Protein AF-A0A359E866-F1 (afdb_monomer_lite)

Secondary structure (DSSP, 8-state):
-PPPPP----EEEEEEEES--BTT-EEEEEEEEE-TT-PPPBS-EEEEEEESSTTSPPEE-TT--SSEEE--TTTBT-EEEEEEE-BBSS-B---EEPPPB-PBBPS-----SS-PPPPPEEEEEEEES--BTTPEEEEEEEEE-TT-PPPBS-EEEEEEESSTT-TT-EE-TT--SSEEE--GGGTT-EEEEEEE-BBSS-B---EEPPPB-PPBPP------SS--SBTTBPEEE-SHHHHHHGGG-TTSEEEE-S-EE-GGGGGSGGGTBSPPBTSSS-B-SEEE-TT-EEES-EEEETT-SSBSSEEEE-TT-EEES-EEEEEEEEESSSEESSEEEESSEEES-EEEEEEEESSEEESSEEEESSEEES-EEES-EEESSEEESSB--

Sequence (393 aa):
AQFPPPPSGPIADFLEVTGTLEVGETLTGSYDYVDPNELPEDGTTYQWYRLDSEFEPPVLIDGATAQTYTLVSADEGKLIVFEVTPSNGTETGMPTPSNPVGPIGGSGSGSGGGGGNNPPTVSNVSISGTLEVGETLTGSYDYDDLDSDPESGSVLTWYRSDDSGGTNKTAIGGADATTYTLVSADEGKYMSFSVIPSDGVDAGISGESSLVGPVQGESVSVSFAGGTGIEADPYQVETLEQLQALKDSPSSHFVLNNDLDASATSTWNSGAGFVPIGGNTPFTGSFDGQGFVITGLTIDRTTEDYVGLFAVIGDGGTVSNIGLEQLSISGGGNTGGLAGENNGTISGSYADGDVDGSAVVGGLVGLNNSNISESYSAGTVAGTQDIGGLVGL

Radius of gyration: 31.81 Å; chains: 1; bounding box: 68×52×90 Å

Foldseek 3Di:
DDDPDDQQAKDWADWDWDWALAQQIKIAIDTDIDGPVPQDWDDKWKFKWKALDPVDDTHGDPPRTDRMDHHHQVLAQIWMKMWIFTHSPPDTHDIDIDDTDDSRHYDDDDDDDDDDFDAKDKDPWAWDWALAAQTKIFTDIDIGGPVPQDWDDKWKWKWKAQDLVRHPIDTDPPPGDRMDHHHPVLANIWMKMKIFTGSVPGTHDMDMYRIDDSRHYDPPQDAAPFFDQDPVTRGEHEEVVSLLNCLVVLAGEYEYDAAYELLVQCPPPVRQGRDARQDVHARQHEYEDVQHEYENGEGRAQEAAKEENHSEHADNYEYENYEYYAYHTHYEAQWEHHISEYPYEYENYEYAHEIEYAEQKEHHTRYYPDYYYNYAYHYHIYYDYQYYDHYRD

pLDDT: mean 90.73, std 12.38, range [29.2, 98.94]

Structure (mmCIF, N/CA/C/O backbone):
data_AF-A0A359E866-F1
#
_entry.id   AF-A0A359E866-F1
#
loop_
_atom_site.group_PDB
_atom_site.id
_atom_site.type_symbol
_atom_site.label_atom_id
_atom_site.label_alt_id
_atom_site.label_comp_id
_atom_site.label_asym_id
_atom_site.label_entity_id
_atom_site.label_seq_id
_atom_site.pdbx_PDB_ins_code
_atom_site.Cartn_x
_atom_site.Cartn_y
_atom_site.Cartn_z
_atom_site.occupancy
_atom_site.B_iso_or_equiv
_atom_site.auth_seq_id
_atom_site.auth_comp_id
_atom_site.auth_asym_id
_atom_site.auth_atom_id
_atom_site.pdbx_PDB_model_num
ATOM 1 N N . ALA A 1 1 ? -17.716 32.561 -7.269 1.00 35.81 1 ALA A N 1
ATOM 2 C CA . ALA A 1 1 ? -18.581 32.656 -6.082 1.00 35.81 1 ALA A CA 1
ATOM 3 C C . ALA A 1 1 ? -18.665 31.257 -5.503 1.00 35.81 1 ALA A C 1
ATOM 5 O O . ALA A 1 1 ? -19.240 30.396 -6.154 1.00 35.81 1 ALA A O 1
ATOM 6 N N . GLN A 1 2 ? -17.977 30.996 -4.392 1.00 34.59 2 GLN A N 1
ATOM 7 C CA . GLN A 1 2 ? -18.221 29.767 -3.640 1.00 34.59 2 GLN A CA 1
ATOM 8 C C . GLN A 1 2 ? -19.612 29.903 -3.019 1.00 34.59 2 GLN A C 1
ATOM 10 O O . GLN A 1 2 ? -19.931 30.954 -2.461 1.00 34.59 2 GLN A O 1
ATOM 15 N N . PHE A 1 3 ? -20.459 28.894 -3.207 1.00 29.20 3 PHE A N 1
ATOM 16 C CA . PHE A 1 3 ? -21.690 28.788 -2.437 1.00 29.20 3 PHE A CA 1
ATOM 17 C C . PHE A 1 3 ? -21.301 28.704 -0.953 1.00 29.20 3 PHE A C 1
ATOM 19 O O . PHE A 1 3 ? -20.328 28.008 -0.652 1.00 29.20 3 PHE A O 1
ATOM 26 N N . PRO A 1 4 ? -21.991 29.410 -0.040 1.00 39.03 4 PRO A N 1
ATOM 27 C CA . PRO A 1 4 ? -21.791 29.156 1.379 1.00 39.03 4 PRO A CA 1
ATOM 28 C C . PRO A 1 4 ? -22.080 27.669 1.645 1.00 39.03 4 PRO A C 1
ATOM 30 O O . PRO A 1 4 ? -22.961 27.108 0.976 1.00 39.03 4 PRO A O 1
ATOM 33 N N . PRO A 1 5 ? -21.342 27.013 2.560 1.00 42.28 5 PRO A N 1
ATOM 34 C CA . PRO A 1 5 ? -21.731 25.686 3.012 1.00 42.28 5 PRO A CA 1
ATOM 35 C C . PRO A 1 5 ? -23.200 25.739 3.465 1.00 42.28 5 PRO A C 1
ATOM 37 O O . PRO A 1 5 ? -23.650 26.790 3.940 1.00 42.28 5 PRO A O 1
ATOM 40 N N . PRO A 1 6 ? -23.984 24.665 3.264 1.00 40.56 6 PRO A N 1
ATOM 41 C CA . PRO A 1 6 ? -25.324 24.613 3.833 1.00 40.56 6 PRO A CA 1
ATOM 42 C C . PRO A 1 6 ? -25.214 24.918 5.335 1.00 40.56 6 PRO A C 1
ATOM 44 O O . PRO A 1 6 ? -24.254 24.450 5.950 1.00 40.56 6 PRO A O 1
ATOM 47 N N . PRO A 1 7 ? -26.129 25.708 5.924 1.00 49.38 7 PRO A N 1
ATOM 48 C CA . PRO A 1 7 ? -26.137 25.891 7.365 1.00 49.38 7 PRO A CA 1
ATOM 49 C C . PRO A 1 7 ? -26.339 24.514 7.998 1.00 49.38 7 PRO A C 1
ATOM 51 O O . PRO A 1 7 ? -27.409 23.914 7.910 1.00 49.38 7 PRO A O 1
ATOM 54 N N . SER A 1 8 ? -25.268 23.960 8.554 1.00 66.38 8 SER A N 1
ATOM 55 C CA . SER A 1 8 ? -25.366 22.929 9.571 1.00 66.38 8 SER A CA 1
ATOM 56 C C . SER A 1 8 ? -25.849 23.645 10.825 1.00 66.38 8 SER A C 1
ATOM 58 O O . SER A 1 8 ? -25.196 24.589 11.268 1.00 66.38 8 SER A O 1
ATOM 60 N N . GLY A 1 9 ? -27.021 23.254 11.330 1.00 80.12 9 GLY A N 1
ATOM 61 C CA . GLY A 1 9 ? -27.549 23.775 12.589 1.00 80.12 9 GLY A CA 1
ATOM 62 C C . GLY A 1 9 ? -26.614 23.475 13.771 1.00 80.12 9 GLY A C 1
ATOM 63 O O . GLY A 1 9 ? -25.594 22.801 13.594 1.00 80.12 9 GLY A O 1
ATOM 64 N N . PRO A 1 10 ? -26.949 23.962 14.974 1.00 90.06 10 PRO A N 1
ATOM 65 C CA . PRO A 1 10 ? -26.118 23.761 16.154 1.00 90.06 10 PRO A CA 1
ATOM 66 C C . PRO A 1 10 ? -25.973 22.274 16.509 1.00 90.06 10 PRO A C 1
ATOM 68 O O . PRO A 1 10 ? -26.846 21.458 16.209 1.00 90.06 10 PRO A O 1
ATOM 71 N N . ILE A 1 11 ? -24.862 21.928 17.153 1.00 88.69 11 ILE A N 1
ATOM 72 C CA . ILE A 1 11 ? -24.461 20.567 17.523 1.00 88.69 11 ILE A CA 1
ATOM 73 C C . ILE A 1 11 ? -24.164 20.539 19.028 1.00 88.69 11 ILE A C 1
ATOM 75 O O . ILE A 1 11 ? -23.627 21.503 19.576 1.00 88.69 11 ILE A O 1
ATOM 79 N N . ALA A 1 12 ? -24.532 19.439 19.686 1.00 88.88 12 ALA A N 1
ATOM 80 C CA . ALA A 1 12 ? -24.116 19.122 21.045 1.00 88.88 12 ALA A CA 1
ATOM 81 C C . ALA A 1 12 ? -23.003 18.076 20.954 1.00 88.88 12 ALA A C 1
ATOM 83 O O . ALA A 1 12 ? -23.201 17.026 20.344 1.00 88.88 12 ALA A O 1
ATOM 84 N N . ASP A 1 13 ? -21.847 18.382 21.526 1.00 85.12 13 ASP A N 1
ATOM 85 C CA . ASP A 1 13 ? -20.667 17.522 21.535 1.00 85.12 13 ASP A CA 1
ATOM 86 C C . ASP A 1 13 ? -20.255 17.210 22.982 1.00 85.12 13 ASP A C 1
ATOM 88 O O . ASP A 1 13 ? -20.727 17.853 23.920 1.00 85.12 13 ASP A O 1
ATOM 92 N N . PHE A 1 14 ? -19.409 16.199 23.175 1.00 82.56 14 PHE A N 1
ATOM 93 C CA . PHE A 1 14 ? -18.832 15.834 24.476 1.00 82.56 14 PHE A CA 1
ATOM 94 C C . PHE A 1 14 ? -19.866 15.691 25.618 1.00 82.56 14 PHE A C 1
ATOM 96 O O . PHE A 1 14 ? -19.739 16.284 26.692 1.00 82.56 14 PHE A O 1
ATOM 103 N N . LEU A 1 15 ? -20.930 14.916 25.380 1.00 90.88 15 LEU A N 1
ATOM 104 C CA . LEU A 1 15 ? -21.977 14.699 26.379 1.00 90.88 15 LEU A CA 1
ATOM 105 C C . LEU A 1 15 ? -21.471 13.821 27.533 1.00 90.88 15 LEU A C 1
ATOM 107 O O . LEU A 1 15 ? -20.993 12.709 27.315 1.00 90.88 15 LEU A O 1
ATOM 111 N N . GLU A 1 16 ? -21.672 14.280 28.766 1.00 82.56 16 GLU A N 1
ATOM 112 C CA . GLU A 1 16 ? -21.294 13.570 29.991 1.00 82.56 16 GLU A CA 1
ATOM 113 C C . GLU A 1 16 ? -22.444 13.614 31.006 1.00 82.56 16 GLU A C 1
ATOM 115 O O . GLU A 1 16 ? -23.159 14.611 31.116 1.00 82.56 16 GLU A O 1
ATOM 120 N N . VAL A 1 17 ? -22.626 12.534 31.768 1.00 88.56 17 VAL A N 1
ATOM 121 C CA . VAL A 1 17 ? -23.554 12.490 32.904 1.00 88.56 17 VAL A CA 1
ATOM 122 C C . VAL A 1 17 ? -22.756 12.264 34.179 1.00 88.56 17 VAL A C 1
ATOM 124 O O . VAL A 1 17 ? -22.048 11.271 34.311 1.00 88.56 17 VAL A O 1
ATOM 127 N N . THR A 1 18 ? -22.904 13.175 35.139 1.00 83.69 18 THR A N 1
ATOM 128 C CA . THR A 1 18 ? -22.208 13.131 36.431 1.00 83.69 18 THR A CA 1
ATOM 129 C C . THR A 1 18 ? -23.196 13.078 37.592 1.00 83.69 18 THR A C 1
ATOM 131 O O . THR A 1 18 ? -24.327 13.550 37.485 1.00 83.69 18 THR A O 1
ATOM 134 N N . GLY A 1 19 ? -22.772 12.520 38.725 1.00 84.44 19 GLY A N 1
ATOM 135 C CA . GLY A 1 19 ? -23.576 12.409 39.942 1.00 84.44 19 GLY A CA 1
ATOM 136 C C . GLY A 1 19 ? -23.509 11.011 40.548 1.00 84.44 19 GLY A C 1
ATOM 137 O O . GLY A 1 19 ? -22.934 10.093 39.967 1.00 84.44 19 GLY A O 1
ATOM 138 N N . THR A 1 20 ? -24.082 10.856 41.737 1.00 85.19 20 THR A N 1
ATOM 139 C CA . THR A 1 20 ? -24.172 9.552 42.401 1.00 85.19 20 THR A CA 1
ATOM 140 C C . THR A 1 20 ? -25.308 8.744 41.777 1.00 85.19 20 THR A C 1
ATOM 142 O O . THR A 1 20 ? -26.437 9.225 41.693 1.00 85.19 20 THR A O 1
ATOM 145 N N . LEU A 1 21 ? -25.025 7.512 41.356 1.00 84.56 21 LEU A N 1
ATOM 146 C CA . LEU A 1 21 ? -25.993 6.605 40.731 1.00 84.56 21 LEU A CA 1
ATOM 147 C C . LEU A 1 21 ? -26.828 5.861 41.791 1.00 84.56 21 LEU A C 1
ATOM 149 O O . LEU A 1 21 ? -26.849 4.638 41.818 1.00 84.56 21 LEU A O 1
ATOM 153 N N . GLU A 1 22 ? -27.509 6.590 42.677 1.00 84.12 22 GLU A N 1
ATOM 154 C CA . GLU A 1 22 ? -28.375 6.029 43.729 1.00 84.12 22 GLU A CA 1
ATOM 155 C C . GLU A 1 22 ? -29.758 6.696 43.704 1.00 84.12 22 GLU A C 1
ATOM 157 O O . GLU A 1 22 ? -29.886 7.900 43.476 1.00 84.12 22 GLU A O 1
ATOM 162 N N . VAL A 1 23 ? -30.825 5.935 43.958 1.00 87.69 23 VAL A N 1
ATOM 163 C CA . VAL A 1 23 ? -32.182 6.482 44.054 1.00 87.69 23 VAL A CA 1
ATOM 164 C C . VAL A 1 23 ? -32.252 7.565 45.133 1.00 87.69 23 VAL A C 1
ATOM 166 O O . VAL A 1 23 ? -32.027 7.319 46.320 1.00 87.69 23 VAL A O 1
ATOM 169 N N . GLY A 1 24 ? -32.692 8.752 44.721 1.00 86.38 24 GLY A N 1
ATOM 170 C CA . GLY A 1 24 ? -32.767 9.961 45.537 1.00 86.38 24 GLY A CA 1
ATOM 171 C C . GLY A 1 24 ? -31.662 10.971 45.229 1.00 86.38 24 GLY A C 1
ATOM 172 O O . GLY A 1 24 ? -31.834 12.151 45.539 1.00 86.38 24 GLY A O 1
ATOM 173 N N . GLU A 1 25 ? -30.580 10.546 44.576 1.00 91.44 25 GLU A N 1
ATOM 174 C CA . GLU A 1 25 ? -29.482 11.415 44.159 1.00 91.44 25 GLU A CA 1
ATOM 175 C C . GLU A 1 25 ? -29.778 12.094 42.817 1.00 91.44 25 GLU A C 1
ATOM 177 O O . GLU A 1 25 ? -30.672 11.700 42.065 1.00 91.44 25 GLU A O 1
ATOM 182 N N . THR A 1 26 ? -29.067 13.188 42.539 1.00 93.19 26 THR A N 1
ATOM 183 C CA . THR A 1 26 ? -29.285 14.002 41.336 1.00 93.19 26 THR A CA 1
ATOM 184 C C . THR A 1 26 ? -28.135 13.844 40.356 1.00 93.19 26 THR A C 1
ATOM 186 O O . THR A 1 26 ? -26.991 14.159 40.680 1.00 93.19 26 THR A O 1
ATOM 189 N N . LEU A 1 27 ? -28.468 13.417 39.142 1.00 92.75 27 LEU A N 1
ATOM 190 C CA . LEU A 1 27 ? -27.574 13.419 37.995 1.00 92.75 27 LEU A CA 1
ATOM 191 C C . LEU A 1 27 ? -27.606 14.775 37.291 1.00 92.75 27 LEU A C 1
ATOM 193 O O . LEU A 1 27 ? -28.632 15.460 37.276 1.00 92.75 27 LEU A O 1
ATOM 197 N N . THR A 1 28 ? -26.478 15.152 36.701 1.00 95.31 28 THR A N 1
ATOM 198 C CA . THR A 1 28 ? -26.298 16.372 35.912 1.00 95.31 28 THR A CA 1
ATOM 199 C C . THR A 1 28 ? -25.726 16.003 34.554 1.00 95.31 28 THR A C 1
ATOM 201 O O . THR A 1 28 ? -24.661 15.394 34.485 1.00 95.31 28 THR A O 1
ATOM 204 N N . GLY A 1 29 ? -26.431 16.377 33.488 1.00 93.19 29 GLY A N 1
ATOM 205 C CA . GLY A 1 29 ? -25.945 16.267 32.119 1.00 93.19 29 GLY A CA 1
ATOM 206 C C . GLY A 1 29 ? -25.160 17.512 31.703 1.00 93.19 29 GLY A C 1
ATOM 207 O O . GLY A 1 29 ? -25.633 18.639 31.867 1.00 93.19 29 GLY A O 1
ATOM 208 N N . SER A 1 30 ? -23.971 17.324 31.146 1.00 89.75 30 SER A N 1
ATOM 209 C CA . SER A 1 30 ? -23.132 18.372 30.555 1.00 89.75 30 SER A CA 1
ATOM 210 C C . SER A 1 30 ? -22.830 18.061 29.094 1.00 89.75 30 SER A C 1
ATOM 212 O O . SER A 1 30 ? -22.891 16.907 28.682 1.00 89.75 30 SER A O 1
ATOM 214 N N . TYR A 1 31 ? -22.564 19.103 28.310 1.00 94.88 31 TYR A N 1
ATOM 215 C CA . TYR A 1 31 ? -22.236 19.026 26.889 1.00 94.88 31 TYR A CA 1
ATOM 216 C C . TYR A 1 31 ? -21.545 20.321 26.456 1.00 94.88 31 TYR A C 1
ATOM 218 O O . TYR A 1 31 ? -21.725 21.368 27.088 1.00 94.88 31 TYR A O 1
ATOM 226 N N . ASP A 1 32 ? -20.813 20.245 25.353 1.00 90.94 32 ASP A N 1
ATOM 227 C CA . ASP A 1 32 ? -20.274 21.389 24.636 1.00 90.94 32 ASP A CA 1
ATOM 228 C C . ASP A 1 32 ? -21.237 21.792 23.516 1.00 90.94 32 ASP A C 1
ATOM 230 O O . ASP A 1 32 ? -21.634 20.989 22.670 1.00 90.94 32 ASP A O 1
ATOM 234 N N . TYR A 1 33 ? -21.630 23.062 23.507 1.00 92.94 33 TYR A N 1
ATOM 235 C CA . TYR A 1 33 ? -22.449 23.627 22.442 1.00 92.94 33 TYR A CA 1
ATOM 236 C C . TYR A 1 33 ? -21.560 24.175 21.323 1.00 92.94 33 TYR A C 1
ATOM 238 O O . TYR A 1 33 ? -20.692 25.019 21.565 1.00 92.94 33 TYR A O 1
ATOM 246 N N . VAL A 1 34 ? -21.824 23.757 20.085 1.00 88.12 34 VAL A N 1
ATOM 247 C CA . VAL A 1 34 ? -21.108 24.232 18.899 1.00 88.12 34 VAL A CA 1
ATOM 248 C C . VAL A 1 34 ? -22.106 24.701 17.847 1.00 88.12 34 VAL A C 1
ATOM 250 O O . VAL A 1 34 ? -22.883 23.912 17.316 1.00 88.12 34 VAL A O 1
ATOM 253 N N . ASP A 1 35 ? -22.055 25.985 17.494 1.00 87.62 35 ASP A N 1
ATOM 254 C CA . ASP A 1 35 ? -22.767 26.522 16.333 1.00 87.62 35 ASP A CA 1
ATOM 255 C C . ASP A 1 35 ? -21.753 26.880 15.231 1.00 87.62 35 ASP A C 1
ATOM 257 O O . ASP A 1 35 ? -20.840 27.673 15.477 1.00 87.62 35 ASP A O 1
ATOM 261 N N . PRO A 1 36 ? -21.887 26.331 14.012 1.00 81.38 36 PRO A N 1
ATOM 262 C CA . PRO A 1 36 ? -20.981 26.609 12.892 1.00 81.38 36 PRO A CA 1
ATOM 263 C C . PRO A 1 36 ? -20.910 28.082 12.466 1.00 81.38 36 PRO A C 1
ATOM 265 O O . PRO A 1 36 ? -19.953 28.484 11.804 1.00 81.38 36 PRO A O 1
ATOM 268 N N . ASN A 1 37 ? -21.907 28.890 12.836 1.00 84.06 37 ASN A N 1
ATOM 269 C CA . ASN A 1 37 ? -21.952 30.332 12.603 1.00 84.06 37 ASN A CA 1
ATOM 270 C C . ASN A 1 37 ? -21.618 31.143 13.869 1.00 84.06 37 ASN A C 1
ATOM 272 O O . ASN A 1 37 ? -21.824 32.358 13.879 1.00 84.06 37 ASN A O 1
ATOM 276 N N . GLU A 1 38 ? -21.123 30.486 14.923 1.00 86.94 38 GLU A N 1
ATOM 277 C CA . GLU A 1 38 ? -20.778 31.073 16.224 1.00 86.94 38 GLU A CA 1
ATOM 278 C C . GLU A 1 38 ? -21.953 31.815 16.891 1.00 86.94 38 GLU A C 1
ATOM 280 O O . GLU A 1 38 ? -21.762 32.762 17.662 1.00 86.94 38 GLU A O 1
ATOM 285 N N . LEU A 1 39 ? -23.193 31.408 16.593 1.00 89.56 39 LEU A N 1
ATOM 286 C CA . LEU A 1 39 ? -24.372 31.964 17.251 1.00 89.56 39 LEU A CA 1
ATOM 287 C C . LEU A 1 39 ? -24.484 31.439 18.689 1.00 89.56 39 LEU A C 1
ATOM 289 O O . LEU A 1 39 ? -24.205 30.266 18.935 1.00 89.56 39 LEU A O 1
ATOM 293 N N . PRO A 1 40 ? -24.893 32.288 19.651 1.00 93.25 40 PRO A N 1
ATOM 294 C CA . PRO A 1 40 ? -25.048 31.863 21.033 1.00 93.25 40 PRO A CA 1
ATOM 295 C C . PRO A 1 40 ? -26.176 30.842 21.168 1.00 93.25 40 PRO A C 1
ATOM 297 O O . PRO A 1 40 ? -27.176 30.896 20.452 1.00 93.25 40 PRO A O 1
ATOM 300 N N . GLU A 1 41 ? -26.019 29.954 22.141 1.00 95.50 41 GLU A N 1
ATOM 301 C CA . GLU A 1 41 ? -27.053 29.005 22.521 1.00 95.50 41 GLU A CA 1
ATOM 302 C C . GLU A 1 41 ? -28.308 29.724 23.040 1.00 95.50 41 GLU A C 1
ATOM 304 O O . GLU A 1 41 ? -28.235 30.583 23.925 1.00 95.50 41 GLU A O 1
ATOM 309 N N . ASP A 1 42 ? -29.467 29.352 22.495 1.00 95.69 42 ASP A N 1
ATOM 310 C CA . ASP A 1 42 ? -30.778 29.831 22.926 1.00 95.69 42 ASP A CA 1
ATOM 311 C C . ASP A 1 42 ? -31.855 28.766 22.658 1.00 95.69 42 ASP A C 1
ATOM 313 O O . ASP A 1 42 ? -32.094 28.338 21.527 1.00 95.69 42 ASP A O 1
ATOM 317 N N . GLY A 1 4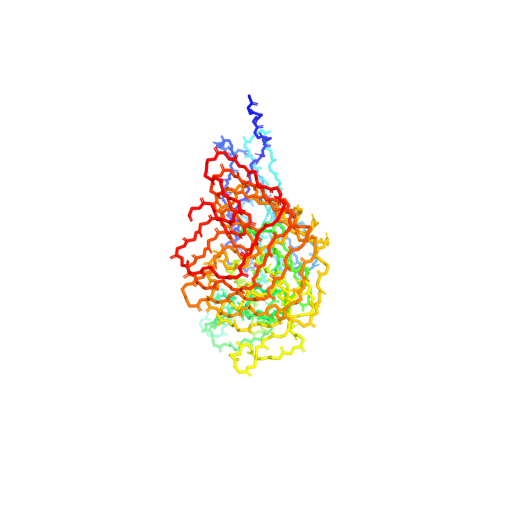3 ? -32.540 28.323 23.710 1.00 94.56 43 GLY A N 1
ATOM 318 C CA . GLY A 1 43 ? -33.654 27.377 23.595 1.00 94.56 43 GLY A CA 1
ATOM 319 C C . GLY A 1 43 ? -33.277 25.899 23.443 1.00 94.56 43 GLY A C 1
ATOM 320 O O . GLY A 1 43 ? -34.130 25.123 23.015 1.00 94.56 43 GLY A O 1
ATOM 321 N N . THR A 1 44 ? -32.049 25.492 23.785 1.00 96.81 44 THR A N 1
ATOM 322 C CA . THR A 1 44 ? -31.676 24.068 23.884 1.00 96.81 44 THR A CA 1
ATOM 323 C C . THR A 1 44 ? -32.601 23.330 24.851 1.00 96.81 44 THR A C 1
ATOM 325 O O . THR A 1 44 ? -32.977 23.852 25.904 1.00 96.81 44 THR A O 1
ATOM 328 N N . THR A 1 45 ? -32.991 22.112 24.477 1.00 97.00 45 THR A N 1
ATOM 329 C CA . THR A 1 45 ? -33.894 21.271 25.274 1.00 97.00 45 THR A CA 1
ATOM 330 C C . THR A 1 45 ? -33.238 19.956 25.659 1.00 97.00 45 THR A C 1
ATOM 332 O O . THR A 1 45 ? -32.324 19.482 24.984 1.00 97.00 45 THR A O 1
ATOM 335 N N . TYR A 1 46 ? -33.727 19.380 26.756 1.00 97.69 46 TYR A N 1
ATOM 336 C CA . TYR A 1 46 ? -33.192 18.166 27.354 1.00 97.69 46 TYR A CA 1
ATOM 337 C C . TYR A 1 46 ? -34.278 17.120 27.512 1.00 97.69 46 TYR A C 1
ATOM 339 O O . TYR A 1 46 ? -35.442 17.464 27.739 1.00 97.69 46 TYR A O 1
ATOM 347 N N . GLN A 1 47 ? -33.877 15.857 27.479 1.00 97.94 47 GLN A N 1
ATOM 348 C CA . GLN A 1 47 ? -34.739 14.743 27.830 1.00 97.94 47 GLN A CA 1
ATOM 349 C C . GLN A 1 47 ? -33.924 13.618 28.466 1.00 97.94 47 GLN A C 1
ATOM 351 O O . GLN A 1 47 ? -32.837 13.291 28.000 1.00 97.94 47 GLN A O 1
ATOM 356 N N . TRP A 1 48 ? -34.463 13.004 29.518 1.00 98.06 48 TRP A N 1
ATOM 357 C CA . TRP A 1 48 ? -33.890 11.797 30.115 1.00 98.06 48 TRP A CA 1
ATOM 358 C C . TRP A 1 48 ? -34.678 10.546 29.731 1.00 98.06 48 TRP A C 1
ATOM 360 O O . TRP A 1 48 ? -35.912 10.571 29.610 1.00 98.06 48 TRP A O 1
ATOM 370 N N . TYR A 1 49 ? -33.957 9.441 29.584 1.00 96.88 49 TYR A N 1
ATOM 371 C CA . TYR A 1 49 ? -34.492 8.131 29.236 1.00 96.88 49 TYR A CA 1
ATOM 372 C C . TYR A 1 49 ? -33.985 7.063 30.196 1.00 96.88 49 TYR A C 1
ATOM 374 O O . TYR A 1 49 ? -32.916 7.193 30.788 1.00 96.88 49 TYR A O 1
ATOM 382 N N . ARG A 1 50 ? -34.759 5.987 30.312 1.00 95.38 50 ARG A N 1
ATOM 383 C CA . ARG A 1 50 ? -34.446 4.797 31.098 1.00 95.38 50 ARG A CA 1
ATOM 384 C C . ARG A 1 50 ? -34.330 3.591 30.180 1.00 95.38 50 ARG A C 1
ATOM 386 O O . ARG A 1 50 ? -35.193 3.400 29.325 1.00 95.38 50 ARG A O 1
ATOM 393 N N . LEU A 1 51 ? -33.309 2.768 30.372 1.00 91.19 51 LEU A N 1
ATOM 394 C CA . LEU A 1 51 ? -33.104 1.539 29.611 1.00 91.19 51 LEU A CA 1
ATOM 395 C C . LEU A 1 51 ? -33.077 0.332 30.551 1.00 91.19 51 LEU A C 1
ATOM 397 O O . LEU A 1 51 ? -32.537 0.392 31.657 1.00 91.19 51 LEU A O 1
ATOM 401 N N . ASP A 1 52 ? -33.642 -0.776 30.075 1.00 77.88 52 ASP A N 1
ATOM 402 C CA . ASP A 1 52 ? -33.548 -2.078 30.745 1.00 77.88 52 ASP A CA 1
ATOM 403 C C . ASP A 1 52 ? -32.186 -2.745 30.486 1.00 77.88 52 ASP A C 1
ATOM 405 O O . ASP A 1 52 ? -31.694 -3.488 31.329 1.00 77.88 52 ASP A O 1
ATOM 409 N N . SER A 1 53 ? -31.589 -2.469 29.324 1.00 73.81 53 SER A N 1
ATOM 410 C CA . SER A 1 53 ? -30.218 -2.809 28.934 1.00 73.81 53 SER A CA 1
ATOM 411 C C . SER A 1 53 ? -29.809 -1.943 27.736 1.00 73.81 53 SER A C 1
ATOM 413 O O . SER A 1 53 ? -30.680 -1.365 27.085 1.00 73.81 53 SER A O 1
ATOM 415 N N . GLU A 1 54 ? -28.521 -1.891 27.392 1.00 73.50 54 GLU A N 1
ATOM 416 C CA . GLU A 1 54 ? -28.020 -1.125 26.233 1.00 73.50 54 GLU A CA 1
ATOM 417 C C . GLU A 1 54 ? -28.543 -1.626 24.873 1.00 73.50 54 GLU A C 1
ATOM 419 O O . GLU A 1 54 ? -28.445 -0.923 23.869 1.00 73.50 54 GLU A O 1
ATOM 424 N N . PHE A 1 55 ? -29.123 -2.830 24.828 1.00 66.19 55 PHE A N 1
ATOM 425 C CA . PHE A 1 55 ? -29.652 -3.448 23.607 1.00 66.19 55 PHE A CA 1
ATOM 426 C C . PHE A 1 55 ? -31.161 -3.250 23.419 1.00 66.19 55 PHE A C 1
ATOM 428 O O . PHE A 1 55 ? -31.709 -3.651 22.392 1.00 66.19 55 PHE A O 1
ATOM 435 N N . GLU A 1 56 ? -31.841 -2.657 24.400 1.00 73.94 56 GLU A N 1
ATOM 436 C CA . GLU A 1 56 ? -33.282 -2.408 24.369 1.00 73.94 56 GLU A CA 1
ATOM 437 C C . GLU A 1 56 ? -33.567 -0.917 24.131 1.00 73.94 56 GLU A C 1
ATOM 439 O O . GLU A 1 56 ? -32.782 -0.056 24.539 1.00 73.94 56 GLU A O 1
ATOM 444 N N . PRO A 1 57 ? -34.684 -0.571 23.466 1.00 77.81 57 PRO A N 1
ATOM 445 C CA . PRO A 1 57 ? -34.979 0.812 23.136 1.00 77.81 57 PRO A CA 1
ATOM 446 C C . PRO A 1 57 ? -35.197 1.656 24.406 1.00 77.81 57 PRO A C 1
ATOM 448 O O . PRO A 1 57 ? -35.875 1.204 25.336 1.00 77.81 57 PRO A O 1
ATOM 451 N N . PRO A 1 58 ? -34.691 2.902 24.437 1.00 89.12 58 PRO A N 1
ATOM 452 C CA . PRO A 1 58 ? -34.869 3.796 25.571 1.00 89.12 58 PRO A CA 1
ATOM 453 C C . PRO A 1 58 ? -36.344 4.113 25.821 1.00 89.12 58 PRO A C 1
ATOM 455 O O . PRO A 1 58 ? -37.109 4.443 24.912 1.00 89.12 58 PRO A O 1
ATOM 458 N N . VAL A 1 59 ? -36.740 4.047 27.089 1.00 92.69 59 VAL A N 1
ATOM 459 C CA . VAL A 1 59 ? -38.071 4.416 27.562 1.00 92.69 59 VAL A CA 1
ATOM 460 C C . VAL A 1 59 ? -38.025 5.839 28.099 1.00 92.69 59 VAL A C 1
ATOM 462 O O . VAL A 1 59 ? -37.256 6.155 29.004 1.00 92.69 59 VAL A O 1
ATOM 465 N N . LEU A 1 60 ? -38.883 6.700 27.554 1.00 95.56 60 LEU A N 1
ATOM 466 C CA . LEU A 1 60 ? -39.030 8.088 27.983 1.00 95.56 60 LEU A CA 1
ATOM 467 C C . LEU A 1 60 ? -39.324 8.187 29.489 1.00 95.56 60 LEU A C 1
ATOM 469 O O . LEU A 1 60 ? -40.269 7.564 29.985 1.00 95.56 60 LEU A O 1
ATOM 473 N N . ILE A 1 61 ? -38.570 9.029 30.198 1.00 96.62 61 ILE A N 1
ATOM 474 C CA . ILE A 1 61 ? -38.909 9.435 31.563 1.00 96.62 61 ILE A CA 1
ATOM 475 C C . ILE A 1 61 ? -39.771 10.698 31.482 1.00 96.62 61 ILE A C 1
ATOM 477 O O . ILE A 1 61 ? -39.283 11.799 31.223 1.00 96.62 61 ILE A O 1
ATOM 481 N N . ASP A 1 62 ? -41.079 10.527 31.681 1.00 93.88 62 ASP A N 1
ATOM 482 C CA . ASP A 1 62 ? -42.055 11.607 31.523 1.00 93.88 62 ASP A CA 1
ATOM 483 C C . ASP A 1 62 ? -41.733 12.817 32.420 1.00 93.88 62 ASP A C 1
ATOM 485 O O . ASP A 1 62 ? -41.527 12.686 33.628 1.00 93.88 62 ASP A O 1
ATOM 489 N N . GLY A 1 63 ? -41.668 14.003 31.809 1.00 92.12 63 GLY A N 1
ATOM 490 C CA . GLY A 1 63 ? -41.375 15.270 32.484 1.00 92.12 63 GLY A CA 1
ATOM 491 C C . GLY A 1 63 ? -39.912 15.508 32.883 1.00 92.12 63 GLY A C 1
ATOM 492 O O . GLY A 1 63 ? -39.611 16.582 33.408 1.00 92.12 63 GLY A O 1
ATOM 493 N N . ALA A 1 64 ? -38.992 14.572 32.632 1.00 96.69 64 ALA A N 1
ATOM 494 C CA . ALA A 1 64 ? -37.566 14.757 32.903 1.00 96.69 64 ALA A CA 1
ATOM 495 C C . ALA A 1 64 ? -36.893 15.570 31.784 1.00 96.69 64 ALA A C 1
ATOM 497 O O . ALA A 1 64 ? -36.159 15.033 30.962 1.00 96.69 64 ALA A O 1
ATOM 498 N N . THR A 1 65 ? -37.176 16.874 31.745 1.00 97.38 65 THR A N 1
ATOM 499 C CA . THR A 1 65 ? -36.716 17.793 30.684 1.00 97.38 65 THR A CA 1
ATOM 500 C C . THR A 1 65 ? -35.744 18.865 31.179 1.00 97.38 65 THR A C 1
ATOM 502 O O . THR A 1 65 ? -35.559 19.901 30.540 1.00 97.38 65 THR A O 1
ATOM 505 N N . ALA A 1 66 ? -35.183 18.677 32.372 1.00 97.06 66 ALA A N 1
ATOM 506 C CA . ALA A 1 66 ? -34.172 19.562 32.932 1.00 97.06 66 ALA A CA 1
ATOM 507 C C . ALA A 1 66 ? -32.771 19.010 32.648 1.00 97.06 66 ALA A C 1
ATOM 509 O O . ALA A 1 66 ? -32.595 17.817 32.415 1.00 97.06 66 ALA A O 1
ATOM 510 N N . GLN A 1 67 ? -31.763 19.877 32.725 1.00 95.75 67 GLN A N 1
ATOM 511 C CA . GLN A 1 67 ? -30.357 19.472 32.629 1.00 95.75 67 GLN A CA 1
ATOM 512 C C . GLN A 1 67 ? -29.926 18.558 33.792 1.00 95.75 67 GLN A C 1
ATOM 514 O O . GLN A 1 67 ? -28.907 17.879 33.722 1.00 95.75 67 GLN A O 1
ATOM 519 N N . THR A 1 68 ? -30.714 18.526 34.866 1.00 96.44 68 THR A N 1
ATOM 520 C CA . THR A 1 68 ? -30.536 17.616 35.992 1.00 96.44 68 THR A CA 1
ATOM 521 C C . THR A 1 68 ? -31.720 16.667 36.122 1.00 96.44 68 THR A C 1
ATOM 523 O O . THR A 1 68 ? -32.853 17.011 35.771 1.00 96.44 68 THR A O 1
ATOM 526 N N . TYR A 1 69 ? -31.468 15.482 36.670 1.00 97.69 69 TYR A N 1
ATOM 527 C CA . TYR A 1 69 ? -32.494 14.483 36.943 1.00 97.69 69 TYR A CA 1
ATOM 528 C C . TYR A 1 69 ? -32.269 13.829 38.302 1.00 97.69 69 TYR A C 1
ATOM 530 O O . TYR A 1 69 ? -31.202 13.286 38.568 1.00 97.69 69 TYR A O 1
ATOM 538 N N . THR A 1 70 ? -33.276 13.890 39.174 1.00 96.62 70 THR A N 1
ATOM 539 C CA . THR A 1 70 ? -33.249 13.180 40.456 1.00 96.62 70 THR A CA 1
ATOM 540 C C . THR A 1 70 ? -33.783 11.770 40.263 1.00 96.62 70 THR A C 1
ATOM 542 O O . THR A 1 70 ? -34.933 11.592 39.857 1.00 96.62 70 THR A O 1
ATOM 545 N N . LEU A 1 71 ? -32.948 10.791 40.591 1.00 94.81 71 LEU A N 1
ATOM 546 C CA . LEU A 1 71 ? -33.226 9.373 40.434 1.00 94.81 71 LEU A CA 1
ATOM 547 C C . LEU A 1 71 ? -34.378 8.941 41.342 1.00 94.81 71 LEU A C 1
ATOM 549 O O . LEU A 1 71 ? -34.425 9.272 42.529 1.00 94.81 71 LEU A O 1
ATOM 553 N N . VAL A 1 72 ? -35.314 8.180 40.788 1.00 93.81 72 VAL A N 1
ATOM 554 C CA . VAL A 1 72 ? -36.489 7.653 41.485 1.00 93.81 72 VAL A CA 1
ATOM 555 C C . VAL A 1 72 ? -36.414 6.138 41.613 1.00 93.81 72 VAL A C 1
ATOM 557 O O . VAL A 1 72 ? -35.688 5.468 40.894 1.00 93.81 72 VAL A O 1
ATOM 560 N N . SER A 1 73 ? -37.238 5.552 42.483 1.00 89.81 73 SER A N 1
ATOM 561 C CA . SER A 1 73 ? -37.271 4.095 42.705 1.00 89.81 73 SER A CA 1
ATOM 562 C C . SER A 1 73 ? -37.526 3.256 41.447 1.00 89.81 73 SER A C 1
ATOM 564 O O . SER A 1 73 ? -37.271 2.062 41.448 1.00 89.81 73 SER A O 1
ATOM 566 N N . ALA A 1 74 ? -38.088 3.847 40.389 1.00 89.06 74 ALA A N 1
ATOM 567 C CA . ALA A 1 74 ? -38.301 3.157 39.118 1.00 89.06 74 ALA A CA 1
ATOM 568 C C . ALA A 1 74 ? -37.018 3.032 38.275 1.00 89.06 74 ALA A C 1
ATOM 570 O O . ALA A 1 74 ? -37.014 2.272 37.308 1.00 89.06 74 ALA A O 1
ATOM 571 N N . ASP A 1 75 ? -35.970 3.781 38.622 1.00 92.56 75 ASP A N 1
ATOM 572 C CA . ASP A 1 75 ? -34.662 3.747 37.970 1.00 92.56 75 ASP A CA 1
ATOM 573 C C . ASP A 1 75 ? -33.745 2.680 38.568 1.00 92.56 75 ASP A C 1
ATOM 575 O O . ASP A 1 75 ? -32.758 2.323 37.940 1.00 92.56 75 ASP A O 1
ATOM 579 N N . GLU A 1 76 ? -34.065 2.150 39.751 1.00 87.38 76 GLU A N 1
ATOM 580 C CA . GLU A 1 76 ? -33.261 1.122 40.415 1.00 87.38 76 GLU A CA 1
ATOM 581 C C . GLU A 1 76 ? -33.023 -0.084 39.489 1.00 87.38 76 GLU A C 1
ATOM 583 O O . GLU A 1 76 ? -33.961 -0.676 38.945 1.00 87.38 76 GLU A O 1
ATOM 588 N N . GLY A 1 77 ? -31.749 -0.431 39.296 1.00 77.94 77 GLY A N 1
ATOM 589 C CA . GLY A 1 77 ? -31.299 -1.495 38.400 1.00 77.94 77 GLY A CA 1
ATOM 590 C C . GLY A 1 77 ? -31.370 -1.158 36.907 1.00 77.94 77 GLY A C 1
ATOM 591 O O . GLY A 1 77 ? -31.224 -2.057 36.082 1.00 77.94 77 GLY A O 1
ATOM 592 N N . LYS A 1 78 ? -31.638 0.097 36.537 1.00 85.44 78 LYS A N 1
ATOM 593 C CA . LYS A 1 78 ? -31.793 0.552 35.146 1.00 85.44 78 LYS A CA 1
ATOM 594 C C . LYS A 1 78 ? -30.624 1.429 34.736 1.00 85.44 78 LYS A C 1
ATOM 596 O O . LYS A 1 78 ? -29.931 1.976 35.590 1.00 85.44 78 LYS A O 1
ATOM 601 N N . LEU A 1 79 ? -30.435 1.586 33.431 1.00 90.00 79 LEU A N 1
ATOM 602 C CA . LEU A 1 79 ? -29.521 2.586 32.886 1.00 90.00 79 LEU A CA 1
ATOM 603 C C . LEU A 1 79 ? -30.288 3.872 32.584 1.00 90.00 79 LEU A C 1
ATOM 605 O O . LEU A 1 79 ? -31.484 3.838 32.280 1.00 90.00 79 LEU A O 1
ATOM 609 N N . ILE A 1 80 ? -29.588 4.995 32.640 1.00 96.06 80 ILE A N 1
ATOM 610 C CA . ILE A 1 80 ? -30.117 6.333 32.417 1.00 96.06 80 ILE A CA 1
ATOM 611 C C . ILE A 1 80 ? -29.337 6.998 31.286 1.00 96.06 80 ILE A C 1
ATOM 613 O O . ILE A 1 80 ? -28.113 6.973 31.274 1.00 96.06 80 ILE A O 1
ATOM 617 N N . VAL A 1 81 ? -30.048 7.601 30.337 1.00 96.19 81 VAL A N 1
ATOM 618 C CA . VAL A 1 81 ? -29.465 8.346 29.211 1.00 96.19 81 VAL A CA 1
ATOM 619 C C . VAL A 1 81 ? -29.954 9.784 29.255 1.00 96.19 81 VAL A C 1
ATOM 621 O O . VAL A 1 81 ? -31.143 10.030 29.470 1.00 96.19 81 VAL A O 1
ATOM 624 N N . PHE A 1 82 ? -29.039 10.720 29.025 1.00 96.81 82 PHE A N 1
ATOM 625 C CA . PHE A 1 82 ? -29.315 12.142 28.863 1.00 96.81 82 PHE A CA 1
ATOM 626 C C . PHE A 1 82 ? -29.259 12.509 27.380 1.00 96.81 82 PHE A C 1
ATOM 628 O O . PHE A 1 82 ? -28.295 12.176 26.709 1.00 96.81 82 PHE A O 1
ATOM 635 N N . GLU A 1 83 ? -30.264 13.196 26.851 1.00 96.81 83 GLU A N 1
ATOM 636 C CA . GLU A 1 83 ? -30.299 13.646 25.458 1.00 96.81 83 GLU A CA 1
ATOM 637 C C . GLU A 1 83 ? -30.420 15.164 25.383 1.00 96.81 83 GLU A C 1
ATOM 639 O O . GLU A 1 83 ? -31.218 15.778 26.100 1.00 96.81 83 GLU A O 1
ATOM 644 N N . VAL A 1 84 ? -29.650 15.756 24.472 1.00 97.19 84 VAL A N 1
ATOM 645 C CA . VAL A 1 84 ? -29.631 17.194 24.206 1.00 97.19 84 VAL A CA 1
ATOM 646 C C . VAL A 1 84 ? -30.112 17.450 22.786 1.00 97.19 84 VAL A C 1
ATOM 648 O O . VAL A 1 84 ? -29.608 16.862 21.834 1.00 97.19 84 VAL A O 1
ATOM 651 N N . THR A 1 85 ? -31.064 18.367 22.628 1.00 94.31 85 THR A N 1
ATOM 652 C CA . THR A 1 85 ? -31.423 18.940 21.323 1.00 94.31 85 THR A CA 1
ATOM 653 C C . THR A 1 85 ? -30.974 20.403 21.302 1.00 94.31 85 THR A C 1
ATOM 655 O O . THR A 1 85 ? -31.689 21.253 21.852 1.00 94.31 85 THR A O 1
ATOM 658 N N . PRO A 1 86 ? -29.790 20.708 20.734 1.00 95.06 86 PRO A N 1
ATOM 659 C CA . PRO A 1 86 ? -29.195 22.040 20.786 1.00 95.06 86 PRO A CA 1
ATOM 660 C C . PRO A 1 86 ? -29.968 23.033 19.910 1.00 95.06 86 PRO A C 1
ATOM 662 O O . PRO A 1 86 ? -30.549 22.664 18.887 1.00 95.06 86 PRO A O 1
ATOM 665 N N . SER A 1 87 ? -29.985 24.307 20.302 1.00 94.38 87 SER A N 1
ATOM 666 C CA . SER A 1 87 ? -30.691 25.366 19.574 1.00 94.38 87 SER A CA 1
ATOM 667 C C . SER A 1 87 ? -29.999 26.722 19.727 1.00 94.38 87 SER A C 1
ATOM 669 O O . SER A 1 87 ? -29.492 27.049 20.797 1.00 94.38 87 SER A O 1
ATOM 671 N N . ASN A 1 88 ? -30.040 27.529 18.663 1.00 92.56 88 ASN A N 1
ATOM 672 C CA . ASN A 1 88 ? -29.585 28.931 18.642 1.00 92.56 88 ASN A CA 1
ATOM 673 C C . ASN A 1 88 ? -30.755 29.942 18.659 1.00 92.56 88 ASN A C 1
ATOM 675 O O . ASN A 1 88 ? -30.601 31.117 18.326 1.00 92.56 88 ASN A O 1
ATOM 679 N N . GLY A 1 89 ? -31.964 29.462 18.955 1.00 91.62 89 GLY A N 1
ATOM 680 C CA . GLY A 1 89 ? -33.215 30.223 19.000 1.00 91.62 89 GLY A CA 1
ATOM 681 C C . GLY A 1 89 ? -33.940 30.298 17.654 1.00 91.62 89 GLY A C 1
ATOM 682 O O . GLY A 1 89 ? -35.137 30.594 17.613 1.00 91.62 89 GLY A O 1
ATOM 683 N N . THR A 1 90 ? -33.252 29.997 16.548 1.00 89.56 90 THR A N 1
ATOM 684 C CA . THR A 1 90 ? -33.825 30.010 15.188 1.00 89.56 90 THR A CA 1
ATOM 685 C C . THR A 1 90 ? -33.704 28.682 14.450 1.00 89.56 90 THR A C 1
ATOM 687 O O . THR A 1 90 ? -34.577 28.350 13.649 1.00 89.56 90 THR A O 1
ATOM 690 N N . GLU A 1 91 ? -32.665 27.910 14.750 1.00 89.88 91 GLU A N 1
ATOM 691 C CA . GLU A 1 91 ? -32.369 26.600 14.189 1.00 89.88 91 GLU A CA 1
ATOM 692 C C . GLU A 1 91 ? -32.184 25.606 15.334 1.00 89.88 91 GLU A C 1
ATOM 694 O O . GLU A 1 91 ? -31.630 25.935 16.384 1.00 89.88 91 GLU A O 1
ATOM 699 N N . THR A 1 92 ? -32.675 24.389 15.122 1.00 89.38 92 THR A N 1
ATOM 700 C CA . THR A 1 92 ? -32.576 23.272 16.065 1.00 89.38 92 THR A CA 1
ATOM 701 C C . THR A 1 92 ? -31.690 22.201 15.452 1.00 89.38 92 THR A C 1
ATOM 703 O O . THR A 1 92 ? -31.862 21.841 14.285 1.00 89.38 92 THR A O 1
ATOM 706 N N . GLY A 1 93 ? -30.729 21.720 16.234 1.00 86.19 93 GLY A N 1
ATOM 707 C CA . GLY A 1 93 ? -29.890 20.589 15.878 1.00 86.19 93 GLY A CA 1
ATOM 708 C C . GLY A 1 93 ? -30.612 19.259 16.038 1.00 86.19 93 GLY A C 1
ATOM 709 O O . GLY A 1 93 ? -31.764 19.187 16.473 1.00 86.19 93 GLY A O 1
ATOM 710 N N . MET A 1 94 ? -29.912 18.186 15.684 1.00 83.88 94 MET A N 1
ATOM 711 C CA . MET A 1 94 ? -30.411 16.833 15.905 1.00 83.88 94 MET A CA 1
ATOM 712 C C . MET A 1 94 ? -30.317 16.466 17.397 1.00 83.88 94 MET A C 1
ATOM 714 O O . MET A 1 94 ? -29.314 16.803 18.032 1.00 83.88 94 MET A O 1
ATOM 718 N N . PRO A 1 95 ? -31.317 15.759 17.957 1.00 87.94 95 PRO A N 1
ATOM 719 C CA . PRO A 1 95 ? -31.205 15.178 19.291 1.00 87.94 95 PRO A CA 1
ATOM 720 C C . PRO A 1 95 ? -29.987 14.255 19.374 1.00 87.94 95 PRO A C 1
ATOM 722 O O . PRO A 1 95 ? -29.793 13.404 18.504 1.00 87.94 95 PRO A O 1
ATOM 725 N N . THR A 1 96 ? -29.161 14.452 20.397 1.00 88.31 96 THR A N 1
ATOM 726 C CA . THR A 1 96 ? -27.905 13.725 20.607 1.00 88.31 96 THR A CA 1
ATOM 727 C C . THR A 1 96 ? -27.912 13.118 22.012 1.00 88.31 96 THR A C 1
ATOM 729 O O . THR A 1 96 ? -27.982 13.877 22.982 1.00 88.31 96 THR A O 1
ATOM 732 N N . PRO A 1 97 ? -27.898 11.779 22.155 1.00 90.75 97 PRO A N 1
ATOM 733 C CA . PRO A 1 97 ? -27.866 11.113 23.453 1.00 90.75 97 PRO A CA 1
ATOM 734 C C . PRO A 1 97 ? -26.439 10.964 24.002 1.00 90.75 97 PRO A C 1
ATOM 736 O O . PRO A 1 97 ? -25.477 10.836 23.247 1.00 90.75 97 PRO A O 1
ATOM 739 N N . SER A 1 98 ? -26.313 10.935 25.327 1.00 88.38 98 SER A N 1
ATOM 740 C CA . SER A 1 98 ? -25.116 10.512 26.053 1.00 88.38 98 SER A CA 1
ATOM 741 C C . SER A 1 98 ? -24.955 8.993 25.994 1.00 88.38 98 SER A C 1
ATOM 743 O O . SER A 1 98 ? -25.901 8.258 25.693 1.00 88.38 98 SER A O 1
ATOM 745 N N . ASN A 1 99 ? -23.785 8.502 26.406 1.00 85.12 99 ASN A N 1
ATOM 746 C CA . ASN A 1 99 ? -23.667 7.101 26.802 1.00 85.12 99 ASN A CA 1
ATOM 747 C C . ASN A 1 99 ? -24.598 6.818 28.005 1.00 85.12 99 ASN A C 1
ATOM 749 O O . ASN A 1 99 ? -24.786 7.712 28.845 1.00 85.12 99 ASN A O 1
ATOM 753 N N . PRO A 1 100 ? -25.199 5.617 28.104 1.00 86.56 100 PRO A N 1
ATOM 754 C CA . PRO A 1 100 ? -25.968 5.223 29.279 1.00 86.56 100 PRO A CA 1
ATOM 755 C C . PRO A 1 100 ? -25.100 5.196 30.544 1.00 86.56 100 PRO A C 1
ATOM 757 O O . PRO A 1 100 ? -23.963 4.736 30.512 1.00 86.56 100 PRO A O 1
ATOM 760 N N . VAL A 1 101 ? -25.651 5.645 31.674 1.00 83.62 101 VAL A N 1
ATOM 761 C CA . VAL A 1 101 ? -25.038 5.508 33.004 1.00 83.62 101 VAL A CA 1
ATOM 762 C C . VAL A 1 101 ? -25.909 4.653 33.913 1.00 83.62 101 VAL A C 1
ATOM 764 O O . VAL A 1 101 ? -27.133 4.767 33.909 1.00 83.62 101 VAL A O 1
ATOM 767 N N . GLY A 1 102 ? -25.291 3.789 34.704 1.00 83.75 102 GLY A N 1
ATOM 768 C CA . GLY A 1 102 ? -25.986 2.862 35.589 1.00 83.75 102 GLY A CA 1
ATOM 769 C C . GLY A 1 102 ? -25.263 1.519 35.666 1.00 83.75 102 GLY A C 1
ATOM 770 O O . GLY A 1 102 ? -24.163 1.396 35.128 1.00 83.75 102 GLY A O 1
ATOM 771 N N . PRO A 1 103 ? -25.878 0.511 36.306 1.00 86.81 103 PRO A N 1
ATOM 772 C CA . PRO A 1 103 ? -27.227 0.511 36.871 1.00 86.81 103 PRO A CA 1
ATOM 773 C C . PRO A 1 103 ? -27.367 1.425 38.099 1.00 86.81 103 PRO A C 1
ATOM 775 O O . PRO A 1 103 ? -26.419 1.622 38.851 1.00 86.81 103 PRO A O 1
ATOM 778 N N . ILE A 1 104 ? -28.557 1.991 38.314 1.00 83.56 104 ILE A N 1
ATOM 779 C CA . ILE A 1 104 ? -28.828 2.836 39.490 1.00 83.56 104 ILE A CA 1
ATOM 780 C C . ILE A 1 104 ? -29.046 1.978 40.747 1.00 83.56 104 ILE A C 1
ATOM 782 O O . ILE A 1 104 ? -29.886 1.078 40.743 1.00 83.56 104 ILE A O 1
ATOM 786 N N . GLY A 1 105 ? -28.348 2.284 41.840 1.00 73.25 105 GLY A N 1
ATOM 787 C CA . GLY A 1 105 ? -28.520 1.646 43.150 1.00 73.25 105 GLY A CA 1
ATOM 788 C C . GLY A 1 105 ? -29.789 2.095 43.895 1.00 73.25 105 GLY A C 1
ATOM 789 O O . GLY A 1 105 ? -30.299 3.188 43.662 1.00 73.25 105 GLY A O 1
ATOM 790 N N . GLY A 1 106 ? -30.325 1.263 44.795 1.00 74.62 106 GLY A N 1
ATOM 791 C CA . GLY A 1 106 ? -31.553 1.543 45.564 1.00 74.62 106 GLY A CA 1
ATOM 792 C C . GLY A 1 106 ? -31.402 2.617 46.654 1.00 74.62 106 GLY A C 1
ATOM 793 O O . GLY A 1 106 ? -30.299 2.951 47.061 1.00 74.62 106 GLY A O 1
ATOM 794 N N . SER A 1 107 ? -32.520 3.164 47.154 1.00 53.12 107 SER A N 1
ATOM 795 C CA . SER A 1 107 ? -32.503 4.320 48.074 1.00 53.12 107 SER A CA 1
ATOM 796 C C . SER A 1 107 ? -32.171 3.913 49.511 1.00 53.12 107 SER A C 1
ATOM 798 O O . SER A 1 107 ? -33.024 3.359 50.215 1.00 53.12 107 SER A O 1
ATOM 800 N N . GLY A 1 108 ? -30.966 4.243 49.978 1.00 49.75 108 GLY A N 1
ATOM 801 C CA . GLY A 1 108 ? -30.633 4.261 51.395 1.00 49.75 108 GLY A CA 1
ATOM 802 C C . GLY A 1 108 ? -29.427 3.417 51.781 1.00 49.75 108 GLY A C 1
ATOM 803 O O . GLY A 1 108 ? -29.581 2.316 52.305 1.00 49.75 108 GLY A O 1
ATOM 804 N N . SER A 1 109 ? -28.246 4.031 51.746 1.00 45.69 109 SER A N 1
ATOM 805 C CA . SER A 1 109 ? -27.199 3.732 52.729 1.00 45.69 109 SER A CA 1
ATOM 806 C C . SER A 1 109 ? -26.468 4.992 53.205 1.00 45.69 109 SER A C 1
ATOM 808 O O . SER A 1 109 ? -25.313 5.268 52.891 1.00 45.69 109 SER A O 1
ATOM 810 N N . GLY A 1 110 ? -27.146 5.776 54.046 1.00 40.41 110 GLY A N 1
ATOM 811 C CA . GLY A 1 110 ? -26.495 6.801 54.857 1.00 40.41 110 GLY A CA 1
ATOM 812 C C . GLY A 1 110 ? -25.662 6.183 55.990 1.00 40.41 110 GLY A C 1
ATOM 813 O O . GLY A 1 110 ? -26.203 5.878 57.046 1.00 40.41 110 GLY A O 1
ATOM 814 N N . SER A 1 111 ? -24.352 6.061 55.758 1.00 51.44 111 SER A N 1
ATOM 815 C CA . SER A 1 111 ? -23.222 5.983 56.708 1.00 51.44 111 SER A CA 1
ATOM 816 C C . SER A 1 111 ? -23.351 5.109 57.974 1.00 51.44 111 SER A C 1
ATOM 818 O O . SER A 1 111 ? -23.920 5.498 58.995 1.00 51.44 111 SER A O 1
ATOM 820 N N . GLY A 1 112 ? -22.623 3.990 57.970 1.00 35.44 112 GLY A N 1
ATOM 821 C CA . GLY A 1 112 ? -22.144 3.295 59.165 1.00 35.44 112 GLY A CA 1
ATOM 822 C C . GLY A 1 112 ? -20.942 2.427 58.800 1.00 35.44 112 GLY A C 1
ATOM 823 O O . GLY A 1 112 ? -21.079 1.507 58.008 1.00 35.44 112 GLY A O 1
ATOM 824 N N . GLY A 1 113 ? -19.754 2.742 59.326 1.00 44.56 113 GLY A N 1
ATOM 825 C CA . GLY A 1 113 ? -18.513 2.044 58.981 1.00 44.56 113 GLY A CA 1
ATOM 826 C C . GLY A 1 113 ? -18.590 0.524 59.178 1.00 44.56 113 GLY A C 1
ATOM 827 O O . GLY A 1 113 ? -18.850 0.058 60.288 1.00 44.56 113 GLY A O 1
ATOM 828 N N . GLY A 1 114 ? -18.313 -0.214 58.098 1.00 36.12 114 GLY A N 1
ATOM 829 C CA . GLY A 1 114 ? -18.131 -1.666 58.070 1.00 36.12 114 GLY A CA 1
ATOM 830 C C . GLY A 1 114 ? -18.733 -2.336 56.828 1.00 36.12 114 GLY A C 1
ATOM 831 O O . GLY A 1 114 ? -19.881 -2.755 56.889 1.00 36.12 114 GLY A O 1
ATOM 832 N N . GLY A 1 115 ? -17.939 -2.488 55.758 1.00 43.81 115 GLY A N 1
ATOM 833 C CA . GLY A 1 115 ? -18.122 -3.496 54.697 1.00 43.81 115 GLY A CA 1
ATOM 834 C C . GLY A 1 115 ? -19.361 -3.363 53.806 1.00 43.81 115 GLY A C 1
ATOM 835 O O . GLY A 1 115 ? -20.175 -4.285 53.782 1.00 43.81 115 GLY A O 1
ATOM 836 N N . GLY A 1 116 ? -19.513 -2.240 53.102 1.00 50.00 116 GLY A N 1
ATOM 837 C CA . GLY A 1 116 ? -20.431 -2.142 51.961 1.00 50.00 116 GLY A CA 1
ATOM 838 C C . GLY A 1 116 ? -19.622 -2.246 50.674 1.00 50.00 116 GLY A C 1
ATOM 839 O O . GLY A 1 116 ? -18.579 -1.615 50.625 1.00 50.00 116 GLY A O 1
ATOM 840 N N . ASN A 1 117 ? -20.102 -3.035 49.713 1.00 66.50 117 ASN A N 1
ATOM 841 C CA . ASN A 1 117 ? -19.476 -3.243 48.408 1.00 66.50 117 ASN A CA 1
ATOM 842 C C . ASN A 1 117 ? -19.459 -1.927 47.616 1.00 66.50 117 ASN A C 1
ATOM 844 O O . ASN A 1 117 ? -20.503 -1.281 47.477 1.00 66.50 117 ASN A O 1
ATOM 848 N N . ASN A 1 118 ? -18.289 -1.486 47.173 1.00 74.62 118 ASN A N 1
ATOM 849 C CA . ASN A 1 118 ? -18.131 -0.327 46.309 1.00 74.62 118 ASN A CA 1
ATOM 850 C C . ASN A 1 118 ? -18.080 -0.760 44.836 1.00 74.62 118 ASN A C 1
ATOM 852 O O . ASN A 1 118 ? -17.388 -1.716 44.533 1.00 74.62 118 ASN A O 1
ATOM 856 N N . PRO A 1 119 ? -18.737 -0.041 43.901 1.00 77.62 119 PRO A N 1
ATOM 857 C CA . PRO A 1 119 ? -18.602 -0.354 42.485 1.00 77.62 119 PRO A CA 1
ATOM 858 C C . PRO A 1 119 ? -17.146 -0.223 42.019 1.00 77.62 119 PRO A C 1
ATOM 860 O O . PRO A 1 119 ? -16.479 0.756 42.394 1.00 77.62 119 PRO A O 1
ATOM 863 N N . PRO A 1 120 ? -16.674 -1.121 41.141 1.00 86.88 120 PRO A N 1
ATOM 864 C CA . PRO A 1 120 ? -15.314 -1.056 40.640 1.00 86.88 120 PRO A CA 1
ATOM 865 C C . PRO A 1 120 ? -15.119 0.103 39.663 1.00 86.88 120 PRO A C 1
ATOM 867 O O . PRO A 1 120 ? -16.058 0.717 39.154 1.00 86.88 120 PRO A O 1
ATOM 870 N N . THR A 1 121 ? -13.863 0.392 39.352 1.00 86.19 121 THR A N 1
ATOM 871 C CA . THR A 1 121 ? -13.465 1.385 38.356 1.00 86.19 121 THR A CA 1
ATOM 872 C C . THR A 1 121 ? -12.571 0.759 37.301 1.00 86.19 121 THR A C 1
ATOM 874 O O . THR A 1 121 ? -11.898 -0.245 37.535 1.00 86.19 121 THR A O 1
ATOM 877 N N . VAL A 1 122 ? -12.563 1.373 36.119 1.00 92.69 122 VAL A N 1
ATOM 878 C CA . VAL A 1 122 ? -11.663 0.998 35.037 1.00 92.69 122 VAL A CA 1
ATOM 879 C C . VAL A 1 122 ? -10.817 2.193 34.614 1.00 92.69 122 VAL A C 1
ATOM 881 O O . VAL A 1 122 ? -11.286 3.330 34.577 1.00 92.69 122 VAL A O 1
ATOM 884 N N . SER A 1 123 ? -9.554 1.946 34.288 1.00 90.25 123 SER A N 1
ATOM 885 C CA . SER A 1 123 ? -8.639 2.956 33.756 1.00 90.25 123 SER A CA 1
ATOM 886 C C . SER A 1 123 ? -7.716 2.361 32.690 1.00 90.25 123 SER A C 1
ATOM 888 O O . SER A 1 123 ? -7.751 1.162 32.426 1.00 90.25 123 SER A O 1
ATOM 890 N N . ASN A 1 124 ? -6.923 3.207 32.022 1.00 90.75 124 ASN A N 1
ATOM 891 C CA . ASN A 1 124 ? -5.942 2.793 31.006 1.00 90.75 124 ASN A CA 1
ATOM 892 C C . ASN A 1 124 ? -6.514 1.905 29.880 1.00 90.75 124 ASN A C 1
ATOM 894 O O . ASN A 1 124 ? -5.813 1.055 29.324 1.00 90.75 124 ASN A O 1
ATOM 898 N N . VAL A 1 125 ? -7.782 2.135 29.518 1.00 95.75 125 VAL A N 1
ATOM 899 C CA . VAL A 1 125 ? -8.448 1.418 28.428 1.00 95.75 125 VAL A CA 1
ATOM 900 C C . VAL A 1 125 ? -7.744 1.742 27.111 1.00 95.75 125 VAL A C 1
ATOM 902 O O . VAL A 1 125 ? -7.618 2.902 26.718 1.00 95.75 125 VAL A O 1
ATOM 905 N N . SER A 1 126 ? -7.230 0.722 26.436 1.00 94.44 126 SER A N 1
ATOM 906 C CA . SER A 1 126 ? -6.386 0.881 25.252 1.00 94.44 126 SER A CA 1
ATOM 907 C C . SER A 1 126 ? -6.544 -0.283 24.283 1.00 94.44 126 SER A C 1
ATOM 909 O O . SER A 1 126 ? -6.943 -1.380 24.667 1.00 94.44 126 SER A O 1
ATOM 911 N N . ILE A 1 127 ? -6.213 -0.036 23.015 1.00 97.81 127 ILE A N 1
ATOM 912 C CA . ILE A 1 127 ? -6.145 -1.055 21.966 1.00 97.81 127 ILE A CA 1
ATOM 913 C C . ILE A 1 127 ? -4.695 -1.191 21.507 1.00 97.81 127 ILE A C 1
ATOM 915 O O . ILE A 1 127 ? -3.983 -0.201 21.336 1.00 97.81 127 ILE A O 1
ATOM 919 N N . SER A 1 128 ? -4.273 -2.426 21.262 1.00 94.62 128 SER A N 1
ATOM 920 C CA . SER A 1 128 ? -3.006 -2.763 20.615 1.00 94.62 128 SER A CA 1
ATOM 921 C C . SER A 1 128 ? -3.216 -3.820 19.530 1.00 94.62 128 SER A C 1
ATOM 923 O O . SER A 1 128 ? -4.215 -4.539 19.547 1.00 94.62 128 SER A O 1
ATOM 925 N N . GLY A 1 129 ? -2.284 -3.913 18.583 1.00 93.81 129 GLY A N 1
ATOM 926 C CA . GLY A 1 129 ? -2.350 -4.838 17.449 1.00 93.81 129 GLY A CA 1
ATOM 927 C C . GLY A 1 129 ? -2.141 -4.129 16.113 1.00 93.81 129 GLY A C 1
ATOM 928 O O . GLY A 1 129 ? -1.968 -2.909 16.062 1.00 93.81 129 GLY A O 1
ATOM 929 N N . THR A 1 130 ? -2.134 -4.908 15.036 1.00 92.06 130 THR A N 1
ATOM 930 C CA . THR A 1 130 ? -2.039 -4.396 13.664 1.00 92.06 130 THR A CA 1
ATOM 931 C C . THR A 1 130 ? -3.438 -4.055 13.154 1.00 92.06 130 THR A C 1
ATOM 933 O O . THR A 1 130 ? -4.357 -4.860 13.277 1.00 92.06 130 THR A O 1
ATOM 936 N N . LEU A 1 131 ? -3.610 -2.855 12.593 1.00 93.44 131 LEU A N 1
ATOM 937 C CA . LEU A 1 131 ? -4.883 -2.380 12.040 1.00 93.44 131 LEU A CA 1
ATOM 938 C C . LEU A 1 131 ? -5.043 -2.833 10.590 1.00 93.44 131 LEU A C 1
ATOM 940 O O . LEU A 1 131 ? -4.979 -2.022 9.670 1.00 93.44 131 LEU A O 1
ATOM 944 N N . GLU A 1 132 ? -5.232 -4.129 10.398 1.00 92.50 132 GLU A N 1
ATOM 945 C CA . GLU A 1 132 ? -5.368 -4.756 9.087 1.00 92.50 132 GLU A CA 1
ATOM 946 C C . GLU A 1 132 ? -6.424 -5.861 9.146 1.00 92.50 132 GLU A C 1
ATOM 948 O O . GLU A 1 132 ? -6.495 -6.597 10.130 1.00 92.50 132 GLU A O 1
ATOM 953 N N . VAL A 1 133 ? -7.271 -5.976 8.121 1.00 92.25 133 VAL A N 1
ATOM 954 C CA . VAL A 1 133 ? -8.254 -7.067 8.043 1.00 92.25 133 VAL A CA 1
ATOM 955 C C . VAL A 1 133 ? -7.544 -8.420 8.181 1.00 92.25 133 VAL A C 1
ATOM 957 O O . VAL A 1 133 ? -6.506 -8.649 7.571 1.00 92.25 133 VAL A O 1
ATOM 960 N N . GLY A 1 134 ? -8.096 -9.308 9.011 1.00 87.81 134 GLY A N 1
ATOM 961 C CA . GLY A 1 134 ? -7.514 -10.609 9.349 1.00 87.81 134 GLY A CA 1
ATOM 962 C C . GLY A 1 134 ? -6.625 -10.601 10.598 1.00 87.81 134 GLY A C 1
ATOM 963 O O . GLY A 1 134 ? -6.481 -11.643 11.244 1.00 87.81 134 GLY A O 1
ATOM 964 N N . GLU A 1 135 ? -6.091 -9.445 11.002 1.00 93.62 135 GLU A N 1
ATOM 965 C CA . GLU A 1 135 ? -5.271 -9.314 12.208 1.00 93.62 135 GLU A CA 1
ATOM 966 C C . GLU A 1 135 ? -6.126 -9.206 13.480 1.00 93.62 135 GLU A C 1
ATOM 968 O O . GLU A 1 135 ? -7.301 -8.832 13.457 1.00 93.62 135 GLU A O 1
ATOM 973 N N . THR A 1 136 ? -5.543 -9.571 14.626 1.00 96.62 136 THR A N 1
ATOM 974 C CA . THR A 1 136 ? -6.237 -9.538 15.924 1.00 96.62 136 THR A CA 1
ATOM 975 C C . THR A 1 136 ? -5.810 -8.334 16.751 1.00 96.62 136 THR A C 1
ATOM 977 O O . THR A 1 136 ? -4.639 -8.180 17.098 1.00 96.62 136 THR A O 1
ATOM 980 N N . LEU A 1 137 ? -6.787 -7.510 17.121 1.00 97.69 137 LEU A N 1
ATOM 981 C CA . LEU A 1 137 ? -6.642 -6.449 18.104 1.00 97.69 137 LEU A CA 1
ATOM 982 C C . LEU A 1 137 ? -6.827 -6.997 19.519 1.00 97.69 137 LEU A C 1
ATOM 984 O O . LEU A 1 137 ? -7.605 -7.922 19.751 1.00 97.69 137 LEU A O 1
ATOM 988 N N . THR A 1 138 ? -6.117 -6.398 20.471 1.00 98.50 138 THR A N 1
ATOM 989 C CA . THR A 1 138 ? -6.214 -6.692 21.904 1.00 98.50 138 THR A CA 1
ATOM 990 C C . THR A 1 138 ? -6.569 -5.420 22.665 1.00 98.50 138 THR A C 1
ATOM 992 O O . THR A 1 138 ? -5.796 -4.458 22.665 1.00 98.50 138 THR A O 1
ATOM 995 N N . GLY A 1 139 ? -7.728 -5.435 23.316 1.00 97.50 139 GLY A N 1
ATOM 996 C CA . GLY A 1 139 ? -8.168 -4.454 24.298 1.00 97.50 139 GLY A CA 1
ATOM 997 C C . GLY A 1 139 ? -7.540 -4.743 25.660 1.00 97.50 139 GLY A C 1
ATOM 998 O O . GLY A 1 139 ? -7.508 -5.887 26.110 1.00 97.50 139 GLY A O 1
ATOM 999 N N . SER A 1 140 ? -7.000 -3.714 26.305 1.00 96.06 140 SER A N 1
ATOM 1000 C CA . SER A 1 140 ? -6.401 -3.782 27.645 1.00 96.06 140 SER A CA 1
ATOM 1001 C C . SER A 1 140 ? -6.999 -2.709 28.537 1.00 96.06 140 SER A C 1
ATOM 1003 O O . SER A 1 140 ? -7.347 -1.639 28.044 1.00 96.06 140 SER A O 1
ATOM 1005 N N . TYR A 1 141 ? -7.107 -2.989 29.831 1.00 97.62 141 TYR A N 1
ATOM 1006 C CA . TYR A 1 141 ? -7.595 -2.056 30.838 1.00 97.62 141 TYR A CA 1
ATOM 1007 C C . TYR A 1 141 ? -7.102 -2.461 32.229 1.00 97.62 141 TYR A C 1
ATOM 1009 O O . TYR A 1 141 ? -6.781 -3.628 32.460 1.00 97.62 141 TYR A O 1
ATOM 1017 N N . ASP A 1 142 ? -7.072 -1.496 33.144 1.00 94.00 142 ASP A N 1
ATOM 1018 C CA . ASP A 1 142 ? -6.804 -1.714 34.561 1.00 94.00 142 ASP A CA 1
ATOM 1019 C C . ASP A 1 142 ? -8.122 -1.682 35.333 1.00 94.00 142 ASP A C 1
ATOM 1021 O O . ASP A 1 142 ? -8.855 -0.694 35.261 1.00 94.00 142 ASP A O 1
ATOM 1025 N N . TYR A 1 143 ? -8.398 -2.750 36.074 1.00 94.44 143 TYR A N 1
ATOM 1026 C CA . TYR A 1 143 ? -9.517 -2.858 37.006 1.00 94.44 143 TYR A CA 1
ATOM 1027 C C . TYR A 1 143 ? -9.039 -2.500 38.417 1.00 94.44 143 TYR A C 1
ATOM 1029 O O . TYR A 1 143 ? -8.038 -3.053 38.882 1.00 94.44 143 TYR A O 1
ATOM 1037 N N . ASP A 1 144 ? -9.753 -1.607 39.097 1.00 88.75 144 ASP A N 1
ATOM 1038 C CA . ASP A 1 144 ? -9.483 -1.249 40.491 1.00 88.75 144 ASP A CA 1
ATOM 1039 C C . ASP A 1 144 ? -10.780 -1.217 41.292 1.00 88.75 144 ASP A C 1
ATOM 1041 O O . ASP A 1 144 ? -11.780 -0.649 40.852 1.00 88.75 144 ASP A O 1
ATOM 1045 N N . ASP A 1 145 ? -10.738 -1.812 42.477 1.00 83.88 145 ASP A N 1
ATOM 1046 C CA . ASP A 1 145 ? -11.874 -1.927 43.378 1.00 83.88 145 ASP A CA 1
ATOM 1047 C C . ASP A 1 145 ? -11.456 -1.547 44.805 1.00 83.88 145 ASP A C 1
ATOM 1049 O O . ASP A 1 145 ? -10.432 -2.021 45.311 1.00 83.88 145 ASP A O 1
ATOM 1053 N N . LEU A 1 146 ? -12.234 -0.675 45.457 1.00 79.44 146 LEU A N 1
ATOM 1054 C CA . LEU A 1 146 ? -11.885 -0.121 46.773 1.00 79.44 146 LEU A CA 1
ATOM 1055 C C . LEU A 1 146 ? -11.905 -1.173 47.888 1.00 79.44 146 LEU A C 1
ATOM 1057 O O . LEU A 1 146 ? -11.127 -1.058 48.843 1.00 79.44 146 LEU A O 1
ATOM 1061 N N . ASP A 1 147 ? -12.751 -2.191 47.756 1.00 82.81 147 ASP A N 1
ATOM 1062 C CA . ASP A 1 147 ? -12.885 -3.291 48.708 1.00 82.81 147 ASP A CA 1
ATOM 1063 C C . ASP A 1 147 ? -12.060 -4.523 48.291 1.00 82.81 147 ASP A C 1
ATOM 1065 O O . ASP A 1 147 ? -11.901 -5.471 49.067 1.00 82.81 147 ASP A O 1
ATOM 1069 N N . SER A 1 148 ? -11.398 -4.436 47.129 1.00 84.25 148 SER A N 1
ATOM 1070 C CA . SER A 1 148 ? -10.544 -5.461 46.523 1.00 84.25 148 SER A CA 1
ATOM 1071 C C . SER A 1 148 ? -11.302 -6.714 46.086 1.00 84.25 148 SER A C 1
ATOM 1073 O O . SER A 1 148 ? -10.728 -7.814 46.087 1.00 84.25 148 SER A O 1
ATOM 1075 N N . ASP A 1 149 ? -12.569 -6.559 45.704 1.00 82.69 149 ASP A N 1
ATOM 1076 C CA . ASP A 1 149 ? -13.347 -7.649 45.137 1.00 82.69 149 ASP A CA 1
ATOM 1077 C C . ASP A 1 149 ? -12.866 -7.999 43.716 1.00 82.69 149 ASP A C 1
ATOM 1079 O O . ASP A 1 149 ? -12.473 -7.124 42.934 1.00 82.69 149 ASP A O 1
ATOM 1083 N N . PRO A 1 150 ? -12.795 -9.300 43.372 1.00 88.88 150 PRO A N 1
ATOM 1084 C CA . PRO A 1 150 ? -12.290 -9.726 42.077 1.00 88.88 150 PRO A CA 1
ATOM 1085 C C . PRO A 1 150 ? -13.278 -9.378 40.966 1.00 88.88 150 PRO A C 1
ATOM 1087 O O . PRO A 1 150 ? -14.480 -9.592 41.102 1.00 88.88 150 PRO A O 1
ATOM 1090 N N . GLU A 1 151 ? -12.743 -8.961 39.822 1.00 92.75 151 GLU A N 1
ATOM 1091 C CA . GLU A 1 151 ? -13.540 -8.735 38.622 1.00 92.75 151 GLU A CA 1
ATOM 1092 C C . GLU A 1 151 ? -14.362 -9.980 38.247 1.00 92.75 151 GLU A C 1
ATOM 1094 O O . GLU A 1 151 ? -13.842 -11.096 38.116 1.00 92.75 151 GLU A O 1
ATOM 1099 N N . SER A 1 152 ? -15.661 -9.779 38.048 1.00 90.44 152 SER A N 1
ATOM 1100 C CA . SER A 1 152 ? -16.604 -10.806 37.639 1.00 90.44 152 SER A CA 1
ATOM 1101 C C . SER A 1 152 ? -17.793 -10.178 36.915 1.00 90.44 152 SER A C 1
ATOM 1103 O O . SER A 1 152 ? -18.594 -9.470 37.505 1.00 90.44 152 SER A O 1
ATOM 1105 N N . GLY A 1 153 ? -17.985 -10.517 35.640 1.00 88.44 153 GLY A N 1
ATOM 1106 C CA . GLY A 1 153 ? -19.170 -10.086 34.887 1.00 88.44 153 GLY A CA 1
ATOM 1107 C C . GLY A 1 153 ? -19.052 -8.719 34.212 1.00 88.44 153 GLY A C 1
ATOM 1108 O O . GLY A 1 153 ? -20.072 -8.192 33.775 1.00 88.44 153 GLY A O 1
ATOM 1109 N N . SER A 1 154 ? -17.840 -8.171 34.085 1.00 91.56 154 SER A N 1
ATOM 1110 C CA . SER A 1 154 ? -17.593 -6.987 33.258 1.00 91.56 154 SER A CA 1
ATOM 1111 C C . SER A 1 154 ? -18.077 -7.188 31.824 1.00 91.56 154 SER A C 1
ATOM 1113 O O . SER A 1 154 ? -17.925 -8.266 31.241 1.00 91.56 154 SER A O 1
ATOM 1115 N N . VAL A 1 155 ? -18.635 -6.128 31.246 1.00 91.81 155 VAL A N 1
ATOM 1116 C CA . VAL A 1 155 ? -19.121 -6.118 29.864 1.00 91.81 155 VAL A CA 1
ATOM 1117 C C . VAL A 1 155 ? -18.072 -5.455 28.986 1.00 91.81 155 VAL A C 1
ATOM 1119 O O . VAL A 1 155 ? -17.657 -4.328 29.252 1.00 91.81 155 VAL A O 1
ATOM 1122 N N . LEU A 1 156 ? -17.646 -6.165 27.944 1.00 95.50 156 LEU A N 1
ATOM 1123 C CA . LEU A 1 156 ? -16.677 -5.691 26.964 1.00 95.50 156 LEU A CA 1
ATOM 1124 C C . LEU A 1 156 ? -17.393 -5.471 25.635 1.00 95.50 156 LEU A C 1
ATOM 1126 O O . LEU A 1 156 ? -18.144 -6.342 25.198 1.00 95.50 156 LEU A O 1
ATOM 1130 N N . THR A 1 157 ? -17.133 -4.343 24.980 1.00 95.69 157 THR A N 1
ATOM 1131 C CA . THR A 1 157 ? -17.765 -4.020 23.697 1.00 95.69 157 THR A CA 1
ATOM 1132 C C . THR A 1 157 ? -16.755 -3.392 22.748 1.00 95.69 157 THR A C 1
ATOM 1134 O O . THR A 1 157 ? -16.126 -2.382 23.070 1.00 95.69 157 THR A O 1
ATOM 1137 N N . TRP A 1 158 ? -16.632 -3.959 21.547 1.00 98.19 158 TRP A N 1
ATOM 1138 C CA . TRP A 1 158 ? -15.917 -3.330 20.435 1.00 98.19 158 TRP A CA 1
ATOM 1139 C C . TRP A 1 158 ? -16.866 -2.494 19.578 1.00 98.19 158 TRP A C 1
ATOM 1141 O O . TRP A 1 158 ? -17.989 -2.908 19.279 1.00 98.19 158 TRP A O 1
ATOM 1151 N N . TYR A 1 159 ? -16.391 -1.335 19.135 1.00 97.31 159 TYR A N 1
ATOM 1152 C CA . TYR A 1 159 ? -17.126 -0.423 18.268 1.00 97.31 159 TYR A CA 1
ATOM 1153 C C . TYR A 1 159 ? -16.358 -0.139 16.985 1.00 97.31 159 TYR A C 1
ATOM 1155 O O . TYR A 1 159 ? -15.127 -0.164 16.959 1.00 97.31 159 TYR A O 1
ATOM 1163 N N . ARG A 1 160 ? -17.114 0.195 15.938 1.00 97.50 160 ARG A N 1
ATOM 1164 C CA . ARG A 1 160 ? -16.605 0.771 14.692 1.00 97.50 160 ARG A CA 1
ATOM 1165 C C . ARG A 1 160 ? -17.200 2.154 14.454 1.00 97.50 160 ARG A C 1
ATOM 1167 O O . ARG A 1 160 ? -18.394 2.346 14.678 1.00 97.50 160 ARG A O 1
ATOM 1174 N N . SER A 1 161 ? -16.394 3.062 13.928 1.00 94.75 161 SER A N 1
ATOM 1175 C CA . SER A 1 161 ? -16.772 4.415 13.512 1.00 94.75 161 SER A CA 1
ATOM 1176 C C . SER A 1 161 ? -16.308 4.693 12.084 1.00 94.75 161 SER A C 1
ATOM 1178 O O . SER A 1 161 ? -15.367 4.067 11.586 1.00 94.75 161 SER A O 1
ATOM 1180 N N . ASP A 1 162 ? -16.975 5.630 11.415 1.00 90.06 162 ASP A N 1
ATOM 1181 C CA . ASP A 1 162 ? -16.729 5.952 10.006 1.00 90.06 162 ASP A CA 1
ATOM 1182 C C . ASP A 1 162 ? -15.498 6.843 9.791 1.00 90.06 162 ASP A C 1
ATOM 1184 O O . ASP A 1 162 ? -14.936 6.851 8.696 1.00 90.06 162 ASP A O 1
ATOM 1188 N N . ASP A 1 163 ? -15.064 7.570 10.822 1.00 84.88 163 ASP A N 1
ATOM 1189 C CA . ASP A 1 163 ? -13.928 8.486 10.767 1.00 84.88 163 ASP A CA 1
ATOM 1190 C C . ASP A 1 163 ? -13.198 8.612 12.119 1.00 84.88 163 ASP A C 1
ATOM 1192 O O . ASP A 1 163 ? -13.600 8.045 13.139 1.00 84.88 163 ASP A O 1
ATOM 1196 N N . SER A 1 164 ? -12.111 9.390 12.127 1.00 84.56 164 SER A N 1
ATOM 1197 C CA . SER A 1 164 ? -11.306 9.665 13.322 1.00 84.56 164 SER A CA 1
ATOM 1198 C C . SER A 1 164 ? -12.017 10.518 14.378 1.00 84.56 164 SER A C 1
ATOM 1200 O O . SER A 1 164 ? -11.492 10.662 15.478 1.00 84.56 164 SER A O 1
ATOM 1202 N N . GLY A 1 165 ? -13.157 11.125 14.036 1.00 84.50 165 GLY A N 1
ATOM 1203 C CA . GLY A 1 165 ? -14.018 11.864 14.960 1.00 84.50 165 GLY A CA 1
ATOM 1204 C C . GLY A 1 165 ? -15.069 10.979 15.632 1.00 84.50 165 GLY A C 1
ATOM 1205 O O . GLY A 1 165 ? -15.799 11.457 16.491 1.00 84.50 165 GLY A O 1
ATOM 1206 N N . GLY A 1 166 ? -15.148 9.695 15.269 1.00 88.44 166 GLY A N 1
ATOM 1207 C CA . GLY A 1 166 ? -16.072 8.750 15.882 1.00 88.44 166 GLY A CA 1
ATOM 1208 C C . GLY A 1 166 ? -17.482 8.772 15.295 1.00 88.44 166 GLY A C 1
ATOM 1209 O O . GLY A 1 166 ? -18.387 8.197 15.900 1.00 88.44 166 GLY A O 1
ATOM 1210 N N . THR A 1 167 ? -17.703 9.389 14.128 1.00 86.00 167 THR A N 1
ATOM 1211 C CA . THR A 1 167 ? -19.055 9.475 13.554 1.00 86.00 167 THR A CA 1
ATOM 1212 C C . THR A 1 167 ? -19.640 8.092 13.239 1.00 86.00 167 THR A C 1
ATOM 1214 O O . THR A 1 167 ? -18.917 7.129 12.964 1.00 86.00 167 THR A O 1
ATOM 1217 N N . ASN A 1 168 ? -20.972 7.978 13.326 1.00 83.44 168 ASN A N 1
ATOM 1218 C CA . ASN A 1 168 ? -21.736 6.740 13.100 1.00 83.44 168 ASN A CA 1
ATOM 1219 C C . ASN A 1 168 ? -21.232 5.525 13.902 1.00 83.44 168 ASN A C 1
ATOM 1221 O O . ASN A 1 168 ? -21.305 4.380 13.440 1.00 83.44 168 ASN A O 1
ATOM 1225 N N . LYS A 1 169 ? -20.734 5.773 15.120 1.00 93.81 169 LYS A N 1
ATOM 1226 C CA . LYS A 1 169 ? -20.260 4.731 16.029 1.00 93.81 169 LYS A CA 1
ATOM 1227 C C . LYS A 1 169 ? -21.319 3.643 16.219 1.00 93.81 169 LYS A C 1
ATOM 1229 O O . LYS A 1 169 ? -22.449 3.916 16.612 1.00 93.81 169 LYS A O 1
ATOM 1234 N N . THR A 1 170 ? -20.936 2.400 15.950 1.00 92.44 170 THR A N 1
ATOM 1235 C CA . THR A 1 170 ? -21.823 1.235 16.015 1.00 92.44 170 THR A CA 1
ATOM 1236 C C . THR A 1 170 ? -21.132 0.090 16.749 1.00 92.44 170 THR A C 1
ATOM 1238 O O . THR A 1 170 ? -19.978 -0.223 16.457 1.00 92.44 170 THR A O 1
ATOM 1241 N N . ALA A 1 171 ? -21.835 -0.547 17.689 1.00 94.56 171 ALA A N 1
ATOM 1242 C CA . ALA A 1 171 ? -21.335 -1.724 18.398 1.00 94.56 171 ALA A CA 1
ATOM 1243 C C . ALA A 1 171 ? -21.219 -2.933 17.458 1.00 94.56 171 ALA A C 1
ATOM 1245 O O . ALA A 1 171 ? -22.093 -3.183 16.620 1.00 94.56 171 ALA A O 1
ATOM 1246 N N . ILE A 1 172 ? -20.152 -3.710 17.615 1.00 94.94 172 ILE A N 1
ATOM 1247 C CA . ILE A 1 172 ? -19.910 -4.923 16.838 1.00 94.94 172 ILE A CA 1
ATOM 1248 C C . ILE A 1 172 ? -20.521 -6.103 17.594 1.00 94.94 172 ILE A C 1
ATOM 1250 O O . ILE A 1 172 ? -20.008 -6.553 18.616 1.00 94.94 172 ILE A O 1
ATOM 1254 N N . GLY A 1 173 ? -21.656 -6.599 17.100 1.00 91.12 173 GLY A N 1
ATOM 1255 C CA . GLY A 1 173 ? -22.396 -7.676 17.758 1.00 91.12 173 GLY A CA 1
ATOM 1256 C C . GLY A 1 173 ? -21.555 -8.943 17.948 1.00 91.12 173 GLY A C 1
ATOM 1257 O O . GLY A 1 173 ? -21.004 -9.473 16.985 1.00 91.12 173 GLY A O 1
ATOM 1258 N N . GLY A 1 174 ? -21.496 -9.441 19.186 1.00 89.44 174 GLY A N 1
ATOM 1259 C CA . GLY A 1 174 ? -20.748 -10.649 19.558 1.00 89.44 174 GLY A CA 1
ATOM 1260 C C . GLY A 1 174 ? -19.239 -10.450 19.739 1.00 89.44 174 GLY A C 1
ATOM 1261 O O . GLY A 1 174 ? -18.535 -11.429 19.961 1.00 89.44 174 GLY A O 1
ATOM 1262 N N . ALA A 1 175 ? -18.734 -9.217 19.642 1.00 93.88 175 ALA A N 1
ATOM 1263 C CA . ALA A 1 175 ? -17.362 -8.880 20.002 1.00 93.88 175 ALA A CA 1
ATOM 1264 C C . ALA A 1 175 ? -17.301 -8.484 21.488 1.00 93.88 175 ALA A C 1
ATOM 1266 O O . ALA A 1 175 ? -17.213 -7.304 21.822 1.00 93.88 175 ALA A O 1
ATOM 1267 N N . ASP A 1 176 ? -17.389 -9.486 22.364 1.00 94.75 176 ASP A N 1
ATOM 1268 C CA . ASP A 1 176 ? -17.494 -9.353 23.826 1.00 94.75 176 ASP A CA 1
ATOM 1269 C C . ASP A 1 176 ? -16.261 -9.883 24.586 1.00 94.75 176 ASP A C 1
ATOM 1271 O O . ASP A 1 176 ? -16.289 -10.104 25.797 1.00 94.75 176 ASP A O 1
ATOM 1275 N N . ALA A 1 177 ? -15.148 -10.066 23.874 1.00 96.56 177 ALA A N 1
ATOM 1276 C CA . ALA A 1 177 ? -13.872 -10.501 24.427 1.00 96.56 177 ALA A CA 1
ATOM 1277 C C . ALA A 1 177 ? -12.840 -9.364 24.442 1.00 96.56 177 ALA A C 1
ATOM 1279 O O . ALA A 1 177 ? -12.943 -8.379 23.709 1.00 96.56 177 ALA A O 1
ATOM 1280 N N . THR A 1 178 ? -11.762 -9.548 25.209 1.00 96.94 178 THR A N 1
ATOM 1281 C CA . THR A 1 178 ? -10.589 -8.653 25.190 1.00 96.94 178 THR A CA 1
ATOM 1282 C C . THR A 1 178 ? -9.824 -8.693 23.867 1.00 96.94 178 THR A C 1
ATOM 1284 O O . THR A 1 178 ? -8.905 -7.909 23.661 1.00 96.94 178 THR A O 1
ATOM 1287 N N . THR A 1 179 ? -10.192 -9.579 22.945 1.00 98.06 179 THR A N 1
ATOM 1288 C CA . THR A 1 179 ? -9.598 -9.674 21.612 1.00 98.06 179 THR A CA 1
ATOM 1289 C C . THR A 1 179 ? -10.667 -9.605 20.535 1.00 98.06 179 THR A C 1
ATOM 1291 O O . THR A 1 179 ? -11.724 -10.218 20.685 1.00 98.06 179 THR A O 1
ATOM 1294 N N . TYR A 1 180 ? -10.352 -8.953 19.418 1.00 98.00 180 TYR A N 1
ATOM 1295 C CA . TYR A 1 180 ? -11.213 -8.893 18.240 1.00 98.00 180 TYR A CA 1
ATOM 1296 C C . TYR A 1 180 ? -10.392 -9.063 16.961 1.00 98.00 180 TYR A C 1
ATOM 1298 O O . TYR A 1 180 ? -9.429 -8.333 16.735 1.00 98.00 180 TYR A O 1
ATOM 1306 N N . THR A 1 181 ? -10.760 -10.036 16.128 1.00 97.12 181 THR A N 1
ATOM 1307 C CA . THR A 1 181 ? -10.152 -10.228 14.806 1.00 97.12 181 THR A CA 1
ATOM 1308 C C . THR A 1 181 ? -10.871 -9.352 13.791 1.00 97.12 181 THR A C 1
ATOM 1310 O O . THR A 1 181 ? -12.081 -9.484 13.607 1.00 97.12 181 THR A O 1
ATOM 1313 N N . LEU A 1 182 ? -10.119 -8.471 13.135 1.00 96.31 182 LEU A N 1
ATOM 1314 C CA . LEU A 1 182 ? -10.630 -7.529 12.148 1.00 96.31 182 LEU A CA 1
ATOM 1315 C C . LEU A 1 182 ? -11.194 -8.274 10.937 1.00 96.31 182 LEU A C 1
ATOM 1317 O O . LEU A 1 182 ? -10.572 -9.196 10.410 1.00 96.31 182 LEU A O 1
ATOM 1321 N N . VAL A 1 183 ? -12.370 -7.858 10.472 1.00 94.62 183 VAL A N 1
ATOM 1322 C CA . VAL A 1 183 ? -13.038 -8.440 9.300 1.00 94.62 183 VAL A CA 1
ATOM 1323 C C . VAL A 1 183 ? -13.133 -7.425 8.169 1.00 94.62 183 VAL A C 1
ATOM 1325 O O . VAL A 1 183 ? -12.962 -6.231 8.377 1.00 94.62 183 VAL A O 1
ATOM 1328 N N . SER A 1 184 ? -13.479 -7.870 6.961 1.00 90.75 184 SER A N 1
ATOM 1329 C CA . SER A 1 184 ? -13.585 -6.983 5.790 1.00 90.75 184 SER A CA 1
ATOM 1330 C C . SER A 1 184 ? -14.546 -5.803 5.976 1.00 90.75 184 SER A C 1
ATOM 1332 O O . SER A 1 184 ? -14.363 -4.754 5.375 1.00 90.75 184 SER A O 1
ATOM 1334 N N . ALA A 1 185 ? -15.558 -5.936 6.837 1.00 92.38 185 ALA A N 1
ATOM 1335 C CA . ALA A 1 185 ? -16.460 -4.832 7.161 1.00 92.38 185 ALA A CA 1
ATOM 1336 C C . ALA A 1 185 ? -15.816 -3.734 8.040 1.00 92.38 185 ALA A C 1
ATOM 1338 O O . ALA A 1 185 ? -16.410 -2.666 8.182 1.00 92.38 185 ALA A O 1
ATOM 1339 N N . ASP A 1 186 ? -14.657 -4.004 8.651 1.00 95.44 186 ASP A N 1
ATOM 1340 C CA . ASP A 1 186 ? -13.859 -3.025 9.396 1.00 95.44 186 ASP A CA 1
ATOM 1341 C C . ASP A 1 186 ? -12.950 -2.205 8.479 1.00 95.44 186 ASP A C 1
ATOM 1343 O O . ASP A 1 186 ? -12.467 -1.165 8.909 1.00 95.44 186 ASP A O 1
ATOM 1347 N N . GLU A 1 187 ? -12.717 -2.623 7.231 1.00 94.06 187 GLU A N 1
ATOM 1348 C CA . GLU A 1 187 ? -11.832 -1.908 6.308 1.00 94.06 187 GLU A CA 1
ATOM 1349 C C . GLU A 1 187 ? -12.245 -0.433 6.158 1.00 94.06 187 GLU A C 1
ATOM 1351 O O . GLU A 1 187 ? -13.408 -0.098 5.908 1.00 94.06 187 GLU A O 1
ATOM 1356 N N . GLY A 1 188 ? -11.277 0.464 6.351 1.00 89.62 188 GLY A N 1
ATOM 1357 C CA . GLY A 1 188 ? -11.471 1.911 6.343 1.00 89.62 188 GLY A CA 1
ATOM 1358 C C . GLY A 1 188 ? -12.139 2.486 7.599 1.00 89.62 188 GLY A C 1
ATOM 1359 O O . GLY A 1 188 ? -12.300 3.702 7.671 1.00 89.62 188 GLY A O 1
ATOM 1360 N N . LYS A 1 189 ? -12.525 1.661 8.582 1.00 96.06 189 LYS A N 1
ATOM 1361 C CA . LYS A 1 189 ? -13.166 2.093 9.836 1.00 96.06 189 LYS A CA 1
ATOM 1362 C C . LYS A 1 189 ? -12.155 2.374 10.940 1.00 96.06 189 LYS A C 1
ATOM 1364 O O . LYS A 1 189 ? -10.994 1.970 10.875 1.00 96.06 189 LYS A O 1
ATOM 1369 N N . TYR A 1 190 ? -12.632 3.063 11.970 1.00 97.44 190 TYR A N 1
ATOM 1370 C CA . TYR A 1 190 ? -11.907 3.340 13.205 1.00 97.44 190 TYR A CA 1
ATOM 1371 C C . TYR A 1 190 ? -12.505 2.518 14.343 1.00 97.44 190 TYR A C 1
ATOM 1373 O O . TYR A 1 190 ? -13.724 2.418 14.455 1.00 97.44 190 TYR A O 1
ATOM 1381 N N . MET A 1 191 ? -11.652 1.929 15.173 1.00 98.12 191 MET A N 1
ATOM 1382 C CA . MET A 1 191 ? -12.035 0.978 16.213 1.00 98.12 191 MET A CA 1
ATOM 1383 C C . MET A 1 191 ? -11.884 1.600 17.598 1.00 98.12 191 MET A C 1
ATOM 1385 O O . MET A 1 191 ? -10.889 2.279 17.859 1.00 98.12 191 MET A O 1
ATOM 1389 N N . SER A 1 192 ? -12.824 1.322 18.498 1.00 98.12 192 SER A N 1
ATOM 1390 C CA . SER A 1 192 ? -12.680 1.592 19.934 1.00 98.12 192 SER A CA 1
ATOM 1391 C C . SER A 1 192 ? -13.155 0.406 20.771 1.00 98.12 192 SER A C 1
ATOM 1393 O O . SER A 1 192 ? -13.911 -0.451 20.305 1.00 98.12 192 SER A O 1
ATOM 1395 N N . PHE A 1 193 ? -12.657 0.331 22.003 1.00 98.06 193 PHE A N 1
ATOM 1396 C CA . PHE A 1 193 ? -12.909 -0.756 22.940 1.00 98.06 193 PHE A CA 1
ATOM 1397 C C . PHE A 1 193 ? -13.400 -0.169 24.259 1.00 98.06 193 PHE A C 1
ATOM 1399 O O . PHE A 1 193 ? -12.742 0.705 24.825 1.00 98.06 193 PHE A O 1
ATOM 1406 N N . SER A 1 194 ? -14.554 -0.635 24.730 1.00 96.12 194 SER A N 1
ATOM 1407 C CA . SER A 1 194 ? -15.187 -0.163 25.959 1.00 96.12 194 SER A CA 1
ATOM 1408 C C . SER A 1 194 ? -15.367 -1.287 26.967 1.00 96.12 194 SER A C 1
ATOM 1410 O O . SER A 1 194 ? -15.582 -2.442 26.595 1.00 96.12 194 SER A O 1
ATOM 1412 N N . VAL A 1 195 ? -15.281 -0.917 28.241 1.00 96.19 195 VAL A N 1
ATOM 1413 C CA . VAL A 1 195 ? -15.391 -1.803 29.394 1.00 96.19 195 VAL A CA 1
ATOM 1414 C C . VAL A 1 195 ? -16.327 -1.172 30.409 1.00 96.19 195 VAL A C 1
ATOM 1416 O O . VAL A 1 195 ? -16.084 -0.052 30.853 1.00 96.19 195 VAL A O 1
ATOM 1419 N N . ILE A 1 196 ? -17.353 -1.910 30.818 1.00 92.00 196 ILE A N 1
ATOM 1420 C CA . ILE A 1 196 ? -18.130 -1.628 32.026 1.00 92.00 196 ILE A CA 1
ATOM 1421 C C . ILE A 1 196 ? -17.637 -2.622 33.085 1.00 92.00 196 ILE A C 1
ATOM 1423 O O . ILE A 1 196 ? -17.950 -3.811 32.963 1.00 92.00 196 ILE A O 1
ATOM 1427 N N . PRO A 1 197 ? -16.819 -2.195 34.067 1.00 91.44 197 PRO A N 1
ATOM 1428 C CA . PRO A 1 197 ? -16.252 -3.109 35.053 1.00 91.44 197 PRO A CA 1
ATOM 1429 C C . PRO A 1 197 ? -17.340 -3.611 36.010 1.00 91.44 197 PRO A C 1
ATOM 1431 O O . PRO A 1 197 ? -18.261 -2.867 36.342 1.00 91.44 197 PRO A O 1
ATOM 1434 N N . SER A 1 198 ? -17.240 -4.852 36.481 1.00 89.88 198 SER A N 1
ATOM 1435 C CA . SER A 1 198 ? -18.121 -5.390 37.525 1.00 89.88 198 SER A CA 1
ATOM 1436 C C . SER A 1 198 ? -17.382 -6.375 38.427 1.00 89.88 198 SER A C 1
ATOM 1438 O O . SER A 1 198 ? -16.520 -7.119 37.962 1.00 89.88 198 SER A O 1
ATOM 1440 N N . ASP A 1 199 ? -17.748 -6.393 39.706 1.00 85.88 199 ASP A N 1
ATOM 1441 C CA . ASP A 1 199 ? -17.283 -7.344 40.729 1.00 85.88 199 ASP A CA 1
ATOM 1442 C C . ASP A 1 199 ? -18.248 -8.544 40.905 1.00 85.88 199 ASP A C 1
ATOM 1444 O O . ASP A 1 199 ? -18.042 -9.438 41.730 1.00 85.88 199 ASP A O 1
ATOM 1448 N N . GLY A 1 200 ? -19.323 -8.593 40.109 1.00 83.00 200 GLY A N 1
ATOM 1449 C CA . GLY A 1 200 ? -20.373 -9.613 40.146 1.00 83.00 200 GLY A CA 1
ATOM 1450 C C . GLY A 1 200 ? -21.598 -9.236 40.982 1.00 83.00 200 GLY A C 1
ATOM 1451 O O . GLY A 1 200 ? -22.583 -9.983 40.974 1.00 83.00 200 GLY A O 1
ATOM 1452 N N . VAL A 1 201 ? -21.558 -8.100 41.675 1.00 77.50 201 VAL A N 1
ATOM 1453 C CA . VAL A 1 201 ? -22.664 -7.514 42.439 1.00 77.50 201 VAL A CA 1
ATOM 1454 C C . VAL A 1 201 ? -22.989 -6.126 41.898 1.00 77.50 201 VAL A C 1
ATOM 1456 O O . VAL A 1 201 ? -24.128 -5.889 41.497 1.00 77.50 201 VAL A O 1
ATOM 1459 N N . ASP A 1 202 ? -21.985 -5.258 41.834 1.00 77.31 202 ASP A N 1
ATOM 1460 C CA . ASP A 1 202 ? -22.075 -3.887 41.363 1.00 77.31 202 ASP A CA 1
ATOM 1461 C C . ASP A 1 202 ? -21.333 -3.723 40.029 1.00 77.31 202 ASP A C 1
ATOM 1463 O O . ASP A 1 202 ? -20.385 -4.443 39.698 1.00 77.31 202 ASP A O 1
ATOM 1467 N N . ALA A 1 203 ? -21.798 -2.774 39.219 1.00 80.44 203 ALA A N 1
ATOM 1468 C CA . ALA A 1 203 ? -21.134 -2.381 37.984 1.00 80.44 203 ALA A CA 1
ATOM 1469 C C . ALA A 1 203 ? -20.665 -0.930 38.093 1.00 80.44 203 ALA A C 1
ATOM 1471 O O . ALA A 1 203 ? -21.365 -0.065 38.623 1.00 80.44 203 ALA A O 1
ATOM 1472 N N . GLY A 1 204 ? -19.451 -0.692 37.615 1.00 75.81 204 GLY A N 1
ATOM 1473 C CA . GLY A 1 204 ? -18.808 0.606 37.610 1.00 75.81 204 GLY A CA 1
ATOM 1474 C C . GLY A 1 204 ? -19.138 1.449 36.387 1.00 75.81 204 GLY A C 1
ATOM 1475 O O . GLY A 1 204 ? -19.893 1.061 35.498 1.00 75.81 204 GLY A O 1
ATOM 1476 N N . ILE A 1 205 ? -18.518 2.626 36.332 1.00 79.69 205 ILE A N 1
ATOM 1477 C CA . ILE A 1 205 ? -18.640 3.541 35.193 1.00 79.69 205 ILE A CA 1
ATOM 1478 C C . ILE A 1 205 ? -17.855 2.981 34.002 1.00 79.69 205 ILE A C 1
ATOM 1480 O O . ILE A 1 205 ? -16.732 2.498 34.160 1.00 79.69 205 ILE A O 1
ATOM 1484 N N . SER A 1 206 ? -18.435 3.085 32.805 1.00 86.69 206 SER A N 1
ATOM 1485 C CA . SER A 1 206 ? -17.786 2.668 31.564 1.00 86.69 206 SER A CA 1
ATOM 1486 C C . SER A 1 206 ? -16.492 3.445 31.305 1.00 86.69 206 SER A C 1
ATOM 1488 O O . SER A 1 206 ? -16.487 4.676 31.362 1.00 86.69 206 SER A O 1
ATOM 1490 N N . GLY A 1 207 ? -15.429 2.747 30.916 1.00 86.00 207 GLY A N 1
ATOM 1491 C CA . GLY A 1 207 ? -14.246 3.338 30.292 1.00 86.00 207 GLY A CA 1
ATOM 1492 C C . GLY A 1 207 ? -14.157 2.949 28.822 1.00 86.00 207 GLY A C 1
ATOM 1493 O O . GLY A 1 207 ? -14.574 1.858 28.435 1.00 86.00 207 GLY A O 1
ATOM 1494 N N . GLU A 1 208 ? -13.600 3.822 27.988 1.00 94.19 208 GLU A N 1
ATOM 1495 C CA . GLU A 1 208 ? -13.402 3.555 26.563 1.00 94.19 208 GLU A CA 1
ATOM 1496 C C . GLU A 1 208 ? -12.012 3.998 26.109 1.00 94.19 208 GLU A C 1
ATOM 1498 O O . GLU A 1 208 ? -11.476 5.002 26.581 1.00 94.19 208 GLU A O 1
ATOM 1503 N N . SER A 1 209 ? -11.414 3.228 25.201 1.00 96.62 209 SER A N 1
ATOM 1504 C CA . SER A 1 209 ? -10.149 3.583 24.569 1.00 96.62 209 SER A CA 1
ATOM 1505 C C . SER A 1 209 ? -10.300 4.768 23.616 1.00 96.62 209 SER A C 1
ATOM 1507 O O . SER A 1 209 ? -11.361 5.006 23.041 1.00 96.62 209 SER A O 1
ATOM 1509 N N . SER A 1 210 ? -9.186 5.433 23.310 1.00 94.19 210 SER A N 1
ATOM 1510 C CA . SER A 1 210 ? -9.104 6.261 22.102 1.00 94.19 210 SER A CA 1
ATOM 1511 C C . SER A 1 210 ? -9.416 5.438 20.842 1.00 94.19 210 SER A C 1
ATOM 1513 O O . SER A 1 210 ? -9.160 4.229 20.804 1.00 94.19 210 SER A O 1
ATOM 1515 N N . LEU A 1 211 ? -9.912 6.104 19.796 1.00 93.69 211 LEU A N 1
ATOM 1516 C CA . LEU A 1 211 ? -10.078 5.504 18.471 1.00 93.69 211 LEU A CA 1
ATOM 1517 C C . LEU A 1 211 ? -8.717 5.157 17.852 1.00 93.69 211 LEU A C 1
ATOM 1519 O O . LEU A 1 211 ? -7.774 5.949 17.909 1.00 93.69 211 LEU A O 1
ATOM 1523 N N . VAL A 1 212 ? -8.640 3.998 17.202 1.00 94.50 212 VAL A N 1
ATOM 1524 C CA . VAL A 1 212 ? -7.492 3.563 16.397 1.00 94.50 212 VAL A CA 1
ATOM 1525 C C . VAL A 1 212 ? -7.954 3.251 14.974 1.00 94.50 212 VAL A C 1
ATOM 1527 O O . VAL A 1 212 ? -8.986 2.618 14.777 1.00 94.50 212 VAL A O 1
ATOM 1530 N N . GLY A 1 213 ? -7.239 3.721 13.956 1.00 92.81 213 GLY A N 1
ATOM 1531 C CA . GLY A 1 213 ? -7.657 3.545 12.564 1.00 92.81 213 GLY A CA 1
ATOM 1532 C C . GLY A 1 213 ? -6.987 4.528 11.600 1.00 92.81 213 GLY A C 1
ATOM 1533 O O . GLY A 1 213 ? -6.195 5.371 12.035 1.00 92.81 213 GLY A O 1
ATOM 1534 N N . PRO A 1 214 ? -7.314 4.448 10.299 1.00 95.50 214 PRO A N 1
ATOM 1535 C CA . PRO A 1 214 ? -8.260 3.497 9.713 1.00 95.50 214 PRO A CA 1
ATOM 1536 C C . PRO A 1 214 ? -7.667 2.082 9.602 1.00 95.50 214 PRO A C 1
ATOM 1538 O O . PRO A 1 214 ? -6.457 1.925 9.425 1.00 95.50 214 PRO A O 1
ATOM 1541 N N . VAL A 1 215 ? -8.516 1.057 9.698 1.00 94.81 215 VAL A N 1
ATOM 1542 C CA . VAL A 1 215 ? -8.144 -0.340 9.421 1.00 94.81 215 VAL A CA 1
ATOM 1543 C C . VAL A 1 215 ? -7.827 -0.495 7.936 1.00 94.81 215 VAL A C 1
ATOM 1545 O O . VAL A 1 215 ? -8.621 -0.108 7.079 1.00 94.81 215 VAL A O 1
ATOM 1548 N N . GLN A 1 216 ? -6.665 -1.058 7.629 1.00 91.25 216 GLN A N 1
ATOM 1549 C CA . GLN A 1 216 ? -6.238 -1.350 6.266 1.00 91.25 216 GLN A CA 1
ATOM 1550 C C . GLN A 1 216 ? -6.908 -2.629 5.756 1.00 91.25 216 GLN A C 1
ATOM 1552 O O . GLN A 1 216 ? -7.207 -3.533 6.539 1.00 91.25 216 GLN A O 1
ATOM 1557 N N . GLY A 1 217 ? -7.137 -2.717 4.445 1.00 82.69 217 GLY A N 1
ATOM 1558 C CA . GLY A 1 217 ? -7.539 -3.973 3.808 1.00 82.69 217 GLY A CA 1
ATOM 1559 C C . GLY A 1 217 ? -6.460 -5.049 3.969 1.00 82.69 217 GLY A C 1
ATOM 1560 O O . GLY A 1 217 ? -5.314 -4.729 4.274 1.00 82.69 217 GLY A O 1
ATOM 1561 N N . GLU A 1 218 ? -6.823 -6.318 3.760 1.00 71.38 218 GLU A N 1
ATOM 1562 C CA . GLU A 1 218 ? -5.859 -7.430 3.796 1.00 71.38 218 GLU A CA 1
ATOM 1563 C C . GLU A 1 218 ? -4.680 -7.150 2.853 1.00 71.38 218 GLU A C 1
ATOM 1565 O O . GLU A 1 218 ? -4.857 -6.940 1.646 1.00 71.38 218 GLU A O 1
ATOM 1570 N N . SER A 1 219 ? -3.460 -7.217 3.380 1.00 62.12 219 SER A N 1
ATOM 1571 C CA . SER A 1 219 ? -2.248 -7.281 2.578 1.00 62.12 219 SER A CA 1
ATOM 1572 C C . SER A 1 219 ? -2.201 -8.656 1.932 1.00 62.12 219 SER A C 1
ATOM 1574 O O . SER A 1 219 ? -1.697 -9.632 2.494 1.00 62.12 219 SER A O 1
ATOM 1576 N N . VAL A 1 220 ? -2.716 -8.755 0.708 1.00 57.97 220 VAL A N 1
ATOM 1577 C CA . VAL A 1 220 ? -2.479 -9.941 -0.112 1.00 57.97 220 VAL A CA 1
ATOM 1578 C C . VAL A 1 220 ? -0.999 -9.940 -0.486 1.00 57.97 220 VAL A C 1
ATOM 1580 O O . VAL A 1 220 ? -0.585 -9.318 -1.462 1.00 57.97 220 VAL A O 1
ATOM 1583 N N . SER A 1 221 ? -0.182 -10.623 0.316 1.00 66.06 221 SER A N 1
ATOM 1584 C CA . SER A 1 221 ? 1.201 -10.898 -0.059 1.00 66.06 221 SER A CA 1
ATOM 1585 C C . SER A 1 221 ? 1.187 -11.785 -1.303 1.00 66.06 221 SER A C 1
ATOM 1587 O O . SER A 1 221 ? 0.760 -12.941 -1.280 1.00 66.06 221 SER A O 1
ATOM 1589 N N . VAL A 1 222 ? 1.597 -11.213 -2.434 1.00 80.56 222 VAL A N 1
ATOM 1590 C CA . VAL A 1 222 ? 1.742 -11.973 -3.671 1.00 80.56 222 VAL A CA 1
ATOM 1591 C C . VAL A 1 222 ? 2.929 -12.909 -3.489 1.00 80.56 222 VAL A C 1
ATOM 1593 O O . VAL A 1 222 ? 4.066 -12.466 -3.332 1.00 80.56 222 VAL A O 1
ATOM 1596 N N . SER A 1 223 ? 2.677 -14.216 -3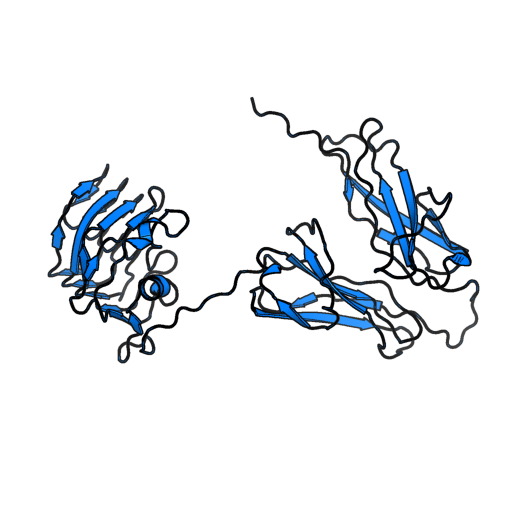.499 1.00 88.62 223 SER A N 1
ATOM 1597 C CA . SER A 1 223 ? 3.752 -15.199 -3.506 1.00 88.62 223 SER A CA 1
ATOM 1598 C C . SER A 1 223 ? 4.355 -15.318 -4.905 1.00 88.62 223 SER A C 1
ATOM 1600 O O . SER A 1 223 ? 3.650 -15.440 -5.912 1.00 88.62 223 SER A O 1
ATOM 1602 N N . PHE A 1 224 ? 5.684 -15.296 -4.968 1.00 95.44 224 PHE A N 1
ATOM 1603 C CA . PHE A 1 224 ? 6.434 -15.609 -6.182 1.00 95.44 224 PHE A CA 1
ATOM 1604 C C . PHE A 1 224 ? 6.309 -17.096 -6.533 1.00 95.44 224 PHE A C 1
ATOM 1606 O O . PHE A 1 224 ? 6.035 -17.930 -5.666 1.00 95.44 224 PHE A O 1
ATOM 1613 N N . ALA A 1 225 ? 6.527 -17.444 -7.804 1.00 95.56 225 ALA A N 1
ATOM 1614 C CA . ALA A 1 225 ? 6.416 -18.826 -8.282 1.00 95.56 225 ALA A CA 1
ATOM 1615 C C . ALA A 1 225 ? 7.467 -19.761 -7.645 1.00 95.56 225 ALA A C 1
ATOM 1617 O O . ALA A 1 225 ? 7.278 -20.976 -7.564 1.00 95.56 225 ALA A O 1
ATOM 1618 N N . GLY A 1 226 ? 8.561 -19.183 -7.146 1.00 95.88 226 GLY A N 1
ATOM 1619 C CA . GLY A 1 226 ? 9.641 -19.859 -6.444 1.00 95.88 226 GLY A CA 1
ATOM 1620 C C . GLY A 1 226 ? 10.743 -18.881 -6.043 1.00 95.88 226 GLY A C 1
ATOM 1621 O O . GLY A 1 226 ? 10.626 -17.677 -6.278 1.00 95.88 226 GLY A O 1
ATOM 1622 N N . GLY A 1 227 ? 11.820 -19.416 -5.467 1.00 96.19 227 GLY A N 1
ATOM 1623 C CA . GLY A 1 227 ? 12.969 -18.643 -4.999 1.00 96.19 227 GLY A CA 1
ATOM 1624 C C . GLY A 1 227 ? 12.790 -18.033 -3.611 1.00 96.19 227 GLY A C 1
ATOM 1625 O O . GLY A 1 227 ? 11.690 -17.986 -3.059 1.00 96.19 227 GLY A O 1
ATOM 1626 N N . THR A 1 228 ? 13.898 -17.569 -3.042 1.00 94.06 228 THR A N 1
ATOM 1627 C CA . THR A 1 228 ? 13.957 -16.927 -1.718 1.00 94.06 228 THR A CA 1
ATOM 1628 C C . THR A 1 228 ? 14.373 -15.458 -1.787 1.00 94.06 228 THR A C 1
ATOM 1630 O O . THR A 1 228 ? 14.477 -14.800 -0.753 1.00 94.06 228 THR A O 1
ATOM 1633 N N . GLY A 1 229 ? 14.615 -14.934 -2.992 1.00 95.12 229 GLY A N 1
ATOM 1634 C CA . GLY A 1 229 ? 14.972 -13.533 -3.219 1.00 95.12 229 GLY A CA 1
ATOM 1635 C C . GLY A 1 229 ? 16.439 -13.204 -2.961 1.00 95.12 229 GLY A C 1
ATOM 1636 O O . GLY A 1 229 ? 16.819 -12.038 -3.037 1.00 95.12 229 GLY A O 1
ATOM 1637 N N . ILE A 1 230 ? 17.278 -14.204 -2.679 1.00 96.69 230 ILE A N 1
ATOM 1638 C CA . ILE A 1 230 ? 18.735 -14.040 -2.579 1.00 96.69 230 ILE A CA 1
ATOM 1639 C C . ILE A 1 230 ? 19.391 -14.247 -3.949 1.00 96.69 230 ILE A C 1
ATOM 1641 O O . ILE A 1 230 ? 18.835 -14.917 -4.809 1.00 96.69 230 ILE A O 1
ATOM 1645 N N . GLU A 1 231 ? 20.613 -13.749 -4.140 1.00 95.00 231 GLU A N 1
ATOM 1646 C CA . GLU A 1 231 ? 21.327 -13.833 -5.429 1.00 95.00 231 GLU A CA 1
ATOM 1647 C C . GLU A 1 231 ? 21.462 -15.272 -5.961 1.00 95.00 231 GLU A C 1
ATOM 1649 O O . GLU A 1 231 ? 21.322 -15.521 -7.154 1.00 95.00 231 GLU A O 1
ATOM 1654 N N . ALA A 1 232 ? 21.701 -16.239 -5.069 1.00 96.81 232 ALA A N 1
ATOM 1655 C CA . ALA A 1 232 ? 21.845 -17.650 -5.432 1.00 96.81 232 ALA A CA 1
ATOM 1656 C C . ALA A 1 232 ? 20.510 -1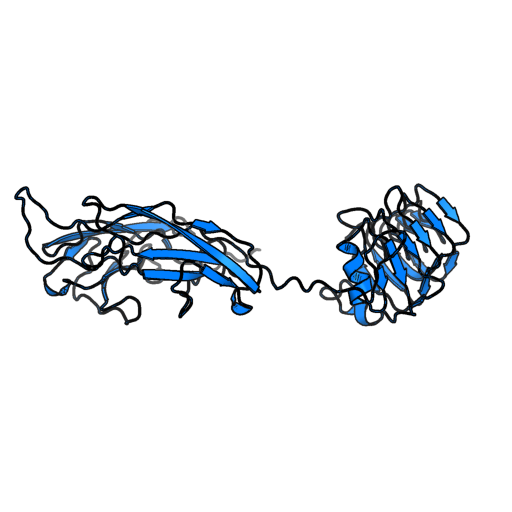8.370 -5.710 1.00 96.81 232 ALA A C 1
ATOM 1658 O O . ALA A 1 232 ? 20.527 -19.495 -6.207 1.00 96.81 232 ALA A O 1
ATOM 1659 N N . ASP A 1 233 ? 19.384 -17.759 -5.342 1.00 97.31 233 ASP A N 1
ATOM 1660 C CA . ASP A 1 233 ? 18.037 -18.324 -5.443 1.00 97.31 233 ASP A CA 1
ATOM 1661 C C . ASP A 1 233 ? 17.000 -17.189 -5.602 1.00 97.31 233 ASP A C 1
ATOM 1663 O O . ASP A 1 233 ? 16.242 -16.884 -4.668 1.00 97.31 233 ASP A O 1
ATOM 1667 N N . PRO A 1 234 ? 17.021 -16.496 -6.758 1.00 98.44 234 PRO A N 1
ATOM 1668 C CA . PRO A 1 234 ? 16.193 -15.323 -7.005 1.00 98.44 234 PRO A CA 1
ATOM 1669 C C . PRO A 1 234 ? 14.711 -15.691 -7.054 1.00 98.44 234 PRO A C 1
ATOM 1671 O O . PRO A 1 234 ? 14.340 -16.790 -7.471 1.00 98.44 234 PRO A O 1
ATOM 1674 N N . TYR A 1 235 ? 13.854 -14.751 -6.665 1.00 98.44 235 TYR A N 1
ATOM 1675 C CA . TYR A 1 235 ? 12.413 -14.878 -6.832 1.00 98.44 235 TYR A CA 1
ATOM 1676 C C . TYR A 1 235 ? 12.043 -15.048 -8.307 1.00 98.44 235 TYR A C 1
ATOM 1678 O O . TYR A 1 235 ? 12.537 -14.332 -9.177 1.00 98.44 235 TYR A O 1
ATOM 1686 N N . GLN A 1 236 ? 11.145 -15.989 -8.576 1.00 98.50 236 GLN A N 1
ATOM 1687 C CA . GLN A 1 236 ? 10.675 -16.304 -9.922 1.00 98.50 236 GLN A CA 1
ATOM 1688 C C . GLN A 1 236 ? 9.369 -15.566 -10.209 1.00 98.50 236 GLN A C 1
ATOM 1690 O O . GLN A 1 236 ? 8.374 -15.741 -9.498 1.00 98.50 236 GLN A O 1
ATOM 1695 N N . VAL A 1 237 ? 9.392 -14.739 -11.251 1.00 98.56 237 VAL A N 1
ATOM 1696 C CA . VAL A 1 237 ? 8.263 -13.925 -11.704 1.00 98.56 237 VAL A CA 1
ATOM 1697 C C . VAL A 1 237 ? 7.631 -14.589 -12.923 1.00 98.56 237 VAL A C 1
ATOM 1699 O O . VAL A 1 237 ? 8.316 -14.849 -13.912 1.00 98.56 237 VAL A O 1
ATOM 1702 N N . GLU A 1 238 ? 6.331 -14.866 -12.839 1.00 98.06 238 GLU A N 1
ATOM 1703 C CA . GLU A 1 238 ? 5.537 -15.513 -13.893 1.00 98.06 238 GLU A CA 1
ATOM 1704 C C . GLU A 1 238 ? 4.185 -14.826 -14.170 1.00 98.06 238 GLU A C 1
ATOM 1706 O O . GLU A 1 238 ? 3.503 -15.173 -15.140 1.00 98.06 238 GLU A O 1
ATOM 1711 N N . THR A 1 239 ? 3.786 -13.850 -13.341 1.00 97.62 239 THR A N 1
ATOM 1712 C CA . THR A 1 239 ? 2.544 -13.071 -13.500 1.00 97.62 239 THR A CA 1
ATOM 1713 C C . THR A 1 239 ? 2.768 -11.567 -13.319 1.00 97.62 239 THR A C 1
ATOM 1715 O O . THR A 1 239 ? 3.778 -11.132 -12.758 1.00 97.62 239 THR A O 1
ATOM 1718 N N . LEU A 1 240 ? 1.808 -10.747 -13.766 1.00 96.38 240 LEU A N 1
ATOM 1719 C CA . LEU A 1 240 ? 1.870 -9.290 -13.601 1.00 96.38 240 LEU A CA 1
ATOM 1720 C C . LEU A 1 240 ? 1.779 -8.860 -12.135 1.00 96.38 240 LEU A C 1
ATOM 1722 O O . LEU A 1 240 ? 2.404 -7.882 -11.737 1.00 96.38 240 LEU A O 1
ATOM 1726 N N . GLU A 1 241 ? 1.000 -9.574 -11.327 1.00 94.38 241 GLU A N 1
ATOM 1727 C CA . GLU A 1 241 ? 0.864 -9.305 -9.896 1.00 94.38 241 GLU A CA 1
ATOM 1728 C C . GLU A 1 241 ? 2.201 -9.542 -9.190 1.00 94.38 241 GLU A C 1
ATOM 1730 O O . GLU A 1 241 ? 2.615 -8.726 -8.369 1.00 94.38 241 GLU A O 1
ATOM 1735 N N . GLN A 1 242 ? 2.919 -10.608 -9.565 1.00 97.62 242 GLN A N 1
ATOM 1736 C CA . GLN A 1 242 ? 4.274 -10.870 -9.076 1.00 97.62 242 GLN A CA 1
ATOM 1737 C C . GLN A 1 242 ? 5.247 -9.791 -9.549 1.00 97.62 242 GLN A C 1
ATOM 1739 O O . GLN A 1 242 ? 6.026 -9.295 -8.742 1.00 97.62 242 GLN A O 1
ATOM 1744 N N . LEU A 1 243 ? 5.167 -9.366 -10.817 1.00 97.75 243 LEU A N 1
ATOM 1745 C CA . LEU A 1 243 ? 5.970 -8.252 -11.331 1.00 97.75 243 LEU A CA 1
ATOM 1746 C C . LEU A 1 243 ? 5.733 -6.968 -10.517 1.00 97.75 243 LEU A C 1
ATOM 1748 O O . LEU A 1 243 ? 6.678 -6.275 -10.151 1.00 97.75 243 LEU A O 1
ATOM 1752 N N . GLN A 1 244 ? 4.477 -6.658 -10.194 1.00 95.69 244 GLN A N 1
ATOM 1753 C CA . GLN A 1 244 ? 4.116 -5.483 -9.403 1.00 95.69 244 GLN A CA 1
ATOM 1754 C C . GLN A 1 244 ? 4.603 -5.575 -7.951 1.00 95.69 244 GLN A C 1
ATOM 1756 O O . GLN A 1 244 ? 4.952 -4.541 -7.373 1.00 95.69 244 GLN A O 1
ATOM 1761 N N . ALA A 1 245 ? 4.653 -6.785 -7.387 1.00 94.75 245 ALA A N 1
ATOM 1762 C CA . ALA A 1 245 ? 5.091 -7.068 -6.020 1.00 94.75 245 ALA A CA 1
ATOM 1763 C C . ALA A 1 245 ? 6.606 -6.893 -5.797 1.00 94.75 245 ALA A C 1
ATOM 1765 O O . ALA A 1 245 ? 7.057 -6.823 -4.657 1.00 94.75 245 ALA A O 1
ATOM 1766 N N . LEU A 1 246 ? 7.413 -6.733 -6.856 1.00 96.25 246 LEU A N 1
ATOM 1767 C CA . LEU A 1 246 ? 8.841 -6.388 -6.730 1.00 96.25 246 LEU A CA 1
ATOM 1768 C C . LEU A 1 246 ? 9.064 -5.122 -5.897 1.00 96.25 246 LEU A C 1
ATOM 1770 O O . LEU A 1 246 ? 10.075 -5.005 -5.201 1.00 96.25 246 LEU A O 1
ATOM 1774 N N . LYS A 1 247 ? 8.112 -4.180 -5.944 1.00 93.81 247 LYS A N 1
ATOM 1775 C CA . LYS A 1 247 ? 8.161 -2.928 -5.176 1.00 93.81 247 LYS A CA 1
ATOM 1776 C C . LYS A 1 247 ? 8.266 -3.165 -3.661 1.00 93.81 247 LYS A C 1
ATOM 1778 O O . LYS A 1 247 ? 8.817 -2.317 -2.965 1.00 93.81 247 LYS A O 1
ATOM 1783 N N . ASP A 1 248 ? 7.785 -4.309 -3.176 1.00 92.00 248 ASP A N 1
ATOM 1784 C CA . ASP A 1 248 ? 7.733 -4.657 -1.754 1.00 92.00 248 ASP A CA 1
ATOM 1785 C C . ASP A 1 248 ? 9.032 -5.340 -1.278 1.00 92.00 248 ASP A C 1
ATOM 1787 O O . ASP A 1 248 ? 9.204 -5.631 -0.096 1.00 92.00 248 ASP A O 1
ATOM 1791 N N . SER A 1 249 ? 9.981 -5.610 -2.183 1.00 93.81 249 SER A N 1
ATOM 1792 C CA . SER A 1 249 ? 11.274 -6.241 -1.878 1.00 93.81 249 SER A CA 1
ATOM 1793 C C . SER A 1 249 ? 12.415 -5.672 -2.744 1.00 93.81 249 SER A C 1
ATOM 1795 O O . SER A 1 249 ? 13.078 -6.415 -3.471 1.00 93.81 249 SER A O 1
ATOM 1797 N N . PRO A 1 250 ? 12.701 -4.356 -2.660 1.00 95.50 250 PRO A N 1
ATOM 1798 C CA . PRO A 1 250 ? 13.545 -3.634 -3.621 1.00 95.50 250 PRO A CA 1
ATOM 1799 C C . PRO A 1 250 ? 15.032 -4.025 -3.615 1.00 95.50 250 PRO A C 1
ATOM 1801 O O . PRO A 1 250 ? 15.761 -3.661 -4.535 1.00 95.50 250 PRO A O 1
ATOM 1804 N N . SER A 1 251 ? 15.503 -4.739 -2.591 1.00 97.50 251 SER A N 1
ATOM 1805 C CA . SER A 1 251 ? 16.876 -5.256 -2.490 1.00 97.50 251 SER A CA 1
ATOM 1806 C C . SER A 1 251 ? 17.007 -6.739 -2.856 1.00 97.50 251 SER A C 1
ATOM 1808 O O . SER A 1 251 ? 18.105 -7.286 -2.775 1.00 97.50 251 SER A O 1
ATOM 1810 N N . SER A 1 252 ? 15.905 -7.409 -3.206 1.00 98.19 252 SER A N 1
ATOM 1811 C CA . SER A 1 252 ? 15.904 -8.834 -3.556 1.00 98.19 252 SER A CA 1
ATOM 1812 C C . SER A 1 252 ? 16.273 -9.074 -5.020 1.00 98.19 252 SER A C 1
ATOM 1814 O O . SER A 1 252 ? 16.275 -8.166 -5.848 1.00 98.19 252 SER A O 1
ATOM 1816 N N . HIS A 1 253 ? 16.583 -10.323 -5.344 1.00 98.69 253 HIS A N 1
ATOM 1817 C CA . HIS A 1 253 ? 16.954 -10.758 -6.684 1.00 98.69 253 HIS A CA 1
ATOM 1818 C C . HIS A 1 253 ? 15.783 -11.470 -7.356 1.00 98.69 253 HIS A C 1
ATOM 1820 O O . HIS A 1 253 ? 15.111 -12.282 -6.723 1.00 98.69 253 HIS A O 1
ATOM 1826 N N . PHE A 1 254 ? 15.559 -11.179 -8.633 1.00 98.75 254 PHE A N 1
ATOM 1827 C CA . PHE A 1 254 ? 14.406 -11.613 -9.409 1.00 98.75 254 PHE A CA 1
ATOM 1828 C C . PHE A 1 254 ? 14.837 -12.126 -10.782 1.00 98.75 254 PHE A C 1
ATOM 1830 O O . PHE A 1 254 ? 15.742 -11.568 -11.408 1.00 98.75 254 PHE A O 1
ATOM 1837 N N . VAL A 1 255 ? 14.144 -13.157 -11.257 1.00 98.88 255 VAL A N 1
ATOM 1838 C CA . VAL A 1 255 ? 14.238 -13.661 -12.628 1.00 98.88 255 VAL A CA 1
ATOM 1839 C C . VAL A 1 255 ? 12.849 -13.758 -13.241 1.00 98.88 255 VAL A C 1
ATOM 1841 O O . VAL A 1 255 ? 11.897 -14.185 -12.583 1.00 98.88 255 VAL A O 1
ATOM 1844 N N . LEU A 1 256 ? 12.733 -13.373 -14.507 1.00 98.56 256 LEU A N 1
ATOM 1845 C CA . LEU A 1 256 ? 11.519 -13.585 -15.286 1.00 98.56 256 LEU A CA 1
ATOM 1846 C C . LEU A 1 256 ? 11.566 -14.975 -15.934 1.00 98.56 256 LEU A C 1
ATOM 1848 O O . LEU A 1 256 ? 12.588 -15.337 -16.513 1.00 98.56 256 LEU A O 1
ATOM 1852 N N . ASN A 1 257 ? 10.491 -15.758 -15.834 1.00 98.19 257 ASN A N 1
ATOM 1853 C CA . ASN A 1 257 ? 10.453 -17.150 -16.316 1.00 98.19 257 ASN A CA 1
ATOM 1854 C C . ASN A 1 257 ? 9.603 -17.360 -17.582 1.00 98.19 257 ASN A C 1
ATOM 1856 O O . ASN A 1 257 ? 9.604 -18.454 -18.156 1.00 98.19 257 ASN A O 1
ATOM 1860 N N . ASN A 1 258 ? 8.856 -16.344 -18.003 1.00 98.44 258 ASN A N 1
ATOM 1861 C CA . ASN A 1 258 ? 7.993 -16.363 -19.176 1.00 98.44 258 ASN A CA 1
ATOM 1862 C C . ASN A 1 258 ? 7.777 -14.943 -19.715 1.00 98.44 258 ASN A C 1
ATOM 1864 O O . ASN A 1 258 ? 8.026 -13.951 -19.034 1.00 98.44 258 ASN A O 1
ATOM 1868 N N . ASP A 1 259 ? 7.258 -14.855 -20.937 1.00 98.75 259 ASP A N 1
ATOM 1869 C CA . ASP A 1 259 ? 6.733 -13.591 -21.444 1.00 98.75 259 ASP A CA 1
ATOM 1870 C C . ASP A 1 259 ? 5.480 -13.185 -20.653 1.00 98.75 259 ASP A C 1
ATOM 1872 O O . ASP A 1 259 ? 4.645 -14.034 -20.314 1.00 98.75 259 ASP A O 1
ATOM 1876 N N . LEU A 1 260 ? 5.321 -11.884 -20.405 1.00 98.62 260 LEU A N 1
ATOM 1877 C CA . LEU A 1 260 ? 4.156 -11.317 -19.725 1.00 98.62 260 LEU A CA 1
ATOM 1878 C C . LEU A 1 260 ? 3.363 -10.409 -20.667 1.00 98.62 260 LEU A C 1
ATOM 1880 O O . LEU A 1 260 ? 3.906 -9.475 -21.253 1.00 98.62 260 LEU A O 1
ATOM 1884 N N . ASP A 1 261 ? 2.054 -10.637 -20.762 1.00 98.38 261 ASP A N 1
ATOM 1885 C CA . ASP A 1 261 ? 1.114 -9.699 -21.385 1.00 98.38 261 ASP A CA 1
ATOM 1886 C C . ASP A 1 261 ? 0.593 -8.735 -20.316 1.00 98.38 261 ASP A C 1
ATOM 1888 O O . ASP A 1 261 ? -0.259 -9.092 -19.505 1.00 98.38 261 ASP A O 1
ATOM 1892 N N . ALA A 1 262 ? 1.127 -7.517 -20.311 1.00 98.25 262 ALA A N 1
ATOM 1893 C CA . ALA A 1 262 ? 0.809 -6.434 -19.393 1.00 98.25 262 ALA A CA 1
ATOM 1894 C C . ALA A 1 262 ? -0.325 -5.516 -19.877 1.00 98.25 262 ALA A C 1
ATOM 1896 O O . ALA A 1 262 ? -0.576 -4.496 -19.237 1.00 98.25 262 ALA A O 1
ATOM 1897 N N . SER A 1 263 ? -1.067 -5.864 -20.934 1.00 97.50 263 SER A N 1
ATOM 1898 C CA . SER A 1 263 ? -2.166 -5.027 -21.453 1.00 97.50 263 SER A CA 1
ATOM 1899 C C . SER A 1 263 ? -3.256 -4.716 -20.414 1.00 97.50 263 SER A C 1
ATOM 1901 O O . SER A 1 263 ? -3.872 -3.643 -20.441 1.00 97.50 263 SER A O 1
ATOM 1903 N N . ALA A 1 264 ? -3.452 -5.610 -19.438 1.00 95.88 264 ALA A N 1
ATOM 1904 C CA . ALA A 1 264 ? -4.377 -5.410 -18.322 1.00 95.88 264 ALA A CA 1
ATOM 1905 C C . ALA A 1 264 ? -4.010 -4.204 -17.435 1.00 95.88 264 ALA A C 1
ATOM 1907 O O . ALA A 1 264 ? -4.903 -3.596 -16.833 1.00 95.88 264 ALA A O 1
ATOM 1908 N N . THR A 1 265 ? -2.724 -3.823 -17.392 1.00 97.62 265 THR A N 1
ATOM 1909 C CA . THR A 1 265 ? -2.229 -2.719 -16.553 1.00 97.62 265 THR A CA 1
ATOM 1910 C C . THR A 1 265 ? -2.882 -1.385 -16.892 1.00 97.62 265 THR A C 1
ATOM 1912 O O . THR A 1 265 ? -3.056 -0.575 -15.994 1.00 97.62 265 THR A O 1
ATOM 1915 N N . SER A 1 266 ? -3.376 -1.189 -18.120 1.00 97.06 266 SER A N 1
ATOM 1916 C CA . SER A 1 266 ? -4.117 0.016 -18.542 1.00 97.06 266 SER A CA 1
ATOM 1917 C C . SER A 1 266 ? -5.330 0.377 -17.670 1.00 97.06 266 SER A C 1
ATOM 1919 O O . SER A 1 266 ? -5.783 1.517 -17.678 1.00 97.06 266 SER A O 1
ATOM 1921 N N . THR A 1 267 ? -5.866 -0.578 -16.905 1.00 94.25 267 THR A N 1
ATOM 1922 C CA . THR A 1 267 ? -7.005 -0.361 -15.994 1.00 94.25 267 THR A CA 1
ATOM 1923 C C . THR A 1 267 ? -6.616 -0.367 -14.516 1.00 94.25 267 THR A C 1
ATOM 1925 O O . THR A 1 267 ? -7.456 -0.109 -13.652 1.00 94.25 267 THR A O 1
ATOM 1928 N N . TRP A 1 268 ? -5.354 -0.658 -14.204 1.00 92.19 268 TRP A N 1
ATOM 1929 C CA . TRP A 1 268 ? -4.864 -0.738 -12.833 1.00 92.19 268 TRP A CA 1
ATOM 1930 C C . TRP A 1 268 ? -4.768 0.647 -12.199 1.00 92.19 268 TRP A C 1
ATOM 1932 O O . TRP A 1 268 ? -4.668 1.659 -12.892 1.00 92.19 268 TRP A O 1
ATOM 1942 N N . ASN A 1 269 ? -4.809 0.686 -10.864 1.00 87.19 269 ASN A N 1
ATOM 1943 C CA . ASN A 1 269 ? -4.639 1.908 -10.073 1.00 87.19 269 ASN A CA 1
ATOM 1944 C C . ASN A 1 269 ? -5.556 3.053 -10.538 1.00 87.19 269 ASN A C 1
ATOM 1946 O O . ASN A 1 269 ? -5.111 4.175 -10.764 1.00 87.19 269 ASN A O 1
ATOM 1950 N N . SER A 1 270 ? -6.844 2.747 -10.725 1.00 91.25 270 SER A N 1
ATOM 1951 C CA . SER A 1 270 ? -7.849 3.702 -11.217 1.00 91.25 270 SER A CA 1
ATOM 1952 C C . SER A 1 270 ? -7.512 4.303 -12.591 1.00 91.25 270 SER A C 1
ATOM 1954 O O . SER A 1 270 ? -7.869 5.444 -12.873 1.00 91.25 270 SER A O 1
ATOM 1956 N N . GLY A 1 271 ? -6.838 3.528 -13.446 1.00 89.81 271 GLY A N 1
ATOM 1957 C CA . GLY A 1 271 ? -6.409 3.940 -14.783 1.00 89.81 271 GLY A CA 1
ATOM 1958 C C . GLY A 1 271 ? -4.998 4.530 -14.846 1.00 89.81 271 GLY A C 1
ATOM 1959 O O . GLY A 1 271 ? -4.524 4.788 -15.942 1.00 89.81 271 GLY A O 1
ATOM 1960 N N . ALA A 1 272 ? -4.303 4.692 -13.713 1.00 93.44 272 ALA A N 1
ATOM 1961 C CA . ALA A 1 272 ? -2.927 5.201 -13.685 1.00 93.44 272 ALA A CA 1
ATOM 1962 C C . ALA A 1 272 ? -1.875 4.188 -14.183 1.00 93.44 272 ALA A C 1
ATOM 1964 O O . ALA A 1 272 ? -0.680 4.488 -14.230 1.00 93.44 272 ALA A O 1
ATOM 1965 N N . GLY A 1 273 ? -2.279 2.968 -14.539 1.00 97.94 273 GLY A N 1
ATOM 1966 C CA . GLY A 1 273 ? -1.351 1.966 -15.047 1.00 97.94 273 GLY A CA 1
ATOM 1967 C C . GLY A 1 273 ? -0.642 1.185 -13.943 1.00 97.94 273 GLY A C 1
ATOM 1968 O O . GLY A 1 273 ? -1.075 1.150 -12.791 1.00 97.94 273 GLY A O 1
ATOM 1969 N N . PHE A 1 274 ? 0.480 0.564 -14.290 1.00 98.25 274 PHE A N 1
ATOM 1970 C CA . PHE A 1 274 ? 1.390 -0.093 -13.353 1.00 98.25 274 PHE A CA 1
ATOM 1971 C C . PHE A 1 274 ? 2.041 0.924 -12.386 1.00 98.25 274 PHE A C 1
ATOM 1973 O O . PHE A 1 274 ? 2.214 2.104 -12.707 1.00 98.25 274 PHE A O 1
ATOM 1980 N N . VAL A 1 275 ? 2.382 0.495 -11.166 1.00 96.88 275 VAL A N 1
ATOM 1981 C CA . VAL A 1 275 ? 3.133 1.310 -10.192 1.00 96.88 275 VAL A CA 1
ATOM 1982 C C . VAL A 1 275 ? 4.635 1.084 -10.400 1.00 96.88 275 VAL A C 1
ATOM 1984 O O . VAL A 1 275 ? 5.082 -0.040 -10.175 1.00 96.88 275 VAL A O 1
ATOM 1987 N N . PRO A 1 276 ? 5.425 2.104 -10.784 1.00 98.38 276 PRO A N 1
ATOM 1988 C CA . PRO A 1 276 ? 6.868 1.975 -10.968 1.00 98.38 276 PRO A CA 1
ATOM 1989 C C . PRO A 1 276 ? 7.589 1.333 -9.773 1.00 98.38 276 PRO A C 1
ATOM 1991 O O . PRO A 1 276 ? 7.366 1.697 -8.614 1.00 98.38 276 PRO A O 1
ATOM 1994 N N . ILE A 1 277 ? 8.489 0.390 -10.054 1.00 98.25 277 ILE A N 1
ATOM 1995 C CA . ILE A 1 277 ? 9.299 -0.286 -9.033 1.00 98.25 277 ILE A CA 1
ATOM 1996 C C . ILE A 1 277 ? 10.410 0.654 -8.571 1.00 98.25 277 ILE A C 1
ATOM 1998 O O . ILE A 1 277 ? 11.120 1.245 -9.376 1.00 98.25 277 ILE A O 1
ATOM 2002 N N . GLY A 1 278 ? 10.606 0.775 -7.264 1.00 96.81 278 GLY A N 1
ATOM 2003 C CA . GLY A 1 278 ? 11.684 1.600 -6.728 1.00 96.81 278 GLY A CA 1
ATOM 2004 C C . GLY A 1 278 ? 11.330 3.079 -6.530 1.00 96.81 278 GLY A C 1
ATOM 2005 O O . GLY A 1 278 ? 12.231 3.910 -6.513 1.00 96.81 278 GLY A O 1
ATOM 2006 N N . GLY A 1 279 ? 10.036 3.417 -6.411 1.00 91.62 279 GLY A N 1
ATOM 2007 C CA . GLY A 1 279 ? 9.562 4.799 -6.233 1.00 91.62 279 GLY A CA 1
ATOM 2008 C C . GLY A 1 279 ? 9.976 5.426 -4.895 1.00 91.62 279 GLY A C 1
ATOM 2009 O O . GLY A 1 279 ? 10.772 6.357 -4.863 1.00 91.62 279 GLY A O 1
ATOM 2010 N N . ASN A 1 280 ? 9.477 4.897 -3.769 1.00 89.12 280 ASN A N 1
ATOM 2011 C CA . ASN A 1 280 ? 9.831 5.409 -2.431 1.00 89.12 280 ASN A CA 1
ATOM 2012 C C . ASN A 1 280 ? 11.192 4.905 -1.931 1.00 89.12 280 ASN A C 1
ATOM 2014 O O . ASN A 1 280 ? 11.816 5.511 -1.063 1.00 89.12 280 ASN A O 1
ATOM 2018 N N . THR A 1 281 ? 11.625 3.743 -2.410 1.00 94.75 281 THR A N 1
ATOM 2019 C CA . THR A 1 281 ? 12.880 3.099 -2.016 1.00 94.75 281 THR A CA 1
ATOM 2020 C C . THR A 1 281 ? 13.527 2.553 -3.277 1.00 94.75 281 THR A C 1
ATOM 2022 O O . THR A 1 281 ? 12.951 1.632 -3.850 1.00 94.75 281 THR A O 1
ATOM 2025 N N . PRO A 1 282 ? 14.676 3.092 -3.723 1.00 98.19 282 PRO A N 1
ATOM 2026 C CA . PRO A 1 282 ? 15.309 2.675 -4.970 1.00 98.19 282 PRO A CA 1
ATOM 2027 C C . PRO A 1 282 ? 15.535 1.165 -5.053 1.00 98.19 282 PRO A C 1
ATOM 2029 O O . PRO A 1 282 ? 15.886 0.519 -4.062 1.00 98.19 282 PRO A O 1
ATOM 2032 N N . PHE A 1 283 ? 15.380 0.609 -6.253 1.00 98.69 283 PHE A N 1
ATOM 2033 C CA . PHE A 1 283 ? 15.649 -0.801 -6.509 1.00 98.69 283 PHE A CA 1
ATOM 2034 C C . PHE A 1 283 ? 17.162 -1.054 -6.511 1.00 98.69 283 PHE A C 1
ATOM 2036 O O . PHE A 1 283 ? 17.872 -0.554 -7.380 1.00 98.69 283 PHE A O 1
ATOM 2043 N N . THR A 1 284 ? 17.660 -1.802 -5.529 1.00 98.62 284 THR A N 1
ATOM 2044 C CA . THR A 1 284 ? 19.095 -2.111 -5.346 1.00 98.62 284 THR A CA 1
ATOM 2045 C C . THR A 1 284 ? 19.418 -3.595 -5.527 1.00 98.62 284 THR A C 1
ATOM 2047 O O . THR A 1 284 ? 20.581 -3.982 -5.457 1.00 98.62 284 THR A O 1
ATOM 2050 N N . GLY A 1 285 ? 18.398 -4.424 -5.765 1.00 98.50 285 GLY A N 1
ATOM 2051 C CA . GLY A 1 285 ? 18.539 -5.835 -6.104 1.00 98.50 285 GLY A CA 1
ATOM 2052 C C . GLY A 1 285 ? 18.856 -6.081 -7.583 1.00 98.50 285 GLY A C 1
ATOM 2053 O O . GLY A 1 285 ? 19.320 -5.188 -8.294 1.00 98.50 285 GLY A O 1
ATOM 2054 N N . SER A 1 286 ? 18.586 -7.295 -8.069 1.00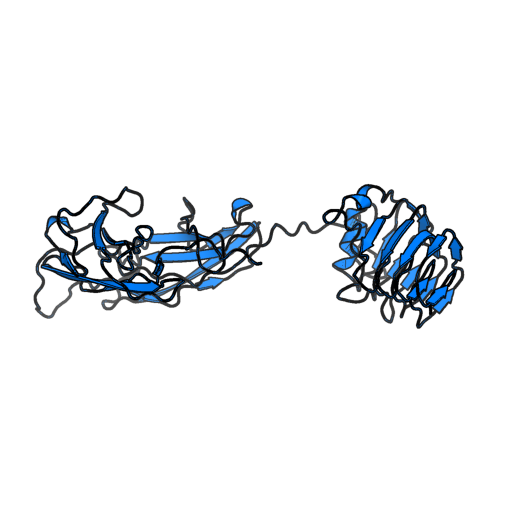 98.88 286 SER A N 1
ATOM 2055 C CA . SER A 1 286 ? 18.758 -7.637 -9.491 1.00 98.88 286 SER A CA 1
ATOM 2056 C C . SER A 1 286 ? 17.456 -8.079 -10.138 1.00 98.88 286 SER A C 1
ATOM 2058 O O . SER A 1 286 ? 16.715 -8.854 -9.544 1.00 98.88 286 SER A O 1
ATOM 2060 N N . PHE A 1 287 ? 17.210 -7.660 -11.372 1.00 98.88 287 PHE A N 1
ATOM 2061 C CA . PHE A 1 287 ? 16.138 -8.175 -12.216 1.00 98.88 287 PHE A CA 1
ATOM 2062 C C . PHE A 1 287 ? 16.729 -8.689 -13.530 1.00 98.88 287 PHE A C 1
ATOM 2064 O O . PHE A 1 287 ? 17.178 -7.897 -14.360 1.00 98.88 287 PHE A O 1
ATOM 2071 N N . ASP A 1 288 ? 16.741 -10.008 -13.715 1.00 98.88 288 ASP A N 1
ATOM 2072 C CA . ASP A 1 288 ? 17.168 -10.640 -14.964 1.00 98.88 288 ASP A CA 1
ATOM 2073 C C . ASP A 1 288 ? 15.951 -11.133 -15.754 1.00 98.88 288 ASP A C 1
ATOM 2075 O O . ASP A 1 288 ? 15.265 -12.080 -15.367 1.00 98.88 288 ASP A O 1
ATOM 2079 N N . GLY A 1 289 ? 15.683 -10.486 -16.885 1.00 98.69 289 GLY A N 1
ATOM 2080 C CA . GLY A 1 289 ? 14.601 -10.850 -17.791 1.00 98.69 289 GLY A CA 1
ATOM 2081 C C . GLY A 1 289 ? 14.836 -12.165 -18.536 1.00 98.69 289 GLY A C 1
ATOM 2082 O O . GLY A 1 289 ? 13.910 -12.661 -19.167 1.00 98.69 289 GLY A O 1
ATOM 2083 N N . GLN A 1 290 ? 16.050 -12.734 -18.496 1.00 98.38 290 GLN A N 1
ATOM 2084 C CA . GLN A 1 290 ? 16.433 -13.976 -19.188 1.00 98.38 290 GLN A CA 1
ATOM 2085 C C . GLN A 1 290 ? 16.129 -14.002 -20.706 1.00 98.38 290 GLN A C 1
ATOM 2087 O O . GLN A 1 290 ? 16.125 -15.064 -21.329 1.00 98.38 290 GLN A O 1
ATOM 2092 N N . GLY A 1 291 ? 15.913 -12.838 -21.325 1.00 97.75 291 GLY A N 1
ATOM 2093 C CA . GLY A 1 291 ? 15.529 -12.684 -22.728 1.00 97.75 291 GLY A CA 1
ATOM 2094 C C . GLY A 1 291 ? 14.025 -12.779 -23.002 1.00 97.75 291 GLY A C 1
ATOM 2095 O O . GLY A 1 291 ? 13.642 -12.722 -24.170 1.00 97.75 291 GLY A O 1
ATOM 2096 N N . PHE A 1 292 ? 13.188 -12.921 -21.972 1.00 98.62 292 PHE A N 1
ATOM 2097 C CA . PHE A 1 292 ? 11.733 -12.812 -22.093 1.00 98.62 292 PHE A CA 1
ATOM 2098 C C . PHE A 1 292 ? 11.297 -11.357 -22.275 1.00 98.62 292 PHE A C 1
ATOM 2100 O O . PHE A 1 292 ? 12.075 -10.419 -22.056 1.00 98.62 292 PHE A O 1
ATOM 2107 N N . VAL A 1 293 ? 10.040 -11.176 -22.677 1.00 98.69 293 VAL A N 1
ATOM 2108 C CA . VAL A 1 293 ? 9.465 -9.856 -22.942 1.00 98.69 293 VAL A CA 1
ATOM 2109 C C . VAL A 1 293 ? 8.243 -9.549 -22.081 1.00 98.69 293 VAL A C 1
ATOM 2111 O O . VAL A 1 293 ? 7.439 -10.424 -21.762 1.00 98.69 293 VAL A O 1
ATOM 2114 N N . ILE A 1 294 ? 8.066 -8.272 -21.746 1.00 98.81 294 ILE A N 1
ATOM 2115 C CA . ILE A 1 294 ? 6.824 -7.732 -21.186 1.00 98.81 294 ILE A CA 1
ATOM 2116 C C . ILE A 1 294 ? 6.159 -6.894 -22.276 1.00 98.81 294 ILE A C 1
ATOM 2118 O O . ILE A 1 294 ? 6.710 -5.888 -22.719 1.00 98.81 294 ILE A O 1
ATOM 2122 N N . THR A 1 295 ? 4.974 -7.306 -22.715 1.00 98.75 295 THR A N 1
ATOM 2123 C CA . THR A 1 295 ? 4.239 -6.661 -23.810 1.00 98.75 295 THR A CA 1
ATOM 2124 C C . THR A 1 295 ? 3.068 -5.834 -23.286 1.00 98.75 295 THR A C 1
ATOM 2126 O O . THR A 1 295 ? 2.359 -6.288 -22.398 1.00 98.75 295 THR A O 1
ATOM 2129 N N . GLY A 1 296 ? 2.794 -4.657 -23.849 1.00 98.00 296 GLY A N 1
ATOM 2130 C CA . GLY A 1 296 ? 1.559 -3.905 -23.583 1.00 98.00 296 GLY A CA 1
ATOM 2131 C C . GLY A 1 296 ? 1.511 -3.192 -22.228 1.00 98.00 296 GLY A C 1
ATOM 2132 O O . GLY A 1 296 ? 0.426 -2.862 -21.750 1.00 98.00 296 GLY A O 1
ATOM 2133 N N . LEU A 1 297 ? 2.659 -2.976 -21.581 1.00 98.56 297 LEU A N 1
ATOM 2134 C CA . LEU A 1 297 ? 2.728 -2.298 -20.284 1.00 98.56 297 LEU A CA 1
ATOM 2135 C C . LEU A 1 297 ? 2.281 -0.835 -20.415 1.00 98.56 297 LEU A C 1
ATOM 2137 O O . LEU A 1 297 ? 2.810 -0.079 -21.231 1.00 98.56 297 LEU A O 1
ATOM 2141 N N . THR A 1 298 ? 1.325 -0.443 -19.573 1.00 98.75 298 THR A N 1
ATOM 2142 C CA . THR A 1 298 ? 0.809 0.925 -19.480 1.00 98.75 298 THR A CA 1
ATOM 2143 C C . THR A 1 298 ? 1.188 1.545 -18.140 1.00 98.75 298 THR A C 1
ATOM 2145 O O . THR A 1 298 ? 0.939 0.950 -17.089 1.00 98.75 298 THR A O 1
ATOM 2148 N N . ILE A 1 299 ? 1.748 2.754 -18.171 1.00 98.56 299 ILE A N 1
ATOM 2149 C CA . ILE A 1 299 ? 1.992 3.595 -16.990 1.00 98.56 299 ILE A CA 1
ATOM 2150 C C . ILE A 1 299 ? 1.538 5.013 -17.338 1.00 98.56 299 ILE A C 1
ATOM 2152 O O . ILE A 1 299 ? 2.152 5.645 -18.190 1.00 98.56 299 ILE A O 1
ATOM 2156 N N . ASP A 1 300 ? 0.479 5.510 -16.698 1.00 97.88 300 ASP A N 1
ATOM 2157 C CA . ASP A 1 300 ? -0.078 6.847 -16.945 1.00 97.88 300 ASP A CA 1
ATOM 2158 C C . ASP A 1 300 ? -0.010 7.695 -15.669 1.00 97.88 300 ASP A C 1
ATOM 2160 O O . ASP A 1 300 ? -0.919 7.719 -14.837 1.00 97.88 300 ASP A O 1
ATOM 2164 N N . ARG A 1 301 ? 1.135 8.357 -15.493 1.00 97.44 301 ARG A N 1
ATOM 2165 C CA . ARG A 1 301 ? 1.508 9.136 -14.307 1.00 97.44 301 ARG A CA 1
ATOM 2166 C C . ARG A 1 301 ? 2.014 10.519 -14.706 1.00 97.44 301 ARG A C 1
ATOM 2168 O O . ARG A 1 301 ? 3.069 10.965 -14.269 1.00 97.44 301 ARG A O 1
ATOM 2175 N N . THR A 1 302 ? 1.246 11.210 -15.547 1.00 95.69 302 THR A N 1
ATOM 2176 C CA . THR A 1 302 ? 1.599 12.505 -16.176 1.00 95.69 302 THR A CA 1
ATOM 2177 C C . THR A 1 302 ? 2.086 13.613 -15.232 1.00 95.69 302 THR A C 1
ATOM 2179 O O . THR A 1 302 ? 2.719 14.564 -15.688 1.00 95.69 302 THR A O 1
ATOM 2182 N N . THR A 1 303 ? 1.799 13.528 -13.930 1.00 93.06 303 THR A N 1
ATOM 2183 C CA . THR A 1 303 ? 2.223 14.513 -12.921 1.00 93.06 303 THR A CA 1
ATOM 2184 C C . THR A 1 303 ? 3.326 14.024 -11.984 1.00 93.06 303 THR A C 1
ATOM 2186 O O . THR A 1 303 ? 3.730 14.780 -11.105 1.00 93.06 303 THR A O 1
ATOM 2189 N N . GLU A 1 304 ? 3.768 12.773 -12.105 1.00 96.06 304 GLU A N 1
ATOM 2190 C CA . GLU A 1 304 ? 4.776 12.176 -11.226 1.00 96.06 304 GLU A CA 1
ATOM 2191 C C . GLU A 1 304 ? 6.138 12.140 -11.917 1.00 96.06 304 GLU A C 1
ATOM 2193 O O . GLU A 1 304 ? 6.230 11.892 -13.118 1.00 96.06 304 GLU A O 1
ATOM 2198 N N . ASP A 1 305 ? 7.200 12.369 -11.152 1.00 96.19 305 ASP A N 1
ATOM 2199 C CA . ASP A 1 305 ? 8.566 12.190 -11.633 1.00 96.19 305 ASP A CA 1
ATOM 2200 C C . ASP A 1 305 ? 9.008 10.725 -11.486 1.00 96.19 305 ASP A C 1
ATOM 2202 O O . ASP A 1 305 ? 8.427 9.969 -10.707 1.00 96.19 305 ASP A O 1
ATOM 2206 N N . TYR A 1 306 ? 10.082 10.349 -12.186 1.00 97.69 306 TYR A N 1
ATOM 2207 C CA . TYR A 1 306 ? 10.695 9.017 -12.114 1.00 97.69 306 TYR A CA 1
ATOM 2208 C C . TYR A 1 306 ? 9.744 7.923 -12.605 1.00 97.69 306 TYR A C 1
ATOM 2210 O O . TYR A 1 306 ? 9.339 7.026 -11.866 1.00 97.69 306 TYR A O 1
ATOM 2218 N N . VAL A 1 307 ? 9.374 8.004 -13.881 1.00 98.56 307 VAL A N 1
ATOM 2219 C CA . VAL A 1 307 ? 8.374 7.113 -14.477 1.00 98.56 307 VAL A CA 1
ATOM 2220 C C . VAL A 1 307 ? 9.034 6.145 -15.454 1.00 98.56 307 VAL A C 1
ATOM 2222 O O . VAL A 1 307 ? 9.727 6.553 -16.379 1.00 98.56 307 VAL A O 1
ATOM 2225 N N . GLY A 1 308 ? 8.792 4.857 -15.240 1.00 98.38 308 GLY A N 1
ATOM 2226 C CA . GLY A 1 308 ? 9.230 3.724 -16.054 1.00 98.38 308 GLY A CA 1
ATOM 2227 C C . GLY A 1 308 ? 8.810 2.422 -15.373 1.00 98.38 308 GLY A C 1
ATOM 2228 O O . GLY A 1 308 ? 8.202 2.472 -14.299 1.00 98.38 308 GLY A O 1
ATOM 2229 N N . LEU A 1 309 ? 9.137 1.254 -15.945 1.00 98.75 309 LEU A N 1
ATOM 2230 C CA . LEU A 1 309 ? 8.950 -0.019 -15.221 1.00 98.75 309 LEU A CA 1
ATOM 2231 C C . LEU A 1 309 ? 9.620 0.052 -13.837 1.00 98.75 309 LEU A C 1
ATOM 2233 O O . LEU A 1 309 ? 9.024 -0.319 -12.824 1.00 98.75 309 LEU A O 1
ATOM 2237 N N . PHE A 1 310 ? 10.825 0.619 -13.803 1.00 98.81 310 PHE A N 1
ATOM 2238 C CA . PHE A 1 310 ? 11.491 1.072 -12.592 1.00 98.81 310 PHE A CA 1
ATOM 2239 C C . PHE A 1 310 ? 11.398 2.600 -12.489 1.00 98.81 310 PHE A C 1
ATOM 2241 O O . PHE A 1 310 ? 11.729 3.317 -13.427 1.00 98.81 310 PHE A O 1
ATOM 2248 N N . ALA A 1 311 ? 10.989 3.129 -11.340 1.00 98.75 311 ALA A N 1
ATOM 2249 C CA . ALA A 1 311 ? 11.143 4.550 -11.053 1.00 98.75 311 ALA A CA 1
ATOM 2250 C C . ALA A 1 311 ? 12.626 4.898 -10.927 1.00 98.75 311 ALA A C 1
ATOM 2252 O O . ALA A 1 311 ? 13.152 5.693 -11.705 1.00 98.75 311 ALA A O 1
ATOM 2253 N N . VAL A 1 312 ? 13.308 4.244 -9.982 1.00 98.81 312 VAL A N 1
ATOM 2254 C CA . VAL A 1 312 ? 14.735 4.439 -9.725 1.00 98.81 312 VAL A CA 1
ATOM 2255 C C . VAL A 1 312 ? 15.423 3.089 -9.568 1.00 98.81 312 VAL A C 1
ATOM 2257 O O . VAL A 1 312 ? 15.125 2.326 -8.643 1.00 98.81 312 VAL A O 1
ATOM 2260 N N . ILE A 1 313 ? 16.399 2.825 -10.435 1.00 98.88 313 ILE A N 1
ATOM 2261 C CA . ILE A 1 313 ? 17.398 1.775 -10.220 1.00 98.88 313 ILE A CA 1
ATOM 2262 C C . ILE A 1 313 ? 18.523 2.410 -9.400 1.00 98.88 313 ILE A C 1
ATOM 2264 O O . ILE A 1 313 ? 19.235 3.289 -9.884 1.00 98.88 313 ILE A O 1
ATOM 2268 N N . GLY A 1 314 ? 18.635 2.018 -8.134 1.00 98.50 314 GLY A N 1
ATOM 2269 C CA . GLY A 1 314 ? 19.593 2.568 -7.178 1.00 98.50 314 GLY A CA 1
ATOM 2270 C C . GLY A 1 314 ? 21.012 2.021 -7.341 1.00 98.50 314 GLY A C 1
ATOM 2271 O O . GLY A 1 314 ? 21.264 1.101 -8.120 1.00 98.50 314 GLY A O 1
ATOM 2272 N N . ASP A 1 315 ? 21.942 2.575 -6.562 1.00 98.00 315 ASP A N 1
ATOM 2273 C CA . ASP A 1 315 ? 23.333 2.112 -6.506 1.00 98.00 315 ASP A CA 1
ATOM 2274 C C . ASP A 1 315 ? 23.406 0.606 -6.206 1.00 98.00 315 ASP A C 1
ATOM 2276 O O . ASP A 1 315 ? 22.822 0.116 -5.239 1.00 98.00 315 ASP A O 1
ATOM 2280 N N . GLY A 1 316 ? 24.144 -0.133 -7.035 1.00 95.94 316 GLY A N 1
ATOM 2281 C CA . GLY A 1 316 ? 24.268 -1.592 -6.932 1.00 95.94 316 GLY A CA 1
ATOM 2282 C C . GLY A 1 316 ? 23.124 -2.382 -7.575 1.00 95.94 316 GLY A C 1
ATOM 2283 O O . GLY A 1 316 ? 23.297 -3.577 -7.804 1.00 95.94 316 GLY A O 1
ATOM 2284 N N . GLY A 1 317 ? 22.018 -1.724 -7.939 1.00 98.62 317 GLY A N 1
ATOM 2285 C CA . GLY A 1 317 ? 20.916 -2.348 -8.659 1.00 98.62 317 GLY A CA 1
ATOM 2286 C C . GLY A 1 317 ? 21.313 -2.778 -10.071 1.00 98.62 317 GLY A C 1
ATOM 2287 O O . GLY A 1 317 ? 22.065 -2.078 -10.761 1.00 98.62 317 GLY A O 1
ATOM 2288 N N . THR A 1 318 ? 20.805 -3.925 -10.520 1.00 98.81 318 THR A N 1
ATOM 2289 C CA . THR A 1 318 ? 21.049 -4.438 -11.875 1.00 98.81 318 THR A CA 1
ATOM 2290 C C . THR A 1 318 ? 19.751 -4.823 -12.571 1.00 98.81 318 THR A C 1
ATOM 2292 O O . THR A 1 318 ? 18.889 -5.481 -11.995 1.00 98.81 318 THR A O 1
ATOM 2295 N N . VAL A 1 319 ? 19.603 -4.413 -13.829 1.00 98.94 319 VAL A N 1
ATOM 2296 C CA . VAL A 1 319 ? 18.466 -4.790 -14.677 1.00 98.94 319 VAL A CA 1
ATOM 2297 C C . VAL A 1 319 ? 18.999 -5.262 -16.022 1.00 98.94 319 VAL A C 1
ATOM 2299 O O . VAL A 1 319 ?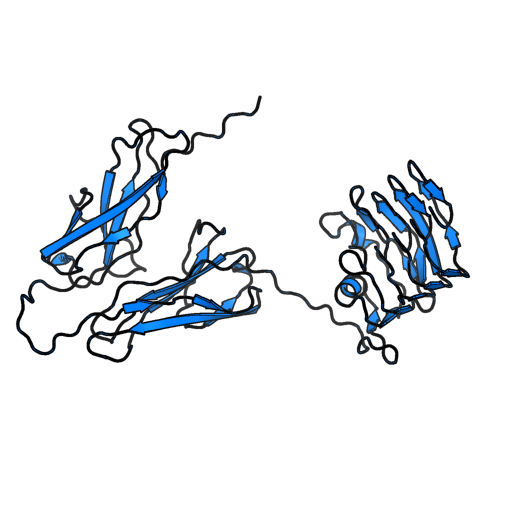 19.634 -4.494 -16.748 1.00 98.94 319 VAL A O 1
ATOM 2302 N N . SER A 1 320 ? 18.766 -6.524 -16.369 1.00 98.88 320 SER A N 1
ATOM 2303 C CA . SER A 1 320 ? 19.366 -7.129 -17.559 1.00 98.88 320 SER A CA 1
ATOM 2304 C C . SER A 1 320 ? 18.412 -7.985 -18.372 1.00 98.88 320 SER A C 1
ATOM 2306 O O . SER A 1 320 ? 17.457 -8.535 -17.835 1.00 98.88 320 SER A O 1
ATOM 2308 N N . ASN A 1 321 ? 18.721 -8.143 -19.660 1.00 98.50 321 ASN A N 1
ATOM 2309 C CA . ASN A 1 321 ? 18.104 -9.118 -20.565 1.00 98.50 321 ASN A CA 1
ATOM 2310 C C . ASN A 1 321 ? 16.570 -9.054 -20.608 1.00 98.50 321 ASN A C 1
ATOM 2312 O O . ASN A 1 321 ? 15.918 -10.094 -20.687 1.00 98.50 321 ASN A O 1
ATOM 2316 N N . ILE A 1 322 ? 15.989 -7.857 -20.523 1.00 98.75 322 ILE A N 1
ATOM 2317 C CA . ILE A 1 322 ? 14.537 -7.670 -20.575 1.00 98.75 322 ILE A CA 1
ATOM 2318 C C . ILE A 1 322 ? 14.144 -6.877 -21.817 1.00 98.75 322 ILE A C 1
ATOM 2320 O O . ILE A 1 322 ? 14.691 -5.803 -22.085 1.00 98.75 322 ILE A O 1
ATOM 2324 N N . GLY A 1 323 ? 13.187 -7.409 -22.573 1.00 98.62 323 GLY A N 1
ATOM 2325 C CA . GLY A 1 323 ? 12.513 -6.678 -23.637 1.00 98.62 323 GLY A CA 1
ATOM 2326 C C . GLY A 1 323 ? 11.188 -6.114 -23.154 1.00 98.62 323 GLY A C 1
ATOM 2327 O O . GLY A 1 323 ? 10.395 -6.817 -22.533 1.00 98.62 323 GLY A O 1
ATOM 2328 N N . LEU A 1 324 ? 10.933 -4.848 -23.441 1.00 98.75 324 LEU A N 1
ATOM 2329 C CA . LEU A 1 324 ? 9.635 -4.230 -23.230 1.00 98.75 324 LEU A CA 1
ATOM 2330 C C . LEU A 1 324 ? 9.046 -3.877 -24.591 1.00 98.75 324 LEU A C 1
ATOM 2332 O O . LEU A 1 324 ? 9.682 -3.155 -25.351 1.00 98.75 324 LEU A O 1
ATOM 2336 N N . GLU A 1 325 ? 7.861 -4.384 -24.912 1.00 98.56 325 GLU A N 1
ATOM 2337 C CA . GLU A 1 325 ? 7.253 -4.242 -26.238 1.00 98.56 325 GLU A CA 1
ATOM 2338 C C . GLU A 1 325 ? 5.859 -3.631 -26.151 1.00 98.56 325 GLU A C 1
ATOM 2340 O O . GLU A 1 325 ? 5.106 -3.898 -25.218 1.00 98.56 325 GLU A O 1
ATOM 2345 N N . GLN A 1 326 ? 5.481 -2.834 -27.150 1.00 97.38 326 GLN A N 1
ATOM 2346 C CA . GLN A 1 326 ? 4.184 -2.153 -27.200 1.00 97.38 326 GLN A CA 1
ATOM 2347 C C . GLN A 1 326 ? 3.889 -1.353 -25.916 1.00 97.38 326 GLN A C 1
ATOM 2349 O O . GLN A 1 326 ? 2.773 -1.376 -25.398 1.00 97.38 326 GLN A O 1
ATOM 2354 N N . LEU A 1 327 ? 4.911 -0.680 -25.384 1.00 96.75 327 LEU A N 1
ATOM 2355 C CA . LEU A 1 327 ? 4.782 0.177 -24.208 1.00 96.75 327 LEU A CA 1
ATOM 2356 C C . LEU A 1 327 ? 3.903 1.403 -24.488 1.00 96.75 327 LEU A C 1
ATOM 2358 O O . LEU A 1 327 ? 3.935 1.960 -25.586 1.00 96.75 327 LEU A O 1
ATOM 2362 N N . SER A 1 328 ? 3.193 1.863 -23.457 1.00 98.12 328 SER A N 1
ATOM 2363 C CA . SER A 1 328 ? 2.550 3.179 -23.413 1.00 98.12 328 SER A CA 1
ATOM 2364 C C . SER A 1 328 ? 2.842 3.828 -22.065 1.00 98.12 328 SER A C 1
ATOM 2366 O O . SER A 1 328 ? 2.182 3.530 -21.066 1.00 98.12 328 SER A O 1
ATOM 2368 N N . ILE A 1 329 ? 3.848 4.698 -22.024 1.00 98.56 329 ILE A N 1
ATOM 2369 C CA . ILE A 1 329 ? 4.294 5.361 -20.797 1.00 98.56 329 ILE A CA 1
ATOM 2370 C C . ILE A 1 329 ? 4.075 6.867 -20.908 1.00 98.56 329 ILE A C 1
ATOM 2372 O O . ILE A 1 329 ? 4.476 7.492 -21.885 1.00 98.56 329 ILE A O 1
ATOM 2376 N N . SER A 1 330 ? 3.456 7.452 -19.887 1.00 98.12 330 SER A N 1
ATOM 2377 C CA . SER A 1 330 ? 3.257 8.891 -19.734 1.00 98.12 330 SER A CA 1
ATOM 2378 C C . SER A 1 330 ? 3.688 9.333 -18.337 1.00 98.12 330 SER A C 1
ATOM 2380 O O . SER A 1 330 ? 3.213 8.787 -17.342 1.00 98.12 330 SER A O 1
ATOM 2382 N N . GLY A 1 331 ? 4.588 10.313 -18.254 1.00 97.50 331 GLY A N 1
ATOM 2383 C CA . GLY A 1 331 ? 5.190 10.762 -16.996 1.00 97.50 331 GLY A CA 1
ATOM 2384 C C . GLY A 1 331 ? 5.428 12.272 -16.895 1.00 97.50 331 GLY A C 1
ATOM 2385 O O . GLY A 1 331 ? 5.258 13.029 -17.851 1.00 97.50 331 GLY A O 1
ATOM 2386 N N . GLY A 1 332 ? 5.812 12.723 -15.705 1.00 95.75 332 GLY A N 1
ATOM 2387 C CA . GLY A 1 332 ? 6.268 14.080 -15.417 1.00 95.75 332 GLY A CA 1
ATOM 2388 C C . GLY A 1 332 ? 7.720 14.294 -15.855 1.00 95.75 332 GLY A C 1
ATOM 2389 O O . GLY A 1 332 ? 8.011 14.423 -17.047 1.00 95.75 332 GLY A O 1
ATOM 2390 N N . GLY A 1 333 ? 8.637 14.432 -14.903 1.00 92.38 333 GLY A N 1
ATOM 2391 C CA . GLY A 1 333 ? 10.081 14.472 -15.125 1.00 92.38 333 GLY A CA 1
ATOM 2392 C C . GLY A 1 333 ? 10.729 13.091 -15.045 1.00 92.38 333 GLY A C 1
ATOM 2393 O O . GLY A 1 333 ? 10.171 12.162 -14.469 1.00 92.38 333 GLY A O 1
ATOM 2394 N N . ASN A 1 334 ? 11.920 12.947 -15.633 1.00 97.31 334 ASN A N 1
ATOM 2395 C CA . ASN A 1 334 ? 12.694 11.700 -15.651 1.00 97.31 334 ASN A CA 1
ATOM 2396 C C . ASN A 1 334 ? 11.833 10.494 -16.055 1.00 97.31 334 ASN A C 1
ATOM 2398 O O . ASN A 1 334 ? 11.526 9.624 -15.243 1.00 97.31 334 ASN A O 1
ATOM 2402 N N . THR A 1 335 ? 11.376 10.486 -17.303 1.00 98.56 335 THR A N 1
ATOM 2403 C CA . THR A 1 335 ? 10.503 9.441 -17.845 1.00 98.56 335 THR A CA 1
ATOM 2404 C C . THR A 1 335 ? 11.265 8.581 -18.846 1.00 98.56 335 THR A C 1
ATOM 2406 O O . THR A 1 335 ? 11.909 9.105 -19.757 1.00 98.56 335 THR A O 1
ATOM 2409 N N . GLY A 1 336 ? 11.192 7.261 -18.695 1.00 98.44 336 GLY A N 1
ATOM 2410 C CA . GLY A 1 336 ? 11.764 6.321 -19.647 1.00 98.44 336 GLY A CA 1
ATOM 2411 C C . GLY A 1 336 ? 11.017 5.000 -19.733 1.00 98.44 336 GLY A C 1
ATOM 2412 O O . GLY A 1 336 ? 10.268 4.634 -18.833 1.00 98.44 336 GLY A O 1
ATOM 2413 N N . GLY A 1 337 ? 11.232 4.278 -20.836 1.00 98.25 337 GLY A N 1
ATOM 2414 C CA . GLY A 1 337 ? 10.628 2.967 -21.086 1.00 98.25 337 GLY A CA 1
ATOM 2415 C C . GLY A 1 337 ? 10.891 1.962 -19.960 1.00 98.25 337 GLY A C 1
ATOM 2416 O O . GLY A 1 337 ? 9.977 1.370 -19.389 1.00 98.25 337 GLY A O 1
ATOM 2417 N N . LEU A 1 338 ? 12.172 1.790 -19.630 1.00 98.75 338 LEU A N 1
ATOM 2418 C CA . LEU A 1 338 ? 12.635 0.850 -18.615 1.00 98.75 338 LEU A CA 1
ATOM 2419 C C . LEU A 1 338 ? 12.802 1.516 -17.250 1.00 98.75 338 LEU A C 1
ATOM 2421 O O . LEU A 1 338 ? 12.378 0.940 -16.249 1.00 98.75 338 LEU A O 1
ATOM 2425 N N . ALA A 1 339 ? 13.416 2.701 -17.206 1.00 98.75 339 ALA A N 1
ATOM 2426 C CA . ALA A 1 339 ? 13.671 3.400 -15.953 1.00 98.75 339 ALA A CA 1
ATOM 2427 C C . ALA A 1 339 ? 13.437 4.911 -16.046 1.00 98.75 339 ALA A C 1
ATOM 2429 O O . ALA A 1 339 ? 13.829 5.549 -17.024 1.00 98.75 339 ALA A O 1
ATOM 2430 N N . GLY A 1 340 ? 12.879 5.500 -14.990 1.00 98.69 340 GLY A N 1
ATOM 2431 C CA . GLY A 1 340 ? 12.867 6.952 -14.838 1.00 98.69 340 GLY A CA 1
ATOM 2432 C C . GLY A 1 340 ? 14.275 7.496 -14.583 1.00 98.69 340 GLY A C 1
ATOM 2433 O O . GLY A 1 340 ? 14.764 8.357 -15.316 1.00 98.69 340 GLY A O 1
ATOM 2434 N N . GLU A 1 341 ? 14.963 6.928 -13.590 1.00 98.75 341 GLU A N 1
ATOM 2435 C CA . GLU A 1 341 ? 16.361 7.216 -13.267 1.00 98.75 341 GLU A CA 1
ATOM 2436 C C . GLU A 1 341 ? 17.190 5.933 -13.091 1.00 98.75 341 GLU A C 1
ATOM 2438 O O . GLU A 1 341 ? 16.758 4.969 -12.452 1.00 98.75 341 GLU A O 1
ATOM 2443 N N . ASN A 1 342 ? 18.414 5.940 -13.623 1.00 98.75 342 ASN A N 1
ATOM 2444 C CA . ASN A 1 342 ? 19.389 4.868 -13.445 1.00 98.75 342 ASN A CA 1
ATOM 2445 C C . ASN A 1 342 ? 20.664 5.352 -12.739 1.00 98.75 342 ASN A C 1
ATOM 2447 O O . ASN A 1 342 ? 21.472 6.077 -13.322 1.00 98.75 342 ASN A O 1
ATOM 2451 N N . ASN A 1 343 ? 20.886 4.850 -11.525 1.00 98.62 343 ASN A N 1
ATOM 2452 C CA . ASN A 1 343 ? 22.153 4.908 -10.788 1.00 98.62 343 ASN A CA 1
ATOM 2453 C C . ASN A 1 343 ? 22.869 3.535 -10.759 1.00 98.62 343 ASN A C 1
ATOM 2455 O O . ASN A 1 343 ? 24.041 3.439 -10.393 1.00 98.62 343 ASN A O 1
ATOM 2459 N N . GLY A 1 344 ? 22.192 2.468 -11.196 1.00 98.56 344 GLY A N 1
ATOM 2460 C CA . GLY A 1 344 ? 22.708 1.100 -11.261 1.00 98.56 344 GLY A CA 1
ATOM 2461 C C . GLY A 1 344 ? 23.266 0.701 -12.632 1.00 98.56 344 GLY A C 1
ATOM 2462 O O . GLY A 1 344 ? 23.817 1.514 -13.371 1.00 98.56 344 GLY A O 1
ATOM 2463 N N . THR A 1 345 ? 23.171 -0.585 -12.974 1.00 98.75 345 THR A N 1
ATOM 2464 C CA . THR A 1 345 ? 23.622 -1.119 -14.273 1.00 98.75 345 THR A CA 1
ATOM 2465 C C . THR A 1 345 ? 22.452 -1.659 -15.084 1.00 98.75 345 THR A C 1
ATOM 2467 O O . THR A 1 345 ? 21.707 -2.510 -14.600 1.00 98.75 345 THR A O 1
ATOM 2470 N N . ILE A 1 346 ? 22.352 -1.226 -16.342 1.00 98.88 346 ILE A N 1
ATOM 2471 C CA . ILE A 1 346 ? 21.410 -1.772 -17.325 1.00 98.88 346 ILE A CA 1
ATOM 2472 C C . ILE A 1 346 ? 22.190 -2.455 -18.452 1.00 98.88 346 ILE A C 1
ATOM 2474 O O . ILE A 1 346 ? 23.105 -1.858 -19.028 1.00 98.88 346 ILE A O 1
ATOM 2478 N N . SER A 1 347 ? 21.837 -3.697 -18.797 1.00 98.81 347 SER A N 1
ATOM 2479 C CA . SER A 1 347 ? 22.524 -4.421 -19.877 1.00 98.81 347 SER A CA 1
ATOM 2480 C C . SER A 1 347 ? 21.639 -5.370 -20.680 1.00 98.81 347 SER A C 1
ATOM 2482 O O . SER A 1 347 ? 20.924 -6.176 -20.095 1.00 98.81 347 SER A O 1
ATOM 2484 N N . GLY A 1 348 ? 21.763 -5.367 -22.009 1.00 97.69 348 GLY A N 1
ATOM 2485 C CA . GLY A 1 348 ? 21.040 -6.325 -22.856 1.00 97.69 348 GLY A CA 1
ATOM 2486 C C . GLY A 1 348 ? 19.524 -6.112 -22.867 1.00 97.69 348 GLY A C 1
ATOM 2487 O O . GLY A 1 348 ? 18.783 -7.064 -23.092 1.00 97.69 348 GLY A O 1
ATOM 2488 N N . SER A 1 349 ? 19.060 -4.892 -22.580 1.00 98.81 349 SER A N 1
ATOM 2489 C CA . SER A 1 349 ? 17.639 -4.586 -22.388 1.00 98.81 349 SER A CA 1
ATOM 2490 C C . SER A 1 349 ? 17.127 -3.611 -23.443 1.00 98.81 349 SER A C 1
ATOM 2492 O O . SER A 1 349 ? 17.894 -2.826 -24.006 1.00 98.81 349 SER A O 1
ATOM 2494 N N . TYR A 1 350 ? 15.826 -3.629 -23.717 1.00 98.75 350 TYR A N 1
ATOM 2495 C CA . TYR A 1 350 ? 15.237 -2.681 -24.657 1.00 98.75 350 TYR A CA 1
ATOM 2496 C C . TYR A 1 350 ? 13.811 -2.279 -24.324 1.00 98.75 350 TYR A C 1
ATOM 2498 O O . TYR A 1 350 ? 13.102 -2.976 -23.605 1.00 98.75 350 TYR A O 1
ATOM 2506 N N . ALA A 1 351 ? 13.411 -1.144 -24.889 1.00 98.44 351 ALA A N 1
ATOM 2507 C CA . ALA A 1 351 ? 12.052 -0.634 -24.846 1.00 98.44 351 ALA A CA 1
ATOM 2508 C C . ALA A 1 351 ? 11.574 -0.314 -26.265 1.00 98.44 351 ALA A C 1
ATOM 2510 O O . ALA A 1 351 ? 12.244 0.430 -26.976 1.00 98.44 351 ALA A O 1
ATOM 2511 N N . ASP A 1 352 ? 10.445 -0.887 -26.669 1.00 97.88 352 ASP A N 1
ATOM 2512 C CA . ASP A 1 352 ? 9.735 -0.629 -27.918 1.00 97.88 352 ASP A CA 1
ATOM 2513 C C . ASP A 1 352 ? 8.310 -0.152 -27.613 1.00 97.88 352 ASP A C 1
ATOM 2515 O O . ASP A 1 352 ? 7.488 -0.907 -27.090 1.00 97.88 352 ASP A O 1
ATOM 2519 N N . GLY A 1 353 ? 8.019 1.115 -27.899 1.00 95.94 353 GLY A N 1
ATOM 2520 C CA . GLY A 1 353 ? 6.703 1.712 -27.671 1.00 95.94 353 GLY A CA 1
ATOM 2521 C C . GLY A 1 353 ? 6.747 3.223 -27.480 1.00 95.94 353 GLY A C 1
ATOM 2522 O O . GLY A 1 353 ? 7.766 3.867 -27.729 1.00 95.94 353 GLY A O 1
ATOM 2523 N N . ASP A 1 354 ? 5.619 3.790 -27.065 1.00 97.12 354 ASP A N 1
ATOM 2524 C CA . ASP A 1 354 ? 5.472 5.231 -26.890 1.00 97.12 354 ASP A CA 1
ATOM 2525 C C . ASP A 1 354 ? 5.851 5.642 -25.458 1.00 97.12 354 ASP A C 1
ATOM 2527 O O . ASP A 1 354 ? 5.344 5.095 -24.474 1.00 97.12 354 ASP A O 1
ATOM 2531 N N . VAL A 1 355 ? 6.746 6.626 -25.351 1.00 98.19 355 VAL A N 1
ATOM 2532 C CA . VAL A 1 355 ? 7.174 7.252 -24.095 1.00 98.19 355 VAL A CA 1
ATOM 2533 C C . VAL A 1 355 ? 6.954 8.759 -24.212 1.00 98.19 355 VAL A C 1
ATOM 2535 O O . VAL A 1 355 ? 7.613 9.429 -25.008 1.00 98.19 355 VAL A O 1
ATOM 2538 N N . ASP A 1 356 ? 6.029 9.290 -23.420 1.00 97.62 356 ASP A N 1
ATOM 2539 C CA . ASP A 1 356 ? 5.698 10.714 -23.343 1.00 97.62 356 ASP A CA 1
ATOM 2540 C C . ASP A 1 356 ? 6.031 11.263 -21.950 1.00 97.62 356 ASP A C 1
ATOM 2542 O O . ASP A 1 356 ? 5.714 10.646 -20.933 1.00 97.62 356 ASP A O 1
ATOM 2546 N N . GLY A 1 357 ? 6.676 12.424 -21.877 1.00 95.38 357 GLY A N 1
ATOM 2547 C CA . GLY A 1 357 ? 7.001 13.045 -20.598 1.00 95.38 357 GLY A CA 1
ATOM 2548 C C . GLY A 1 357 ? 7.156 14.559 -20.654 1.00 95.38 357 GLY A C 1
ATOM 2549 O O . GLY A 1 357 ? 7.456 15.153 -21.684 1.00 95.38 357 GLY A O 1
ATOM 2550 N N . SER A 1 358 ? 6.974 15.238 -19.525 1.00 93.00 358 SER A N 1
ATOM 2551 C CA . SER A 1 358 ? 6.974 16.707 -19.497 1.00 93.00 358 SER A CA 1
ATOM 2552 C C . SER A 1 358 ? 8.369 17.356 -19.481 1.00 93.00 358 SER A C 1
ATOM 2554 O O . SER A 1 358 ? 8.496 18.488 -19.952 1.00 93.00 358 SER A O 1
ATOM 2556 N N . ALA A 1 359 ? 9.422 16.692 -18.984 1.00 92.88 359 ALA A N 1
ATOM 2557 C CA . ALA A 1 359 ? 10.753 17.300 -18.824 1.00 92.88 359 ALA A CA 1
ATOM 2558 C C . ALA A 1 359 ? 11.893 16.488 -19.463 1.00 92.88 359 ALA A C 1
ATOM 2560 O O . ALA A 1 359 ? 12.211 16.719 -20.629 1.00 92.88 359 ALA A O 1
ATOM 2561 N N . VAL A 1 360 ? 12.513 15.582 -18.701 1.00 97.00 360 VAL A N 1
ATOM 2562 C CA . VAL A 1 360 ? 13.615 14.720 -19.154 1.00 97.00 360 VAL A CA 1
ATOM 2563 C C . VAL A 1 360 ? 13.030 13.386 -19.596 1.00 97.00 360 VAL A C 1
ATOM 2565 O O . VAL A 1 360 ? 12.466 12.668 -18.769 1.00 97.00 360 VAL A O 1
ATOM 2568 N N . VAL A 1 361 ? 13.140 13.065 -20.884 1.00 98.12 361 VAL A N 1
ATOM 2569 C CA . VAL A 1 361 ? 12.523 11.876 -21.480 1.00 98.12 361 VAL A CA 1
ATOM 2570 C C . VAL A 1 361 ? 13.535 11.111 -22.321 1.00 98.12 361 VAL A C 1
ATOM 2572 O O . VAL A 1 361 ? 14.146 11.665 -23.237 1.00 98.12 361 VAL A O 1
ATOM 2575 N N . GLY A 1 362 ? 13.693 9.820 -22.045 1.00 98.19 362 GLY A N 1
ATOM 2576 C CA . GLY A 1 362 ? 14.484 8.921 -22.880 1.00 98.19 362 GLY A CA 1
ATOM 2577 C C . GLY A 1 362 ? 13.699 7.682 -23.269 1.00 98.19 362 GLY A C 1
ATOM 2578 O O . GLY A 1 362 ? 12.918 7.171 -22.478 1.00 98.19 362 GLY A O 1
ATOM 2579 N N . GLY A 1 363 ? 13.909 7.155 -24.477 1.00 98.12 363 GLY A N 1
ATOM 2580 C CA . GLY A 1 363 ? 13.174 5.960 -24.910 1.00 98.12 363 GLY A CA 1
ATOM 2581 C C . GLY A 1 363 ? 13.410 4.739 -24.014 1.00 98.12 363 GLY A C 1
ATOM 2582 O O . GLY A 1 363 ? 12.489 3.960 -23.796 1.00 98.12 363 GLY A O 1
ATOM 2583 N N . LEU A 1 364 ? 14.610 4.591 -23.437 1.00 98.50 364 LEU A N 1
ATOM 2584 C CA . LEU A 1 364 ? 14.916 3.542 -22.458 1.00 98.50 364 LEU A CA 1
ATOM 2585 C C . LEU A 1 364 ? 15.000 4.089 -21.029 1.00 98.50 364 LEU A C 1
ATOM 2587 O O . LEU A 1 364 ? 14.392 3.515 -20.128 1.00 98.50 364 LEU A O 1
ATOM 2591 N N . VAL A 1 365 ? 15.749 5.176 -20.817 1.00 98.75 365 VAL A N 1
ATOM 2592 C CA . VAL A 1 365 ? 15.975 5.763 -19.486 1.00 98.75 365 VAL A CA 1
ATOM 2593 C C . VAL A 1 365 ? 15.794 7.274 -19.524 1.00 98.75 365 VAL A C 1
ATOM 2595 O O . VAL A 1 365 ? 16.376 7.922 -20.387 1.00 98.75 365 VAL A O 1
ATOM 2598 N N . GLY A 1 366 ? 15.055 7.848 -18.574 1.00 98.44 366 GLY A N 1
ATOM 2599 C CA . GLY A 1 366 ? 14.948 9.303 -18.432 1.00 98.44 366 GLY A CA 1
ATOM 2600 C C . GLY A 1 366 ? 16.302 9.945 -18.113 1.00 98.44 366 GLY A C 1
ATOM 2601 O O . GLY A 1 366 ? 16.926 10.553 -18.982 1.00 98.44 366 GLY A O 1
ATOM 2602 N N . LEU A 1 367 ? 16.770 9.775 -16.876 1.00 98.44 367 LEU A N 1
ATOM 2603 C CA . LEU A 1 367 ? 18.064 10.265 -16.390 1.00 98.44 367 LEU A CA 1
ATOM 2604 C C . LEU A 1 367 ? 19.025 9.101 -16.132 1.00 98.44 367 LEU A C 1
ATOM 2606 O O . LEU A 1 367 ? 18.694 8.179 -15.386 1.00 98.44 367 LEU A O 1
ATOM 2610 N N . ASN A 1 368 ? 20.233 9.142 -16.693 1.00 98.44 368 ASN A N 1
ATOM 2611 C CA . ASN A 1 368 ? 21.226 8.093 -16.484 1.00 98.44 368 ASN A CA 1
ATOM 2612 C C . ASN A 1 368 ? 22.526 8.623 -15.861 1.00 98.44 368 ASN A C 1
ATOM 2614 O O . ASN A 1 368 ? 23.325 9.287 -16.515 1.00 98.44 368 ASN A O 1
ATOM 2618 N N . ASN A 1 369 ? 22.810 8.201 -14.629 1.00 98.06 369 ASN A N 1
ATOM 2619 C CA . ASN A 1 369 ? 24.038 8.532 -13.902 1.00 98.06 369 ASN A CA 1
ATOM 2620 C C . ASN A 1 369 ? 25.091 7.408 -13.933 1.00 98.06 369 ASN A C 1
ATOM 2622 O O . ASN A 1 369 ? 26.166 7.557 -13.349 1.00 98.06 369 ASN A O 1
ATOM 2626 N N . SER A 1 370 ? 24.800 6.275 -14.585 1.00 97.69 370 SER A N 1
ATOM 2627 C CA . SER A 1 370 ? 25.637 5.070 -14.521 1.00 97.69 370 SER A CA 1
ATOM 2628 C C . SER A 1 370 ? 25.667 4.286 -15.847 1.00 97.69 370 SER A C 1
ATOM 2630 O O . SER A 1 370 ? 25.535 4.872 -16.922 1.00 97.69 370 SER A O 1
ATOM 2632 N N . ASN A 1 371 ? 25.968 2.986 -15.823 1.00 96.56 371 ASN A N 1
ATOM 2633 C CA . ASN A 1 371 ? 26.284 2.221 -17.030 1.00 96.56 371 ASN A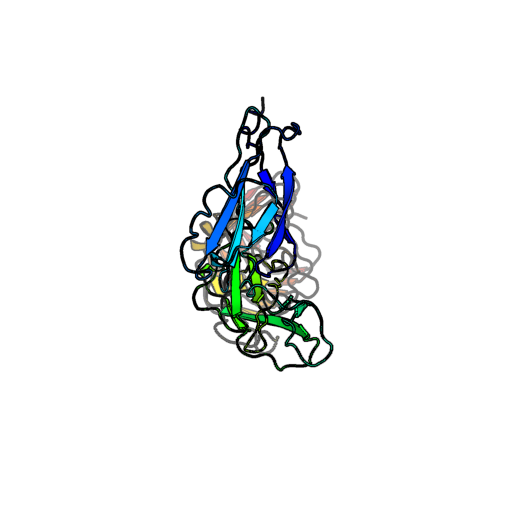 CA 1
ATOM 2634 C C . ASN A 1 371 ? 25.034 1.666 -17.733 1.00 96.56 371 ASN A C 1
ATOM 2636 O O . ASN A 1 371 ? 24.216 0.980 -17.120 1.00 96.56 371 ASN A O 1
ATOM 2640 N N . ILE A 1 372 ? 24.966 1.887 -19.049 1.00 98.56 372 ILE A N 1
ATOM 2641 C CA . ILE A 1 372 ? 24.026 1.237 -19.967 1.00 98.56 372 ILE A CA 1
ATOM 2642 C C . ILE A 1 372 ? 24.841 0.604 -21.095 1.00 98.56 372 ILE A C 1
ATOM 2644 O O . ILE A 1 372 ? 25.581 1.294 -21.797 1.00 98.56 372 ILE A O 1
ATOM 2648 N N . SER A 1 373 ? 24.698 -0.704 -21.299 1.00 98.19 373 SER A N 1
ATOM 2649 C CA . SER A 1 373 ? 25.404 -1.433 -22.361 1.00 98.19 373 SER A CA 1
ATOM 2650 C C . SER A 1 373 ? 24.480 -2.363 -23.137 1.00 98.19 373 SER A C 1
ATOM 2652 O O . SER A 1 373 ? 23.518 -2.885 -22.587 1.00 98.19 373 SER A O 1
ATOM 2654 N N . GLU A 1 374 ? 24.772 -2.592 -24.420 1.00 98.00 374 GLU A N 1
ATOM 2655 C CA . GLU A 1 374 ? 24.050 -3.571 -25.259 1.00 98.00 374 GLU A CA 1
ATOM 2656 C C . GLU A 1 374 ? 22.522 -3.386 -25.252 1.00 98.00 374 GLU A C 1
ATOM 2658 O O . GLU A 1 374 ? 21.765 -4.342 -25.364 1.00 98.00 374 GLU A O 1
ATOM 2663 N N . SER A 1 375 ? 22.074 -2.143 -25.088 1.00 98.44 375 SER A N 1
ATOM 2664 C CA . SER A 1 375 ? 20.668 -1.798 -24.901 1.00 98.44 375 SER A CA 1
ATOM 2665 C C . SER A 1 375 ? 20.218 -0.822 -25.978 1.00 98.44 375 SER A C 1
ATOM 2667 O O . SER A 1 375 ? 21.024 -0.041 -26.495 1.00 98.44 375 SER A O 1
ATOM 2669 N N . TYR A 1 376 ? 18.939 -0.872 -26.334 1.00 98.31 376 TYR A N 1
ATOM 2670 C CA . TYR A 1 376 ? 18.374 -0.004 -27.361 1.00 98.31 376 TYR A CA 1
ATOM 2671 C C . TYR A 1 376 ? 16.954 0.428 -27.010 1.00 98.31 376 TYR A C 1
ATOM 2673 O O . TYR A 1 376 ? 16.320 -0.106 -26.106 1.00 98.31 376 TYR A O 1
ATOM 2681 N N . SER A 1 377 ? 16.456 1.408 -27.744 1.00 97.44 377 SER A N 1
ATOM 2682 C CA . SER A 1 377 ? 15.057 1.802 -27.722 1.00 97.44 377 SER A CA 1
ATOM 2683 C C . SER A 1 377 ? 14.535 1.884 -29.150 1.00 97.44 377 SER A C 1
ATOM 2685 O O . SER A 1 377 ? 15.268 2.205 -30.093 1.00 97.44 377 SER A O 1
ATOM 2687 N N . ALA A 1 378 ? 13.263 1.565 -29.299 1.00 92.56 378 ALA A N 1
ATOM 2688 C CA . ALA A 1 378 ? 12.471 1.715 -30.499 1.00 92.56 378 ALA A CA 1
ATOM 2689 C C . ALA A 1 378 ? 11.123 2.339 -30.100 1.00 92.56 378 ALA A C 1
ATOM 2691 O O . ALA A 1 378 ? 10.725 2.300 -28.941 1.00 92.56 378 ALA A O 1
ATOM 2692 N N . GLY A 1 379 ? 10.449 2.990 -31.041 1.00 91.38 379 GLY A N 1
ATOM 2693 C CA . GLY A 1 379 ? 9.190 3.685 -30.768 1.00 91.38 379 GLY A CA 1
ATOM 2694 C C . GLY A 1 379 ? 9.332 5.195 -30.583 1.00 91.38 379 GLY A C 1
ATOM 2695 O O . GLY A 1 379 ? 10.375 5.794 -30.876 1.00 91.38 379 GLY A O 1
ATOM 2696 N N . THR A 1 380 ? 8.223 5.833 -30.218 1.00 95.50 380 THR A N 1
ATOM 2697 C CA . THR A 1 380 ? 8.103 7.292 -30.206 1.00 95.50 380 THR A CA 1
ATOM 2698 C C . THR A 1 380 ? 8.517 7.835 -28.848 1.00 95.50 380 THR A C 1
ATOM 2700 O O . THR A 1 380 ? 7.981 7.425 -27.826 1.00 95.50 380 THR A O 1
ATOM 2703 N N . VAL A 1 381 ? 9.422 8.813 -28.837 1.00 97.19 381 VAL A N 1
ATOM 2704 C CA . VAL A 1 381 ? 9.777 9.557 -27.622 1.00 97.19 381 VAL A CA 1
ATOM 2705 C C . VAL A 1 381 ? 9.297 10.996 -27.778 1.00 97.19 381 VAL A C 1
ATOM 2707 O O . VAL A 1 381 ? 9.697 11.684 -28.723 1.00 97.19 381 VAL A O 1
ATOM 2710 N N . ALA A 1 382 ? 8.430 11.442 -26.875 1.00 95.31 382 ALA A N 1
ATOM 2711 C CA . ALA A 1 382 ? 7.848 12.777 -26.861 1.00 95.31 382 ALA A CA 1
ATOM 2712 C C . ALA A 1 382 ? 8.117 13.480 -25.525 1.00 95.31 382 ALA A C 1
ATOM 2714 O O . ALA A 1 382 ? 8.176 12.856 -24.471 1.00 95.31 382 ALA A O 1
ATOM 2715 N N . GLY A 1 383 ? 8.303 14.797 -25.581 1.00 91.75 383 GLY A N 1
ATOM 2716 C CA . GLY A 1 383 ? 8.389 15.631 -24.391 1.00 91.75 383 GLY A CA 1
ATOM 2717 C C . GLY A 1 383 ? 8.636 17.101 -24.694 1.00 91.75 383 GLY A C 1
ATOM 2718 O O . GLY A 1 383 ? 8.512 17.522 -25.848 1.00 91.75 383 GLY A O 1
ATOM 2719 N N . THR A 1 384 ? 8.951 17.906 -23.670 1.00 90.19 384 THR A N 1
ATOM 2720 C CA . THR A 1 384 ? 9.031 19.375 -23.834 1.00 90.19 384 THR A CA 1
ATOM 2721 C C . THR A 1 384 ? 10.391 20.017 -23.547 1.00 90.19 384 THR A C 1
ATOM 2723 O O . THR A 1 384 ? 10.583 21.168 -23.944 1.00 90.19 384 THR A O 1
ATOM 2726 N N . GLN A 1 385 ? 11.339 19.310 -22.912 1.00 91.94 385 GLN A N 1
ATOM 2727 C CA . GLN A 1 385 ? 12.656 19.862 -22.550 1.00 91.94 385 GLN A CA 1
ATOM 2728 C C . GLN A 1 385 ? 13.823 19.038 -23.114 1.00 91.94 385 GLN A C 1
ATOM 2730 O O . GLN A 1 385 ? 14.293 19.346 -24.210 1.00 91.94 385 GLN A O 1
ATOM 2735 N N . ASP A 1 386 ? 14.270 18.002 -22.402 1.00 95.62 386 ASP A N 1
ATOM 2736 C CA . ASP A 1 386 ? 15.441 17.195 -22.760 1.00 95.62 386 ASP A CA 1
ATOM 2737 C C . ASP A 1 386 ? 14.979 15.813 -23.221 1.00 95.62 386 ASP A C 1
ATOM 2739 O O . ASP A 1 386 ? 14.539 14.990 -22.421 1.00 95.62 386 ASP A O 1
ATOM 2743 N N . ILE A 1 387 ? 15.030 15.579 -24.535 1.00 96.88 387 ILE A N 1
ATOM 2744 C CA . ILE A 1 387 ? 14.503 14.365 -25.164 1.00 96.88 387 ILE A CA 1
ATOM 2745 C C . ILE A 1 387 ? 15.635 13.641 -25.878 1.00 96.88 387 ILE A C 1
ATOM 2747 O O . ILE A 1 387 ? 16.261 14.200 -26.786 1.00 96.88 387 ILE A O 1
ATOM 2751 N N . GLY A 1 388 ? 15.850 12.377 -25.532 1.00 97.06 388 GLY A N 1
ATOM 2752 C CA . GLY A 1 388 ? 16.809 11.528 -26.221 1.00 97.06 388 GLY A CA 1
ATOM 2753 C C . GLY A 1 388 ? 16.216 10.200 -26.662 1.00 97.06 388 GLY A C 1
ATOM 2754 O O . GLY A 1 388 ? 15.348 9.621 -26.018 1.00 97.06 388 GLY A O 1
ATOM 2755 N N . GLY A 1 389 ? 16.702 9.693 -27.798 1.00 95.56 389 GLY A N 1
ATOM 2756 C CA . GLY A 1 389 ? 16.206 8.433 -28.353 1.00 95.56 389 GLY A CA 1
ATOM 2757 C C . GLY A 1 389 ? 16.380 7.275 -27.372 1.00 95.56 389 GLY A C 1
ATOM 2758 O O . GLY A 1 389 ? 15.431 6.541 -27.142 1.00 95.56 389 GLY A O 1
ATOM 2759 N N . LEU A 1 390 ? 17.559 7.156 -26.750 1.00 96.25 390 LEU A N 1
ATOM 2760 C CA . LEU A 1 390 ? 17.874 6.121 -25.756 1.00 96.25 390 LEU A CA 1
ATOM 2761 C C . LEU A 1 390 ? 17.801 6.649 -24.315 1.00 96.25 390 LEU A C 1
ATOM 2763 O O . LEU A 1 390 ? 17.119 6.060 -23.482 1.00 96.25 390 LEU A O 1
ATOM 2767 N N . VAL A 1 391 ? 18.499 7.755 -24.044 1.00 97.56 391 VAL A N 1
ATOM 2768 C CA . VAL A 1 391 ? 18.627 8.392 -22.724 1.00 97.56 391 VAL A CA 1
ATOM 2769 C C . VAL A 1 391 ? 18.283 9.870 -22.851 1.00 97.56 391 VAL A C 1
ATOM 2771 O O . VAL A 1 391 ? 18.754 10.486 -23.806 1.00 97.56 391 VAL A O 1
ATOM 2774 N N . GLY A 1 392 ? 17.505 10.423 -21.918 1.00 95.06 392 GLY A N 1
ATOM 2775 C CA . GLY A 1 392 ? 17.168 11.850 -21.887 1.00 95.06 392 GLY A CA 1
ATOM 2776 C C . GLY A 1 392 ? 18.345 12.737 -21.472 1.00 95.06 392 GLY A C 1
ATOM 2777 O O . GLY A 1 392 ? 18.705 13.649 -22.221 1.00 95.06 392 GLY A O 1
ATOM 2778 N N . LEU A 1 393 ? 18.962 12.444 -20.319 1.00 93.75 393 LEU A N 1
ATOM 2779 C CA . LEU A 1 393 ? 20.136 13.157 -19.791 1.00 93.75 393 LEU A CA 1
ATOM 2780 C C . LEU A 1 393 ? 21.234 12.221 -19.272 1.00 93.75 393 LEU A C 1
ATOM 2782 O O . LEU A 1 393 ? 20.895 11.243 -18.562 1.00 93.75 393 LEU A O 1
#